Protein 3ICA (pdb70)

Secondary structure (DSSP, 8-state):
-HHHHHHHHHHHHHHHHHTTPEE----S--BGGGGTT-SSS--------BS-SSB----SSHHHHHHHHHHHHTTT-SEEEEEEEEEEEEEE------SSPEEEEEEEEEEEEEEBPP----B--HHHHHHHHHHHHHHTT--GGGEEE-----TTEEE--EEETT--EEEEEEEE-HHHHHHTT--S-EEEEEEEGGG-/-HHHHHHHHHHHHHHHHHTT-EE----S---GGGGTT-SSS---------S-SSS-----SHHHHHHHHHHHHHTT-SEEEEEEEEEEEEEEEPSSSSS-SEEEEEEEEEEEEEEEEBPP----B--HHHHHHHHHHHHHHTT--GGGEEE-----TTEEE--EEETT--EEEEEEEE-HHHHHHTT--S-EEEEEEETTT-

Solvent-accessible surface area: 20266 Å² total

Radius of gyration: 22.56 Å; Cα contacts (8 Å, |Δi|>4): 790; chains: 2; bounding box: 55×53×62 Å

Structure (mmCIF, N/CA/C/O backbone):
data_3ICA
#
_entry.id   3ICA
#
_cell.length_a   59.725
_cell.length_b   59.725
_cell.length_c   256.266
_cell.angle_alpha   90.00
_cell.angle_beta   90.00
_cell.angle_gamma   90.00
#
_symmetry.space_group_name_H-M   'P 43 21 2'
#
loop_
_entity.id
_entity.type
_entity.pdbx_description
1 polymer 'Phenylalanyl-tRNA synthetase beta chain'
2 non-polymer GLYCEROL
3 non-polymer TRIS(HYDROXYETHYL)AMINOMETHANE
4 water water
#
loop_
_atom_site.group_PDB
_atom_site.id
_atom_site.type_symbol
_atom_site.label_atom_id
_atom_site.label_alt_id
_atom_site.label_comp_id
_atom_site.label_asym_id
_atom_site.label_entity_id
_atom_site.label_seq_id
_atom_site.pdbx_PDB_ins_code
_atom_site.Cartn_x
_atom_site.Cartn_y
_atom_site.Cartn_z
_atom_site.occupancy
_atom_site.B_iso_or_equiv
_atom_site.auth_seq_id
_atom_site.auth_comp_id
_atom_site.auth_asym_id
_atom_site.auth_atom_id
_atom_site.pdbx_PDB_model_num
ATOM 1 N N . ASN A 1 2 ? 48.045 10.569 104.740 1.00 50.70 -1 ASN A N 1
ATOM 2 C CA . ASN A 1 2 ? 47.302 10.539 106.032 1.00 51.46 -1 ASN A CA 1
ATOM 3 C C . ASN A 1 2 ? 46.583 9.213 106.264 1.00 50.70 -1 ASN A C 1
ATOM 4 O O . ASN A 1 2 ? 46.745 8.596 107.319 1.00 51.05 -1 ASN A O 1
ATOM 9 N N . ALA A 1 3 ? 45.767 8.802 105.289 1.00 49.42 0 ALA A N 1
ATOM 10 C CA . ALA A 1 3 ? 45.009 7.560 105.377 1.00 47.89 0 ALA A CA 1
ATOM 11 C C . ALA A 1 3 ? 45.912 6.399 105.749 1.00 47.42 0 ALA A C 1
ATOM 12 O O . ALA A 1 3 ? 45.526 5.564 106.558 1.00 47.05 0 ALA A O 1
ATOM 14 N N . ASP A 1 4 ? 47.109 6.361 105.156 1.00 47.01 1 ASP A N 1
ATOM 15 C CA . ASP A 1 4 ? 48.101 5.341 105.456 1.00 46.91 1 ASP A CA 1
ATOM 16 C C . ASP A 1 4 ? 48.619 5.454 106.896 1.00 46.93 1 ASP A C 1
ATOM 17 O O . ASP A 1 4 ? 48.858 4.433 107.546 1.00 47.09 1 ASP A O 1
ATOM 22 N N A ARG A 1 5 ? 48.801 6.690 107.363 0.50 46.91 2 ARG A N 1
ATOM 23 N N B ARG A 1 5 ? 48.774 6.682 107.391 0.50 46.94 2 ARG A N 1
ATOM 24 C CA A ARG A 1 5 ? 49.223 6.976 108.737 0.50 46.82 2 ARG A CA 1
ATOM 25 C CA B ARG A 1 5 ? 49.245 6.913 108.763 0.50 46.91 2 ARG A CA 1
ATOM 26 C C A ARG A 1 5 ? 48.106 6.626 109.726 0.50 46.68 2 ARG A C 1
ATOM 27 C C B ARG A 1 5 ? 48.126 6.745 109.809 0.50 46.75 2 ARG A C 1
ATOM 28 O O A ARG A 1 5 ? 48.343 5.919 110.713 0.50 46.69 2 ARG A O 1
ATOM 29 O O B ARG A 1 5 ? 48.388 6.291 110.928 0.50 46.88 2 ARG A O 1
ATOM 44 N N . ARG A 1 6 ? 46.892 7.106 109.450 1.00 46.25 3 ARG A N 1
ATOM 45 C CA . ARG A 1 6 ? 45.723 6.752 110.256 1.00 45.91 3 ARG A CA 1
ATOM 46 C C . ARG A 1 6 ? 45.614 5.224 110.310 1.00 45.12 3 ARG A C 1
ATOM 47 O O . ARG A 1 6 ? 45.399 4.643 111.378 1.00 45.06 3 ARG A O 1
ATOM 55 N N . TYR A 1 7 ? 45.788 4.594 109.152 1.00 43.92 4 TYR A N 1
ATOM 56 C CA . TYR A 1 7 ? 45.746 3.151 109.035 1.00 43.18 4 TYR A CA 1
ATOM 57 C C . TYR A 1 7 ? 46.789 2.436 109.891 1.00 43.34 4 TYR A C 1
ATOM 58 O O . TYR A 1 7 ? 46.516 1.355 110.461 1.00 43.22 4 TYR A O 1
ATOM 67 N N . LYS A 1 8 ? 47.974 3.028 109.973 1.00 43.12 5 LYS A N 1
ATOM 68 C CA . LYS A 1 8 ? 49.026 2.428 110.762 1.00 43.94 5 LYS A CA 1
ATOM 69 C C . LYS A 1 8 ? 48.748 2.394 112.263 1.00 43.53 5 LYS A C 1
ATOM 70 O O . LYS A 1 8 ? 49.030 1.390 112.913 1.00 43.33 5 LYS A O 1
ATOM 76 N N . TRP A 1 9 ? 48.166 3.468 112.794 1.00 43.45 6 TRP A N 1
ATOM 77 C CA . TRP A 1 9 ? 47.735 3.495 114.194 1.00 43.33 6 TRP A CA 1
ATOM 78 C C . TRP A 1 9 ? 46.563 2.609 114.434 1.00 43.01 6 TRP A C 1
ATOM 79 O O . TRP A 1 9 ? 46.530 1.891 115.432 1.00 43.30 6 TRP A O 1
ATOM 90 N N . GLN A 1 10 ? 45.610 2.621 113.507 1.00 42.78 7 GLN A N 1
ATOM 91 C CA . GLN A 1 10 ? 44.442 1.752 113.634 1.00 42.68 7 GLN A CA 1
ATOM 92 C C . GLN A 1 10 ? 44.848 0.309 113.844 1.00 42.15 7 GLN A C 1
ATOM 93 O O . GLN A 1 10 ? 44.329 -0.347 114.734 1.00 42.19 7 GLN A O 1
ATOM 99 N N . THR A 1 11 ? 45.807 -0.164 113.061 1.00 42.13 8 THR A N 1
ATOM 100 C CA . THR A 1 11 ? 46.222 -1.569 113.129 1.00 42.53 8 THR A CA 1
ATOM 101 C C . THR A 1 11 ? 46.922 -1.886 114.462 1.00 42.03 8 THR A C 1
ATOM 102 O O . THR A 1 11 ? 46.670 -2.927 115.081 1.00 42.35 8 THR A O 1
ATOM 106 N N . VAL A 1 12 ? 47.760 -0.961 114.922 1.00 41.57 9 VAL A N 1
ATOM 107 C CA . VAL A 1 12 ? 48.332 -1.020 116.268 1.00 41.35 9 VAL A CA 1
ATOM 108 C C . VAL A 1 12 ? 47.223 -1.309 117.331 1.00 41.78 9 VAL A C 1
ATOM 109 O O . VAL A 1 12 ? 47.323 -2.284 118.080 1.00 42.18 9 VAL A O 1
ATOM 113 N N . VAL A 1 13 ? 46.142 -0.517 117.336 1.00 41.31 10 VAL A N 1
ATOM 114 C CA . VAL A 1 13 ? 45.037 -0.693 118.277 1.00 40.60 10 VAL A CA 1
ATOM 115 C C . VAL A 1 13 ? 44.294 -2.007 118.032 1.00 41.60 10 VAL A C 1
ATOM 116 O O . VAL A 1 13 ? 43.919 -2.717 118.984 1.00 41.26 10 VAL A O 1
ATOM 120 N N . SER A 1 14 ? 44.107 -2.334 116.750 1.00 42.17 11 SER A N 1
ATOM 121 C CA . SER A 1 14 ? 43.469 -3.571 116.331 1.00 42.74 11 SER A CA 1
ATOM 122 C C . SER A 1 14 ? 44.257 -4.768 116.793 1.00 43.59 11 SER A C 1
ATOM 123 O O . SER A 1 14 ? 43.676 -5.806 117.111 1.00 44.06 11 SER A O 1
ATOM 126 N N . GLU A 1 15 ? 45.579 -4.644 116.834 1.00 44.81 12 GLU A N 1
ATOM 127 C CA . GLU A 1 15 ? 46.409 -5.773 117.277 1.00 45.97 12 GLU A CA 1
ATOM 128 C C . GLU A 1 15 ? 46.166 -6.061 118.756 1.00 45.65 12 GLU A C 1
ATOM 129 O O . GLU A 1 15 ? 45.977 -7.217 119.179 1.00 45.36 12 GLU A O 1
ATOM 135 N N . GLN A 1 16 ? 46.130 -4.984 119.524 1.00 45.16 13 GLN A N 1
ATOM 136 C CA . GLN A 1 16 ? 45.824 -5.058 120.934 1.00 45.68 13 GLN A CA 1
ATOM 137 C C . GLN A 1 16 ? 44.418 -5.659 121.183 1.00 45.57 13 GLN A C 1
ATOM 138 O O . GLN A 1 16 ? 44.261 -6.559 122.030 1.00 46.28 13 GLN A O 1
ATOM 144 N N . LEU A 1 17 ? 43.410 -5.204 120.428 1.00 44.59 14 LEU A N 1
ATOM 145 C CA . LEU A 1 17 ? 42.075 -5.787 120.542 1.00 43.68 14 LEU A CA 1
ATOM 146 C C . LEU A 1 17 ? 42.069 -7.268 120.183 1.00 43.59 14 LEU A C 1
ATOM 147 O O . LEU A 1 17 ? 41.496 -8.091 120.909 1.00 44.16 14 LEU A O 1
ATOM 152 N N . VAL A 1 18 ? 42.692 -7.618 119.063 1.00 42.98 15 VAL A N 1
ATOM 153 C CA . VAL A 1 18 ? 42.738 -9.013 118.651 1.00 42.64 15 VAL A CA 1
ATOM 154 C C . VAL A 1 18 ? 43.504 -9.798 119.726 1.00 43.19 15 VAL A C 1
ATOM 155 O O . VAL A 1 18 ? 43.144 -10.934 120.072 1.00 42.74 15 VAL A O 1
ATOM 159 N N . GLY A 1 19 ? 44.533 -9.162 120.286 1.00 43.44 16 GLY A N 1
ATOM 160 C CA . GLY A 1 19 ? 45.320 -9.782 121.339 1.00 43.87 16 GLY A CA 1
ATOM 161 C C . GLY A 1 19 ? 44.501 -10.090 122.578 1.00 44.12 16 GLY A C 1
ATOM 162 O O . GLY A 1 19 ? 44.824 -11.005 123.318 1.00 44.92 16 GLY A O 1
ATOM 163 N N . ALA A 1 20 ? 43.457 -9.314 122.829 1.00 43.62 17 ALA A N 1
ATOM 164 C CA . ALA A 1 20 ? 42.619 -9.557 123.992 1.00 43.22 17 ALA A CA 1
ATOM 165 C C . ALA A 1 20 ? 41.367 -10.344 123.591 1.00 43.65 17 ALA A C 1
ATOM 166 O O . ALA A 1 20 ? 40.335 -10.240 124.245 1.00 44.80 17 ALA A O 1
ATOM 168 N N . GLY A 1 21 ? 41.447 -11.102 122.496 1.00 43.43 18 GLY A N 1
ATOM 169 C CA . GLY A 1 21 ? 40.322 -11.925 122.023 1.00 42.22 18 GLY A CA 1
ATOM 170 C C . GLY A 1 21 ? 39.260 -11.340 121.087 1.00 42.09 18 GLY A C 1
ATOM 171 O O . GLY A 1 21 ? 38.266 -12.024 120.801 1.00 41.71 18 GLY A O 1
ATOM 172 N N . PHE A 1 22 ? 39.429 -10.103 120.595 1.00 41.47 19 PHE A N 1
ATOM 173 C CA . PHE A 1 22 ? 38.368 -9.503 119.744 1.00 40.78 19 PHE A CA 1
ATOM 174 C C . PHE A 1 22 ? 38.486 -9.959 118.281 1.00 40.80 19 PHE A C 1
ATOM 175 O O . PHE A 1 22 ? 39.611 -10.139 117.762 1.00 40.92 19 PHE A O 1
ATOM 183 N N . ASN A 1 23 ? 37.315 -10.146 117.651 1.00 39.77 20 ASN A N 1
ATOM 184 C CA . ASN A 1 23 ? 37.129 -10.212 116.185 1.00 38.40 20 ASN A CA 1
ATOM 185 C C . ASN A 1 23 ? 36.796 -8.846 115.572 1.00 37.81 20 ASN A C 1
ATOM 186 O O . ASN A 1 23 ? 35.998 -8.070 116.147 1.00 37.11 20 ASN A O 1
ATOM 191 N N . GLU A 1 24 ? 37.408 -8.552 114.421 1.00 36.54 21 GLU A N 1
ATOM 192 C CA . GLU A 1 24 ? 37.069 -7.346 113.686 1.00 35.76 21 GLU A CA 1
ATOM 193 C C . GLU A 1 24 ? 35.841 -7.625 112.843 1.00 35.20 21 GLU A C 1
ATOM 194 O O . GLU A 1 24 ? 35.741 -8.664 112.229 1.00 35.88 21 GLU A O 1
ATOM 200 N N . ILE A 1 25 ? 34.899 -6.693 112.844 1.00 34.00 22 ILE A N 1
ATOM 201 C CA . ILE A 1 25 ? 33.749 -6.775 111.985 1.00 32.78 22 ILE A CA 1
ATOM 202 C C . ILE A 1 25 ? 33.669 -5.518 111.060 1.00 32.51 22 ILE A C 1
ATOM 203 O O . ILE A 1 25 ? 34.382 -4.534 111.283 1.00 31.71 22 ILE A O 1
ATOM 208 N N . LEU A 1 26 ? 32.801 -5.577 110.047 1.00 32.19 23 LEU A N 1
ATOM 209 C CA . LEU A 1 26 ? 32.573 -4.501 109.080 1.00 33.03 23 LEU A CA 1
ATOM 210 C C . LEU A 1 26 ? 31.152 -4.594 108.539 1.00 32.80 23 LEU A C 1
ATOM 211 O O . LEU A 1 26 ? 30.779 -5.595 107.921 1.00 32.36 23 LEU A O 1
ATOM 216 N N . ASN A 1 27 ? 30.383 -3.536 108.790 1.00 32.50 24 ASN A N 1
ATOM 217 C CA . ASN A 1 27 ? 28.997 -3.429 108.406 1.00 32.34 24 ASN A CA 1
ATOM 218 C C . ASN A 1 27 ? 28.753 -2.340 107.405 1.00 32.19 24 ASN A C 1
ATOM 219 O O . ASN A 1 27 ? 29.502 -1.365 107.334 1.00 32.67 24 ASN A O 1
ATOM 224 N N . ASN A 1 28 ? 27.685 -2.510 106.641 1.00 31.64 25 ASN A N 1
ATOM 225 C CA . ASN A 1 28 ? 27.230 -1.529 105.674 1.00 31.70 25 ASN A CA 1
ATOM 226 C C . ASN A 1 28 ? 27.031 -0.170 106.359 1.00 31.82 25 ASN A C 1
ATOM 227 O O . ASN A 1 28 ? 26.552 -0.100 107.486 1.00 31.72 25 ASN A O 1
ATOM 232 N N . SER A 1 29 ? 27.387 0.915 105.700 1.00 31.95 26 SER A N 1
ATOM 233 C CA . SER A 1 29 ? 27.025 2.198 106.283 1.00 33.29 26 SER A CA 1
ATOM 234 C C . SER A 1 29 ? 25.525 2.538 106.013 1.00 32.92 26 SER A C 1
ATOM 235 O O . SER A 1 29 ? 25.002 3.551 106.512 1.00 32.60 26 SER A O 1
ATOM 238 N N . LEU A 1 30 ? 24.863 1.680 105.228 1.00 32.59 27 LEU A N 1
ATOM 239 C CA . LEU A 1 30 ? 23.442 1.766 104.976 1.00 32.29 27 LEU A CA 1
ATOM 240 C C . LEU A 1 30 ? 22.722 1.076 106.101 1.00 32.53 27 LEU A C 1
ATOM 241 O O . LEU A 1 30 ? 23.092 -0.062 106.489 1.00 31.86 27 LEU A O 1
ATOM 246 N N . THR A 1 31 ? 21.674 1.748 106.592 1.00 31.38 28 THR A N 1
ATOM 247 C CA . THR A 1 31 ? 20.982 1.327 107.777 1.00 30.90 28 THR A CA 1
ATOM 248 C C . THR A 1 31 ? 19.491 1.657 107.657 1.00 31.85 28 THR A C 1
ATOM 249 O O . THR A 1 31 ? 19.069 2.302 106.705 1.00 31.50 28 THR A O 1
ATOM 253 N N . ALA A 1 32 ? 18.706 1.224 108.648 1.00 32.24 29 ALA A N 1
ATOM 254 C CA . ALA A 1 32 ? 17.276 1.449 108.671 1.00 32.16 29 ALA A CA 1
ATOM 255 C C . ALA A 1 32 ? 16.999 2.693 109.476 1.00 32.72 29 ALA A C 1
ATOM 256 O O . ALA A 1 32 ? 17.522 2.850 110.596 1.00 33.71 29 ALA A O 1
ATOM 258 N N . GLY A 1 33 ? 16.187 3.585 108.915 1.00 32.70 30 GLY A N 1
ATOM 259 C CA . GLY A 1 33 ? 15.765 4.790 109.610 1.00 33.21 30 GLY A CA 1
ATOM 260 C C . GLY A 1 33 ? 14.983 4.478 110.886 1.00 34.12 30 GLY A C 1
ATOM 261 O O . GLY A 1 33 ? 15.169 5.130 111.913 1.00 34.98 30 GLY A O 1
ATOM 262 N N . SER A 1 34 ? 14.137 3.465 110.848 1.00 33.84 31 SER A N 1
ATOM 263 C CA . SER A 1 34 ? 13.346 3.125 112.003 1.00 34.74 31 SER A CA 1
ATOM 264 C C . SER A 1 34 ? 14.193 2.929 113.275 1.00 34.82 31 SER A C 1
ATOM 265 O O . SER A 1 34 ? 13.722 3.185 114.378 1.00 35.27 31 SER A O 1
ATOM 268 N N . TYR A 1 35 ? 15.434 2.478 113.130 1.00 34.82 32 TYR A N 1
ATOM 269 C CA . TYR A 1 35 ? 16.335 2.344 114.274 1.00 34.60 32 TYR A CA 1
ATOM 270 C C . TYR A 1 35 ? 16.477 3.665 115.037 1.00 34.91 32 TYR A C 1
ATOM 271 O O . TYR A 1 35 ? 16.741 3.658 116.241 1.00 34.92 32 TYR A O 1
ATOM 280 N N . TYR A 1 36 ? 16.363 4.779 114.316 1.00 34.92 33 TYR A N 1
ATOM 281 C CA . TYR A 1 36 ? 16.645 6.105 114.852 1.00 36.57 33 TYR A CA 1
ATOM 282 C C . TYR A 1 36 ? 15.396 6.866 115.341 1.00 37.59 33 TYR A C 1
ATOM 283 O O . TYR A 1 36 ? 15.544 7.942 115.922 1.00 37.71 33 TYR A O 1
ATOM 292 N N . GLU A 1 37 ? 14.190 6.338 115.098 1.00 39.35 34 GLU A N 1
ATOM 293 C CA . GLU A 1 37 ? 12.942 7.049 115.506 1.00 41.57 34 GLU A CA 1
ATOM 294 C C . GLU A 1 37 ? 12.902 7.203 117.004 1.00 41.05 34 GLU A C 1
ATOM 295 O O . GLU A 1 37 ? 13.119 6.239 117.743 1.00 40.64 34 GLU A O 1
ATOM 301 N N . GLY A 1 38 ? 12.602 8.413 117.442 1.00 41.68 35 GLY A N 1
ATOM 302 C CA . GLY A 1 38 ? 12.517 8.700 118.875 1.00 41.85 35 GLY A CA 1
ATOM 303 C C . GLY A 1 38 ? 13.823 9.132 119.522 1.00 41.93 35 GLY A C 1
ATOM 304 O O . GLY A 1 38 ? 13.795 9.759 120.576 1.00 42.75 35 GLY A O 1
ATOM 305 N N . LEU A 1 39 ? 14.969 8.835 118.917 1.00 41.26 36 LEU A N 1
ATOM 306 C CA . LEU A 1 39 ? 16.223 9.115 119.621 1.00 41.15 36 LEU A CA 1
ATOM 307 C C . LEU A 1 39 ? 16.536 10.589 119.682 1.00 41.19 36 LEU A C 1
ATOM 308 O O . LEU A 1 39 ? 16.333 11.318 118.719 1.00 41.83 36 LEU A O 1
ATOM 313 N N . LYS A 1 40 ? 17.036 11.029 120.823 1.00 41.63 37 LYS A N 1
ATOM 314 C CA . LYS A 1 40 ? 17.577 12.376 120.955 1.00 42.34 37 LYS A CA 1
ATOM 315 C C . LYS A 1 40 ? 19.048 12.390 120.556 1.00 41.81 37 LYS A C 1
ATOM 316 O O . LYS A 1 40 ? 19.497 13.326 119.901 1.00 41.51 37 LYS A O 1
ATOM 322 N N . SER A 1 41 ? 19.784 11.348 120.962 1.00 41.15 38 SER A N 1
ATOM 323 C CA . SER A 1 41 ? 21.228 11.265 120.743 1.00 40.76 38 SER A CA 1
ATOM 324 C C . SER A 1 41 ? 21.546 11.305 119.274 1.00 39.89 38 SER A C 1
ATOM 325 O O . SER A 1 41 ? 22.493 11.957 118.869 1.00 39.68 38 SER A O 1
ATOM 328 N N . HIS A 1 42 ? 20.751 10.608 118.469 1.00 39.35 39 HIS A N 1
ATOM 329 C CA . HIS A 1 42 ? 20.963 10.626 117.017 1.00 38.81 39 HIS A CA 1
ATOM 330 C C . HIS A 1 42 ? 19.608 10.731 116.369 1.00 39.15 39 HIS A C 1
ATOM 331 O O . HIS A 1 42 ? 19.019 9.720 115.985 1.00 39.21 39 HIS A O 1
ATOM 338 N N . PRO A 1 43 ? 19.092 11.965 116.266 1.00 39.28 40 PRO A N 1
ATOM 339 C CA . PRO A 1 43 ? 17.706 12.115 115.808 1.00 39.04 40 PRO A CA 1
ATOM 340 C C . PRO A 1 43 ? 17.528 11.639 114.354 1.00 39.25 40 PRO A C 1
ATOM 341 O O . PRO A 1 43 ? 18.403 11.874 113.520 1.00 39.16 40 PRO A O 1
ATOM 345 N N . ARG A 1 44 ? 16.391 10.988 114.082 1.00 39.48 41 ARG A N 1
ATOM 346 C CA . ARG A 1 44 ? 15.988 10.556 112.741 1.00 39.61 41 ARG A CA 1
ATOM 347 C C . ARG A 1 44 ? 16.120 11.626 111.643 1.00 39.85 41 ARG A C 1
ATOM 348 O O . ARG A 1 44 ? 16.495 11.315 110.506 1.00 40.09 41 ARG A O 1
ATOM 356 N N A GLU A 1 45 ? 15.817 12.867 112.002 0.50 39.86 42 GLU A N 1
ATOM 357 N N B GLU A 1 45 ? 15.811 12.876 111.970 0.50 39.83 42 GLU A N 1
ATOM 358 C CA A GLU A 1 45 ? 15.783 13.964 111.046 0.50 40.14 42 GLU A CA 1
ATOM 359 C CA B GLU A 1 45 ? 15.805 13.944 110.963 0.50 40.07 42 GLU A CA 1
ATOM 360 C C A GLU A 1 45 ? 17.190 14.438 110.648 0.50 40.21 42 GLU A C 1
ATOM 361 C C B GLU A 1 45 ? 17.188 14.581 110.751 0.50 40.19 42 GLU A C 1
ATOM 362 O O A GLU A 1 45 ? 17.347 15.156 109.660 0.50 40.40 42 GLU A O 1
ATOM 363 O O B GLU A 1 45 ? 17.327 15.560 110.014 0.50 40.40 42 GLU A O 1
ATOM 382 N N . ALA A 1 47 ? 19.528 12.281 109.853 1.00 36.49 44 ALA A N 1
ATOM 383 C CA . ALA A 1 47 ? 20.073 11.234 108.981 1.00 35.59 44 ALA A CA 1
ATOM 384 C C . ALA A 1 47 ? 20.342 11.718 107.553 1.00 35.20 44 ALA A C 1
ATOM 385 O O . ALA A 1 47 ? 19.539 12.447 106.969 1.00 35.50 44 ALA A O 1
ATOM 387 N N . VAL A 1 48 ? 21.488 11.337 107.004 1.00 34.70 45 VAL A N 1
ATOM 388 C CA . VAL A 1 48 ? 21.757 11.519 105.591 1.00 34.20 45 VAL A CA 1
ATOM 389 C C . VAL A 1 48 ? 21.059 10.350 104.882 1.00 35.04 45 VAL A C 1
ATOM 390 O O . VAL A 1 48 ? 21.312 9.177 105.192 1.00 35.31 45 VAL A O 1
ATOM 394 N N . GLU A 1 49 ? 20.174 10.685 103.945 1.00 35.77 46 GLU A N 1
ATOM 395 C CA . GLU A 1 49 ? 19.300 9.721 103.266 1.00 36.27 46 GLU A CA 1
ATOM 396 C C . GLU A 1 49 ? 19.742 9.440 101.829 1.00 36.21 46 GLU A C 1
ATOM 397 O O . GLU A 1 49 ? 20.330 10.308 101.162 1.00 35.73 46 GLU A O 1
ATOM 403 N N . LEU A 1 50 ? 19.461 8.230 101.351 1.00 35.89 47 LEU A N 1
ATOM 404 C CA . LEU A 1 50 ? 19.666 7.913 99.926 1.00 35.82 47 LEU A CA 1
ATOM 405 C C . LEU A 1 50 ? 18.610 8.608 99.079 1.00 35.86 47 LEU A C 1
ATOM 406 O O . LEU A 1 50 ? 17.488 8.848 99.537 1.00 35.51 47 LEU A O 1
ATOM 419 N N . ASN A 1 52 ? 16.065 8.330 96.055 1.00 36.43 49 ASN A N 1
ATOM 420 C CA . ASN A 1 52 ? 15.300 7.319 95.304 1.00 36.33 49 ASN A CA 1
ATOM 421 C C . ASN A 1 52 ? 15.852 5.908 95.561 1.00 36.28 49 ASN A C 1
ATOM 422 O O . ASN A 1 52 ? 16.259 5.219 94.624 1.00 36.54 49 ASN A O 1
ATOM 427 N N . PRO A 1 53 ? 15.901 5.476 96.840 1.00 36.38 50 PRO A N 1
ATOM 428 C CA . PRO A 1 53 ? 16.450 4.124 97.125 1.00 36.51 50 PRO A CA 1
ATOM 429 C C . PRO A 1 53 ? 15.508 3.039 96.628 1.00 37.50 50 PRO A C 1
ATOM 430 O O . PRO A 1 53 ? 14.332 3.316 96.352 1.00 37.78 50 PRO A O 1
ATOM 434 N N . LEU A 1 54 ? 16.005 1.813 96.537 1.00 38.12 51 LEU A N 1
ATOM 435 C CA . LEU A 1 54 ? 15.159 0.685 96.187 1.00 39.07 51 LEU A CA 1
ATOM 436 C C . LEU A 1 54 ? 14.299 0.278 97.358 1.00 40.05 51 LEU A C 1
ATOM 437 O O . LEU A 1 54 ? 13.328 -0.416 97.177 1.00 40.58 51 LEU A O 1
ATOM 442 N N . SER A 1 55 ? 14.664 0.688 98.565 1.00 41.67 52 SER A N 1
ATOM 443 C CA . SER A 1 55 ? 13.906 0.320 99.755 1.00 42.79 52 SER A CA 1
ATOM 444 C C . SER A 1 55 ? 13.566 1.556 100.567 1.00 44.30 52 SER A C 1
ATOM 445 O O . SER A 1 55 ? 14.433 2.386 100.847 1.00 44.75 52 SER A O 1
ATOM 448 N N . GLN A 1 56 ? 12.302 1.681 100.946 1.00 45.76 53 GLN A N 1
ATOM 449 C CA . GLN A 1 56 ? 11.887 2.804 101.778 1.00 47.33 53 GLN A CA 1
ATOM 450 C C . GLN A 1 56 ? 12.315 2.613 103.251 1.00 46.92 53 GLN A C 1
ATOM 451 O O . GLN A 1 56 ? 12.347 3.587 104.025 1.00 47.62 53 GLN A O 1
ATOM 457 N N . GLU A 1 57 ? 12.671 1.377 103.616 1.00 45.82 54 GLU A N 1
ATOM 458 C CA . GLU A 1 57 ? 13.190 1.063 104.961 1.00 45.46 54 GLU A CA 1
ATOM 459 C C . GLU A 1 57 ? 14.715 1.201 105.133 1.00 44.47 54 GLU A C 1
ATOM 460 O O . GLU A 1 57 ? 15.154 1.901 106.049 1.00 44.66 54 GLU A O 1
ATOM 466 N N . LEU A 1 58 ? 15.498 0.521 104.284 1.00 42.74 55 LEU A N 1
ATOM 467 C CA . LEU A 1 58 ? 16.950 0.692 104.228 1.00 41.90 55 LEU A CA 1
ATOM 468 C C . LEU A 1 58 ? 17.336 1.896 103.345 1.00 41.20 55 LEU A C 1
ATOM 469 O O . LEU A 1 58 ? 17.610 1.740 102.144 1.00 41.15 55 LEU A O 1
ATOM 474 N N . ASN A 1 59 ? 17.361 3.086 103.931 1.00 39.68 56 ASN A N 1
ATOM 475 C CA . ASN A 1 59 ? 17.526 4.307 103.153 1.00 39.39 56 ASN A CA 1
ATOM 476 C C . ASN A 1 59 ? 18.318 5.422 103.866 1.00 38.27 56 ASN A C 1
ATOM 477 O O . ASN A 1 59 ? 18.381 6.560 103.399 1.00 37.85 56 ASN A O 1
ATOM 482 N N . CYS A 1 60 ? 18.942 5.060 104.981 1.00 37.39 57 CYS A N 1
ATOM 483 C CA . CYS A 1 60 ? 19.673 5.994 105.806 1.00 36.61 57 CYS A CA 1
ATOM 484 C C . CYS A 1 60 ? 21.124 5.577 105.907 1.00 35.83 57 CYS A C 1
ATOM 485 O O . CYS A 1 60 ? 21.457 4.390 105.852 1.00 36.14 57 CYS A O 1
ATOM 496 N N . ARG A 1 62 ? 24.189 5.459 108.581 1.00 30.97 59 ARG A N 1
ATOM 497 C CA . ARG A 1 62 ? 24.334 5.323 110.017 1.00 30.93 59 ARG A CA 1
ATOM 498 C C . ARG A 1 62 ? 24.856 6.599 110.626 1.00 31.51 59 ARG A C 1
ATOM 499 O O . ARG A 1 62 ? 25.625 7.313 110.000 1.00 31.71 59 ARG A O 1
ATOM 507 N N . GLN A 1 63 ? 24.427 6.882 111.853 1.00 32.02 60 GLN A N 1
ATOM 508 C CA . GLN A 1 63 ? 24.942 8.018 112.614 1.00 32.39 60 GLN A CA 1
ATOM 509 C C . GLN A 1 63 ? 25.820 7.536 113.770 1.00 32.65 60 GLN A C 1
ATOM 510 O O . GLN A 1 63 ? 26.597 8.310 114.344 1.00 32.69 60 GLN A O 1
ATOM 516 N N . THR A 1 64 ? 25.663 6.255 114.102 1.00 32.29 61 THR A N 1
ATOM 517 C CA . THR A 1 64 ? 26.456 5.574 115.116 1.00 31.93 61 THR A CA 1
ATOM 518 C C . THR A 1 64 ? 26.791 4.171 114.599 1.00 31.59 61 THR A C 1
ATOM 519 O O . THR A 1 64 ? 26.102 3.629 113.726 1.00 31.16 61 THR A O 1
ATOM 523 N N . LEU A 1 65 ? 27.844 3.569 115.134 1.00 31.13 62 LEU A N 1
ATOM 524 C CA . LEU A 1 65 ? 28.214 2.234 114.701 1.00 30.48 62 LEU A CA 1
ATOM 525 C C . LEU A 1 65 ? 27.373 1.196 115.438 1.00 30.55 62 LEU A C 1
ATOM 526 O O . LEU A 1 65 ? 27.335 0.063 115.045 1.00 30.92 62 LEU A O 1
ATOM 531 N N . LEU A 1 66 ? 26.649 1.615 116.474 1.00 31.41 63 LEU A N 1
ATOM 532 C CA . LEU A 1 66 ? 25.947 0.702 117.380 1.00 32.37 63 LEU A CA 1
ATOM 533 C C . LEU A 1 66 ? 25.133 -0.375 116.681 1.00 33.19 63 LEU A C 1
ATOM 534 O O . LEU A 1 66 ? 25.379 -1.568 116.870 1.00 34.24 63 LEU A O 1
ATOM 539 N N . PHE A 1 67 ? 24.188 0.044 115.853 1.00 33.82 64 PHE A N 1
ATOM 540 C CA . PHE A 1 67 ? 23.145 -0.868 115.320 1.00 34.17 64 PHE A CA 1
ATOM 541 C C . PHE A 1 67 ? 23.632 -1.984 114.407 1.00 34.22 64 PHE A C 1
ATOM 542 O O . PHE A 1 67 ? 23.047 -3.092 114.391 1.00 34.38 64 PHE A O 1
ATOM 550 N N . GLY A 1 68 ? 24.683 -1.696 113.649 1.00 33.63 65 GLY A N 1
ATOM 551 C CA . GLY A 1 68 ? 25.327 -2.736 112.844 1.00 34.07 65 GLY A CA 1
ATOM 552 C C . GLY A 1 68 ? 25.935 -3.821 113.711 1.00 33.95 65 GLY A C 1
ATOM 553 O O . GLY A 1 68 ? 25.814 -4.995 113.410 1.00 34.17 65 GLY A O 1
ATOM 554 N N . GLY A 1 69 ? 26.569 -3.427 114.813 1.00 34.55 66 GLY A N 1
ATOM 555 C CA . GLY A 1 69 ? 27.009 -4.395 115.826 1.00 34.67 66 GLY A CA 1
ATOM 556 C C . GLY A 1 69 ? 25.861 -5.189 116.441 1.00 34.91 66 GLY A C 1
ATOM 557 O O . GLY A 1 69 ? 25.965 -6.412 116.613 1.00 34.25 66 GLY A O 1
ATOM 558 N N . LEU A 1 70 ? 24.762 -4.508 116.767 1.00 35.06 67 LEU A N 1
ATOM 559 C CA . LEU A 1 70 ? 23.607 -5.216 117.360 1.00 36.32 67 LEU A CA 1
ATOM 560 C C . LEU A 1 70 ? 23.071 -6.289 116.403 1.00 36.11 67 LEU A C 1
ATOM 561 O O . LEU A 1 70 ? 22.835 -7.428 116.820 1.00 35.28 67 LEU A O 1
ATOM 566 N N . GLU A 1 71 ? 22.914 -5.902 115.128 1.00 36.50 68 GLU A N 1
ATOM 567 C CA . GLU A 1 71 ? 22.663 -6.843 114.017 1.00 36.63 68 GLU A CA 1
ATOM 568 C C . GLU A 1 71 ? 23.651 -8.012 114.015 1.00 36.32 68 GLU A C 1
ATOM 569 O O . GLU A 1 71 ? 23.228 -9.152 114.022 1.00 36.06 68 GLU A O 1
ATOM 575 N N . THR A 1 72 ? 24.947 -7.719 113.995 1.00 36.78 69 THR A N 1
ATOM 576 C CA . THR A 1 72 ? 25.996 -8.753 113.998 1.00 38.36 69 THR A CA 1
ATOM 577 C C . THR A 1 72 ? 25.895 -9.679 115.230 1.00 39.53 69 THR A C 1
ATOM 578 O O . THR A 1 72 ? 26.040 -10.905 115.106 1.00 39.20 69 THR A O 1
ATOM 582 N N . LEU A 1 73 ? 25.666 -9.088 116.405 1.00 40.28 70 LEU A N 1
ATOM 583 C CA . LEU A 1 73 ? 25.567 -9.859 117.643 1.00 41.99 70 LEU A CA 1
ATOM 584 C C . LEU A 1 73 ? 24.386 -10.797 117.582 1.00 43.49 70 LEU A C 1
ATOM 585 O O . LEU A 1 73 ? 24.508 -11.981 117.822 1.00 43.81 70 LEU A O 1
ATOM 590 N N . SER A 1 74 ? 23.241 -10.245 117.230 1.00 45.50 71 SER A N 1
ATOM 591 C CA . SER A 1 74 ? 22.032 -11.008 117.110 1.00 47.53 71 SER A CA 1
ATOM 592 C C . SER A 1 74 ? 22.177 -12.135 116.110 1.00 49.21 71 SER A C 1
ATOM 593 O O . SER A 1 74 ? 21.586 -13.182 116.285 1.00 50.12 71 SER A O 1
ATOM 596 N N . HIS A 1 75 ? 22.946 -11.917 115.055 1.00 51.17 72 HIS A N 1
ATOM 597 C CA . HIS A 1 75 ? 23.125 -12.940 114.047 1.00 53.48 72 HIS A CA 1
ATOM 598 C C . HIS A 1 75 ? 23.957 -14.103 114.608 1.00 54.26 72 HIS A C 1
ATOM 599 O O . HIS A 1 75 ? 23.601 -15.271 114.406 1.00 54.81 72 HIS A O 1
ATOM 606 N N . ASN A 1 76 ? 25.030 -13.785 115.331 1.00 55.06 73 ASN A N 1
ATOM 607 C CA . ASN A 1 76 ? 25.955 -14.804 115.841 1.00 56.53 73 ASN A CA 1
ATOM 608 C C . ASN A 1 76 ? 25.557 -15.485 117.162 1.00 57.58 73 ASN A C 1
ATOM 609 O O . ASN A 1 76 ? 25.880 -16.653 117.382 1.00 57.34 73 ASN A O 1
ATOM 614 N N . LEU A 1 77 ? 24.849 -14.765 118.026 1.00 58.98 74 LEU A N 1
ATOM 615 C CA . LEU A 1 77 ? 24.290 -15.372 119.225 1.00 60.56 74 LEU A CA 1
ATOM 616 C C . LEU A 1 77 ? 23.283 -16.466 118.895 1.00 62.40 74 LEU A C 1
ATOM 617 O O . LEU A 1 77 ? 23.464 -17.608 119.320 1.00 62.61 74 LEU A O 1
ATOM 622 N N . ARG A 1 78 ? 22.248 -16.127 118.115 1.00 64.56 75 ARG A N 1
ATOM 623 C CA . ARG A 1 78 ? 21.251 -17.105 117.653 1.00 66.42 75 ARG A CA 1
ATOM 624 C C . ARG A 1 78 ? 21.862 -18.258 116.825 1.00 67.35 75 ARG A C 1
ATOM 625 O O . ARG A 1 78 ? 21.140 -19.153 116.357 1.00 67.99 75 ARG A O 1
ATOM 633 N N . ARG A 1 79 ? 23.186 -18.223 116.654 1.00 68.21 76 ARG A N 1
ATOM 634 C CA . ARG A 1 79 ? 23.956 -19.364 116.124 1.00 68.71 76 ARG A CA 1
ATOM 635 C C . ARG A 1 79 ? 24.930 -19.939 117.168 1.00 68.46 76 ARG A C 1
ATOM 636 O O . ARG A 1 79 ? 26.068 -20.302 116.854 1.00 68.13 76 ARG A O 1
ATOM 644 N N . LYS A 1 80 ? 24.448 -20.010 118.409 1.00 68.65 77 LYS A N 1
ATOM 645 C CA . LYS A 1 80 ? 25.206 -20.512 119.566 1.00 68.77 77 LYS A CA 1
ATOM 646 C C . LYS A 1 80 ? 26.680 -20.043 119.661 1.00 68.33 77 LYS A C 1
ATOM 647 O O . LYS A 1 80 ? 27.627 -20.840 119.614 1.00 68.72 77 LYS A O 1
ATOM 653 N N . HIS A 1 81 ? 26.846 -18.725 119.750 1.00 67.42 78 HIS A N 1
ATOM 654 C CA . HIS A 1 81 ? 28.047 -18.125 120.338 1.00 66.06 78 HIS A CA 1
ATOM 655 C C . HIS A 1 81 ? 27.664 -17.767 121.769 1.00 64.44 78 HIS A C 1
ATOM 656 O O . HIS A 1 81 ? 26.558 -17.270 122.038 1.00 64.41 78 HIS A O 1
ATOM 663 N N . LEU A 1 82 ? 28.562 -18.049 122.690 1.00 62.26 79 LEU A N 1
ATOM 664 C CA . LEU A 1 82 ? 28.329 -17.662 124.063 1.00 60.94 79 LEU A CA 1
ATOM 665 C C . LEU A 1 82 ? 29.036 -16.335 124.364 1.00 59.13 79 LEU A C 1
ATOM 666 O O . LEU A 1 82 ? 28.547 -15.511 125.123 1.00 59.35 79 LEU A O 1
ATOM 671 N N . SER A 1 83 ? 30.167 -16.116 123.715 1.00 56.79 80 SER A N 1
ATOM 672 C CA . SER A 1 83 ? 31.010 -14.989 124.017 1.00 54.27 80 SER A CA 1
ATOM 673 C C . SER A 1 83 ? 31.281 -14.207 122.727 1.00 51.87 80 SER A C 1
ATOM 674 O O . SER A 1 83 ? 31.754 -14.774 121.749 1.00 51.97 80 SER A O 1
ATOM 677 N N . LEU A 1 84 ? 30.951 -12.917 122.706 1.00 48.80 81 LEU A N 1
ATOM 678 C CA . LEU A 1 84 ? 31.284 -12.075 121.551 1.00 44.95 81 LEU A CA 1
ATOM 679 C C . LEU A 1 84 ? 31.958 -10.786 121.921 1.00 43.17 81 LEU A C 1
ATOM 680 O O . LEU A 1 84 ? 31.397 -9.964 122.654 1.00 42.64 81 LEU A O 1
ATOM 685 N N . TYR A 1 85 ? 33.173 -10.629 121.402 1.00 41.46 82 TYR A N 1
ATOM 686 C CA . TYR A 1 85 ? 34.012 -9.441 121.603 1.00 39.97 82 TYR A CA 1
ATOM 687 C C . TYR A 1 85 ? 34.344 -8.860 120.243 1.00 38.44 82 TYR A C 1
ATOM 688 O O . TYR A 1 85 ? 35.169 -9.413 119.494 1.00 38.01 82 TYR A O 1
ATOM 697 N N . LEU A 1 86 ? 33.692 -7.747 119.910 1.00 37.01 83 LEU A N 1
ATOM 698 C CA . LEU A 1 86 ? 33.756 -7.202 118.544 1.00 35.02 83 LEU A CA 1
ATOM 699 C C . LEU A 1 86 ? 34.228 -5.757 118.493 1.00 34.44 83 LEU A C 1
ATOM 700 O O . LEU A 1 86 ? 33.933 -4.957 119.379 1.00 34.10 83 LEU A O 1
ATOM 705 N N . PHE A 1 87 ? 34.982 -5.440 117.447 1.00 33.43 84 PHE A N 1
ATOM 706 C CA . PHE A 1 87 ? 35.314 -4.068 117.152 1.00 32.99 84 PHE A CA 1
ATOM 707 C C . PHE A 1 87 ? 35.165 -3.790 115.641 1.00 33.48 84 PHE A C 1
ATOM 708 O O . PHE A 1 87 ? 35.251 -4.712 114.807 1.00 33.63 84 PHE A O 1
ATOM 716 N N . GLU A 1 88 ? 34.920 -2.527 115.310 1.00 33.26 85 GLU A N 1
ATOM 717 C CA . GLU A 1 88 ? 34.744 -2.094 113.933 1.00 33.94 85 GLU A CA 1
ATOM 718 C C . GLU A 1 88 ? 35.290 -0.683 113.770 1.00 33.52 85 GLU A C 1
ATOM 719 O O . GLU A 1 88 ? 35.021 0.183 114.613 1.00 33.06 85 GLU A O 1
ATOM 725 N N . TRP A 1 89 ? 36.062 -0.480 112.701 1.00 33.09 86 TRP A N 1
ATOM 726 C CA . TRP A 1 89 ? 36.451 0.858 112.227 1.00 33.54 86 TRP A CA 1
ATOM 727 C C . TRP A 1 89 ? 35.486 1.314 111.136 1.00 33.95 86 TRP A C 1
ATOM 728 O O . TRP A 1 89 ? 35.165 0.558 110.203 1.00 33.95 86 TRP A O 1
ATOM 739 N N . GLY A 1 90 ? 34.993 2.538 111.236 1.00 33.71 87 GLY A N 1
ATOM 740 C CA . GLY A 1 90 ? 34.149 3.017 110.155 1.00 33.59 87 GLY A CA 1
ATOM 741 C C . GLY A 1 90 ? 33.690 4.433 110.320 1.00 33.82 87 GLY A C 1
ATOM 742 O O . GLY A 1 90 ? 33.672 4.946 111.446 1.00 33.60 87 GLY A O 1
ATOM 743 N N . LYS A 1 91 ? 33.315 5.061 109.194 1.00 34.21 88 LYS A N 1
ATOM 744 C CA . LYS A 1 91 ? 32.792 6.423 109.212 1.00 34.78 88 LYS A CA 1
ATOM 745 C C . LYS A 1 91 ? 31.336 6.420 109.617 1.00 34.39 88 LYS A C 1
ATOM 746 O O . LYS A 1 91 ? 30.587 5.459 109.332 1.00 34.28 88 LYS A O 1
ATOM 752 N N . CYS A 1 92 ? 30.953 7.503 110.280 1.00 33.81 89 CYS A N 1
ATOM 753 C CA . CYS A 1 92 ? 29.569 7.809 110.529 1.00 33.96 89 CYS A CA 1
ATOM 754 C C . CYS A 1 92 ? 29.203 9.154 109.898 1.00 33.84 89 CYS A C 1
ATOM 755 O O . CYS A 1 92 ? 30.095 9.974 109.603 1.00 33.43 89 CYS A O 1
ATOM 758 N N . TYR A 1 93 ? 27.899 9.385 109.714 1.00 33.86 90 TYR A N 1
ATOM 759 C CA . TYR A 1 93 ? 27.395 10.475 108.859 1.00 34.76 90 TYR A CA 1
ATOM 760 C C . TYR A 1 93 ? 26.232 11.204 109.475 1.00 35.55 90 TYR A C 1
ATOM 761 O O . TYR A 1 93 ? 25.416 10.598 110.148 1.00 36.09 90 TYR A O 1
ATOM 770 N N . ARG A 1 94 ? 26.133 12.496 109.218 1.00 37.03 91 ARG A N 1
ATOM 771 C CA . ARG A 1 94 ? 24.959 13.264 109.635 1.00 39.00 91 ARG A CA 1
ATOM 772 C C . ARG A 1 94 ? 24.943 14.657 109.012 1.00 39.92 91 ARG A C 1
ATOM 773 O O . ARG A 1 94 ? 25.961 15.152 108.477 1.00 39.69 91 ARG A O 1
ATOM 781 N N . PHE A 1 95 ? 23.773 15.277 109.107 1.00 41.22 92 PHE A N 1
ATOM 782 C CA . PHE A 1 95 ? 23.620 16.694 108.931 1.00 43.28 92 PHE A CA 1
ATOM 783 C C . PHE A 1 95 ? 23.618 17.396 110.284 1.00 45.69 92 PHE A C 1
ATOM 784 O O . PHE A 1 95 ? 23.141 16.858 111.293 1.00 46.30 92 PHE A O 1
ATOM 792 N N . HIS A 1 96 ? 24.160 18.604 110.306 1.00 48.68 93 HIS A N 1
ATOM 793 C CA . HIS A 1 96 ? 23.980 19.490 111.449 1.00 51.99 93 HIS A CA 1
ATOM 794 C C . HIS A 1 96 ? 23.763 20.925 110.959 1.00 54.20 93 HIS A C 1
ATOM 795 O O . HIS A 1 96 ? 24.056 21.238 109.795 1.00 54.34 93 HIS A O 1
ATOM 802 N N . ALA A 1 97 ? 23.241 21.781 111.839 1.00 57.07 94 ALA A N 1
ATOM 803 C CA . ALA A 1 97 ? 23.172 23.235 111.587 1.00 59.98 94 ALA A CA 1
ATOM 804 C C . ALA A 1 97 ? 24.509 23.854 111.069 1.00 62.08 94 ALA A C 1
ATOM 805 O O . ALA A 1 97 ? 25.566 23.671 111.680 1.00 62.61 94 ALA A O 1
ATOM 807 N N . ALA A 1 98 ? 24.455 24.563 109.938 1.00 64.64 95 ALA A N 1
ATOM 808 C CA . ALA A 1 98 ? 25.631 25.268 109.384 1.00 67.14 95 ALA A CA 1
ATOM 809 C C . ALA A 1 98 ? 25.992 26.599 110.120 1.00 68.94 95 ALA A C 1
ATOM 810 O O . ALA A 1 98 ? 25.229 27.077 110.983 1.00 68.74 95 ALA A O 1
ATOM 812 N N . LYS A 1 99 ? 27.152 27.181 109.768 1.00 70.99 96 LYS A N 1
ATOM 813 C CA . LYS A 1 99 ? 27.626 28.483 110.314 1.00 72.83 96 LYS A CA 1
ATOM 814 C C . LYS A 1 99 ? 26.809 29.681 109.777 1.00 73.75 96 LYS A C 1
ATOM 815 O O . LYS A 1 99 ? 26.841 29.966 108.569 1.00 73.99 96 LYS A O 1
ATOM 821 N N . ARG A 1 100 ? 26.096 30.376 110.674 1.00 74.73 97 ARG A N 1
ATOM 822 C CA . ARG A 1 100 ? 25.161 31.474 110.309 1.00 75.45 97 ARG A CA 1
ATOM 823 C C . ARG A 1 100 ? 25.658 32.448 109.220 1.00 75.53 97 ARG A C 1
ATOM 824 O O . ARG A 1 100 ? 25.240 32.375 108.052 1.00 75.54 97 ARG A O 1
ATOM 832 N N . GLU A 1 103 ? 26.742 31.927 105.395 1.00 71.54 100 GLU A N 1
ATOM 833 C CA . GLU A 1 103 ? 25.685 32.239 104.418 1.00 71.58 100 GLU A CA 1
ATOM 834 C C . GLU A 1 103 ? 25.368 31.080 103.442 1.00 70.74 100 GLU A C 1
ATOM 835 O O . GLU A 1 103 ? 25.710 31.122 102.243 1.00 70.58 100 GLU A O 1
ATOM 841 N N . THR A 1 104 ? 24.719 30.049 103.993 1.00 69.41 101 THR A N 1
ATOM 842 C CA . THR A 1 104 ? 24.115 28.946 103.223 1.00 67.61 101 THR A CA 1
ATOM 843 C C . THR A 1 104 ? 22.827 28.528 103.939 1.00 65.86 101 THR A C 1
ATOM 844 O O . THR A 1 104 ? 22.829 28.350 105.159 1.00 66.51 101 THR A O 1
ATOM 848 N N . PRO A 1 105 ? 21.720 28.382 103.192 1.00 63.88 102 PRO A N 1
ATOM 849 C CA . PRO A 1 105 ? 20.488 27.940 103.859 1.00 62.11 102 PRO A CA 1
ATOM 850 C C . PRO A 1 105 ? 20.545 26.449 104.231 1.00 60.02 102 PRO A C 1
ATOM 851 O O . PRO A 1 105 ? 19.884 26.010 105.180 1.00 59.99 102 PRO A O 1
ATOM 855 N N . LEU A 1 106 ? 21.362 25.701 103.490 1.00 57.43 103 LEU A N 1
ATOM 856 C CA . LEU A 1 106 ? 21.508 24.262 103.651 1.00 54.61 103 LEU A CA 1
ATOM 857 C C . LEU A 1 106 ? 22.245 23.816 104.934 1.00 52.61 103 LEU A C 1
ATOM 858 O O . LEU A 1 106 ? 23.190 24.470 105.407 1.00 53.22 103 LEU A O 1
ATOM 863 N N . ALA A 1 107 ? 21.774 22.709 105.499 1.00 49.20 104 ALA A N 1
ATOM 864 C CA . ALA A 1 107 ? 22.470 21.992 106.547 1.00 46.31 104 ALA A CA 1
ATOM 865 C C . ALA A 1 107 ? 23.842 21.493 106.052 1.00 45.03 104 ALA A C 1
ATOM 866 O O . ALA A 1 107 ? 23.996 21.097 104.882 1.00 44.91 104 ALA A O 1
ATOM 868 N N . ALA A 1 108 ? 24.837 21.473 106.934 1.00 42.78 105 ALA A N 1
ATOM 869 C CA . ALA A 1 108 ? 26.129 20.888 106.571 1.00 40.88 105 ALA A CA 1
ATOM 870 C C . ALA A 1 108 ? 26.158 19.360 106.757 1.00 39.48 105 ALA A C 1
ATOM 871 O O . ALA A 1 108 ? 25.718 18.818 107.781 1.00 39.26 105 ALA A O 1
ATOM 873 N N . TYR A 1 109 ? 26.655 18.680 105.734 1.00 37.64 106 TYR A N 1
ATOM 874 C CA . TYR A 1 109 ? 27.036 17.277 105.838 1.00 35.87 106 TYR A CA 1
ATOM 875 C C . TYR A 1 109 ? 28.333 17.162 106.637 1.00 35.32 106 TYR A C 1
ATOM 876 O O . TYR A 1 109 ? 29.266 17.950 106.452 1.00 34.76 106 TYR A O 1
ATOM 885 N N . ALA A 1 110 ? 28.368 16.200 107.550 1.00 34.71 107 ALA A N 1
ATOM 886 C CA . ALA A 1 110 ? 29.596 15.899 108.290 1.00 34.56 107 ALA A CA 1
ATOM 887 C C . ALA A 1 110 ? 29.832 14.393 108.326 1.00 34.13 107 ALA A C 1
ATOM 888 O O . ALA A 1 110 ? 28.889 13.613 108.392 1.00 33.68 107 ALA A O 1
ATOM 890 N N . GLU A 1 111 ? 31.094 13.992 108.268 1.00 34.43 108 GLU A N 1
ATOM 891 C CA . GLU A 1 111 ? 31.467 12.581 108.473 1.00 35.01 108 GLU A CA 1
ATOM 892 C C . GLU A 1 111 ? 32.669 12.471 109.386 1.00 34.48 108 GLU A C 1
ATOM 893 O O . GLU A 1 111 ? 33.529 13.336 109.373 1.00 34.82 108 GLU A O 1
ATOM 899 N N . ASP A 1 112 ? 32.726 11.413 110.184 1.00 34.42 109 ASP A N 1
ATOM 900 C CA . ASP A 1 112 ? 33.835 11.258 111.107 1.00 35.18 109 ASP A CA 1
ATOM 901 C C . ASP A 1 112 ? 34.184 9.798 111.363 1.00 34.72 109 ASP A C 1
ATOM 902 O O . ASP A 1 112 ? 33.310 8.958 111.481 1.00 34.44 109 ASP A O 1
ATOM 907 N N . ASP A 1 113 ? 35.479 9.516 111.420 1.00 35.08 110 ASP A N 1
ATOM 908 C CA . ASP A 1 113 ? 35.996 8.181 111.725 1.00 35.50 110 ASP A CA 1
ATOM 909 C C . ASP A 1 113 ? 35.818 7.813 113.187 1.00 34.56 110 ASP A C 1
ATOM 910 O O . ASP A 1 113 ? 36.164 8.591 114.086 1.00 33.60 110 ASP A O 1
ATOM 915 N N . ARG A 1 114 ? 35.312 6.599 113.390 1.00 33.60 111 ARG A N 1
ATOM 916 C CA . ARG A 1 114 ? 34.970 6.074 114.690 1.00 32.73 111 ARG A CA 1
ATOM 917 C C . ARG A 1 114 ? 35.463 4.644 114.912 1.00 32.32 111 ARG A C 1
ATOM 918 O O . ARG A 1 114 ? 35.670 3.891 113.956 1.00 32.92 111 ARG A O 1
ATOM 926 N N . LEU A 1 115 ? 35.634 4.275 116.182 1.00 31.61 112 LEU A N 1
ATOM 927 C CA . LEU A 1 115 ? 35.909 2.894 116.616 1.00 30.97 112 LEU A CA 1
ATOM 928 C C . LEU A 1 115 ? 34.750 2.421 117.504 1.00 30.86 112 LEU A C 1
ATOM 929 O O . LEU A 1 115 ? 34.479 3.032 118.520 1.00 31.54 112 LEU A O 1
ATOM 934 N N . GLY A 1 116 ? 34.076 1.340 117.121 1.00 31.10 113 GLY A N 1
ATOM 935 C CA . GLY A 1 116 ? 32.994 0.756 117.913 1.00 30.75 113 GLY A CA 1
ATOM 936 C C . GLY A 1 116 ? 33.468 -0.528 118.571 1.00 32.11 113 GLY A C 1
ATOM 937 O O . GLY A 1 116 ? 34.202 -1.305 117.947 1.00 31.88 113 GLY A O 1
ATOM 938 N N . ILE A 1 117 ? 33.085 -0.741 119.839 1.00 32.58 114 ILE A N 1
ATOM 939 C CA . ILE A 1 117 ? 33.501 -1.922 120.595 1.00 33.51 114 ILE A CA 1
ATOM 940 C C . ILE A 1 117 ? 32.275 -2.527 121.292 1.00 34.37 114 ILE A C 1
ATOM 941 O O . ILE A 1 117 ? 31.523 -1.828 121.958 1.00 34.71 114 ILE A O 1
ATOM 946 N N . TRP A 1 118 ? 32.065 -3.817 121.111 1.00 34.86 115 TRP A N 1
ATOM 947 C CA . TRP A 1 118 ? 30.938 -4.484 121.708 1.00 35.71 115 TRP A CA 1
ATOM 948 C C . TRP A 1 118 ? 31.451 -5.688 122.494 1.00 37.11 115 TRP A C 1
ATOM 949 O O . TRP A 1 118 ? 32.279 -6.455 121.979 1.00 36.59 115 TRP A O 1
ATOM 960 N N . ILE A 1 119 ? 30.956 -5.842 123.729 1.00 38.32 116 ILE A N 1
ATOM 961 C CA . ILE A 1 119 ? 31.148 -7.057 124.517 1.00 40.15 116 ILE A CA 1
ATOM 962 C C . ILE A 1 119 ? 29.789 -7.653 124.945 1.00 41.67 116 ILE A C 1
ATOM 963 O O . ILE A 1 119 ? 28.877 -6.931 125.360 1.00 41.48 116 ILE A O 1
ATOM 968 N N . CYS A 1 120 ? 29.670 -8.974 124.828 1.00 44.00 117 CYS A N 1
ATOM 969 C CA . CYS A 1 120 ? 28.408 -9.663 125.064 1.00 46.33 117 CYS A CA 1
ATOM 970 C C . CYS A 1 120 ? 28.652 -11.086 125.481 1.00 48.03 117 CYS A C 1
ATOM 971 O O . CYS A 1 120 ? 29.499 -11.770 124.895 1.00 48.59 117 CYS A O 1
ATOM 974 N N . GLY A 1 121 ? 27.909 -11.529 126.497 1.00 50.01 118 GLY A N 1
ATOM 975 C CA . GLY A 1 121 ? 27.898 -12.929 126.908 1.00 52.74 118 GLY A CA 1
ATOM 976 C C . GLY A 1 121 ? 28.768 -13.369 128.070 1.00 55.10 118 GLY A C 1
ATOM 977 O O . GLY A 1 121 ? 28.796 -12.742 129.116 1.00 55.07 118 GLY A O 1
ATOM 978 N N . GLN A 1 122 ? 29.462 -14.485 127.877 1.00 57.73 119 GLN A N 1
ATOM 979 C CA . GLN A 1 122 ? 30.325 -15.054 128.897 1.00 60.18 119 GLN A CA 1
ATOM 980 C C . GLN A 1 122 ? 31.695 -14.434 128.776 1.00 61.41 119 GLN A C 1
ATOM 981 O O . GLN A 1 122 ? 32.265 -14.389 127.689 1.00 61.69 119 GLN A O 1
ATOM 987 N N . ARG A 1 123 ? 32.215 -13.949 129.892 1.00 63.30 120 ARG A N 1
ATOM 988 C CA . ARG A 1 123 ? 33.576 -13.457 129.962 1.00 65.18 120 ARG A CA 1
ATOM 989 C C . ARG A 1 123 ? 34.561 -14.482 129.402 1.00 66.80 120 ARG A C 1
ATOM 990 O O . ARG A 1 123 ? 34.438 -15.688 129.666 1.00 66.90 120 ARG A O 1
ATOM 998 N N . VAL A 1 124 ? 35.529 -13.996 128.624 1.00 68.80 121 VAL A N 1
ATOM 999 C CA . VAL A 1 124 ? 36.570 -14.846 128.042 1.00 70.66 121 VAL A CA 1
ATOM 1000 C C . VAL A 1 124 ? 37.543 -15.348 129.142 1.00 71.91 121 VAL A C 1
ATOM 1001 O O . VAL A 1 124 ? 37.903 -14.599 130.060 1.00 72.33 121 VAL A O 1
ATOM 1005 N N . HIS A 1 125 ? 37.919 -16.628 129.062 1.00 73.36 122 HIS A N 1
ATOM 1006 C CA . HIS A 1 125 ? 38.842 -17.272 130.019 1.00 74.63 122 HIS A CA 1
ATOM 1007 C C . HIS A 1 125 ? 40.245 -16.639 130.009 1.00 74.71 122 HIS A C 1
ATOM 1008 O O . HIS A 1 125 ? 40.706 -16.122 128.981 1.00 74.89 122 HIS A O 1
ATOM 1015 N N . PRO A 1 131 ? 35.914 -20.746 135.171 1.00 71.86 128 PRO A N 1
ATOM 1016 C CA . PRO A 1 131 ? 34.591 -20.542 135.801 1.00 71.41 128 PRO A CA 1
ATOM 1017 C C . PRO A 1 131 ? 33.613 -19.716 134.921 1.00 70.94 128 PRO A C 1
ATOM 1018 O O . PRO A 1 131 ? 34.052 -18.821 134.192 1.00 70.95 128 PRO A O 1
ATOM 1022 N N . GLU A 1 132 ? 32.310 -20.022 135.014 1.00 70.03 129 GLU A N 1
ATOM 1023 C CA . GLU A 1 132 ? 31.257 -19.519 134.092 1.00 68.80 129 GLU A CA 1
ATOM 1024 C C . GLU A 1 132 ? 30.684 -18.129 134.443 1.00 67.14 129 GLU A C 1
ATOM 1025 O O . GLU A 1 132 ? 29.544 -18.000 134.925 1.00 67.12 129 GLU A O 1
ATOM 1031 N N . GLU A 1 133 ? 31.457 -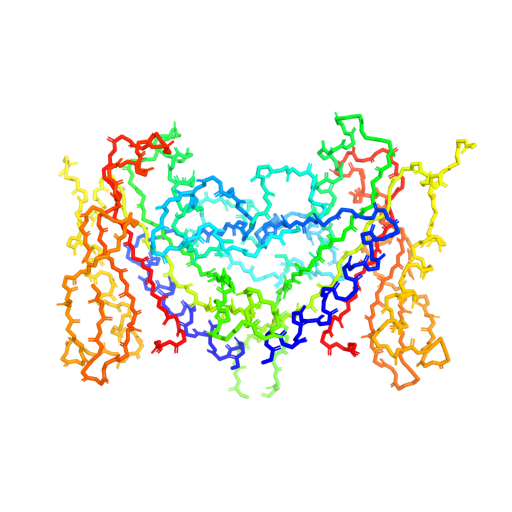17.092 134.161 1.00 64.55 130 GLU A N 1
ATOM 1032 C CA . GLU A 1 133 ? 31.134 -15.768 134.664 1.00 62.16 130 GLU A CA 1
ATOM 1033 C C . GLU A 1 133 ? 30.744 -14.793 133.534 1.00 59.93 130 GLU A C 1
ATOM 1034 O O . GLU A 1 133 ? 31.423 -14.730 132.497 1.00 59.54 130 GLU A O 1
ATOM 1040 N N . PRO A 1 134 ? 29.638 -14.047 133.729 1.00 57.34 131 PRO A N 1
ATOM 1041 C CA . PRO A 1 134 ? 29.197 -13.054 132.745 1.00 55.02 131 PRO A CA 1
ATOM 1042 C C . PRO A 1 134 ? 30.206 -11.935 132.515 1.00 53.01 131 PRO A C 1
ATOM 1043 O O . PRO A 1 134 ? 30.965 -11.575 133.417 1.00 52.44 131 PRO A O 1
ATOM 1047 N N A THR A 1 135 ? 30.220 -11.393 131.306 0.50 52.14 132 THR A N 1
ATOM 1048 N N B THR A 1 135 ? 30.190 -11.406 131.289 0.50 51.84 132 THR A N 1
ATOM 1049 C CA A THR A 1 135 ? 31.030 -10.225 131.025 0.50 51.06 132 THR A CA 1
ATOM 1050 C CA B THR A 1 135 ? 30.889 -10.179 130.907 0.50 50.46 132 THR A CA 1
ATOM 1051 C C A THR A 1 135 ? 30.349 -9.006 131.659 0.50 50.08 132 THR A C 1
ATOM 1052 C C B THR A 1 135 ? 30.341 -9.011 131.728 0.50 49.74 132 THR A C 1
ATOM 1053 O O A THR A 1 135 ? 29.181 -9.084 132.042 0.50 50.02 132 THR A O 1
ATOM 1054 O O B THR A 1 135 ? 29.254 -9.121 132.301 0.50 49.67 132 THR A O 1
ATOM 1061 N N . SER A 1 136 ? 31.076 -7.901 131.795 1.00 48.93 133 SER A N 1
ATOM 1062 C CA . SER A 1 136 ? 30.563 -6.698 132.482 1.00 47.48 133 SER A CA 1
ATOM 1063 C C . SER A 1 136 ? 31.121 -5.412 131.890 1.00 46.97 133 SER A C 1
ATOM 1064 O O . SER A 1 136 ? 32.196 -5.413 131.279 1.00 46.24 133 SER A O 1
ATOM 1067 N N . VAL A 1 137 ? 30.412 -4.308 132.127 1.00 46.46 134 VAL A N 1
ATOM 1068 C CA . VAL A 1 137 ? 30.835 -3.006 131.638 1.00 45.99 134 VAL A CA 1
ATOM 1069 C C . VAL A 1 137 ? 32.273 -2.640 132.061 1.00 46.01 134 VAL A C 1
ATOM 1070 O O . VAL A 1 137 ? 32.961 -1.894 131.345 1.00 46.35 134 VAL A O 1
ATOM 1074 N N . PHE A 1 138 ? 32.743 -3.189 133.186 1.00 45.12 135 PHE A N 1
ATOM 1075 C CA . PHE A 1 138 ? 34.120 -2.951 133.640 1.00 44.43 135 PHE A CA 1
ATOM 1076 C C . PHE A 1 138 ? 35.181 -3.507 132.685 1.00 43.91 135 PHE A C 1
ATOM 1077 O O . PHE A 1 138 ? 36.262 -2.914 132.522 1.00 44.14 135 PHE A O 1
ATOM 1085 N N . GLU A 1 139 ? 34.885 -4.649 132.070 1.00 43.15 136 GLU A N 1
ATOM 1086 C CA . GLU A 1 139 ? 35.749 -5.192 131.012 1.00 42.69 136 GLU A CA 1
ATOM 1087 C C . GLU A 1 139 ? 35.882 -4.188 129.894 1.00 41.09 136 GLU A C 1
ATOM 1088 O O . GLU A 1 139 ? 36.962 -3.988 129.367 1.00 41.29 136 GLU A O 1
ATOM 1094 N N . LEU A 1 140 ? 34.780 -3.552 129.544 1.00 40.02 137 LEU A N 1
ATOM 1095 C CA . LEU A 1 140 ? 34.776 -2.605 128.440 1.00 40.31 137 LEU A CA 1
ATOM 1096 C C . LEU A 1 140 ? 35.522 -1.322 128.818 1.00 40.72 137 LEU A C 1
ATOM 1097 O O . LEU A 1 140 ? 36.251 -0.748 127.987 1.00 40.88 137 LEU A O 1
ATOM 1102 N N . LYS A 1 141 ? 35.373 -0.888 130.073 1.00 40.41 138 LYS A N 1
ATOM 1103 C CA . LYS A 1 141 ? 36.095 0.282 130.535 1.00 39.82 138 LYS A CA 1
ATOM 1104 C C . LYS A 1 141 ? 37.602 0.044 130.439 1.00 38.98 138 LYS A C 1
ATOM 1105 O O . LYS A 1 141 ? 38.339 0.915 129.987 1.00 38.87 138 LYS A O 1
ATOM 1111 N N . ALA A 1 142 ? 38.049 -1.145 130.831 1.00 38.72 139 ALA A N 1
ATOM 1112 C CA . ALA A 1 142 ? 39.476 -1.488 130.784 1.00 38.41 139 ALA A CA 1
ATOM 1113 C C . ALA A 1 142 ? 39.965 -1.447 129.339 1.00 38.52 139 ALA A C 1
ATOM 1114 O O . ALA A 1 142 ? 40.965 -0.801 129.028 1.00 39.52 139 ALA A O 1
ATOM 1116 N N . VAL A 1 143 ? 39.218 -2.081 128.444 1.00 38.58 140 VAL A N 1
ATOM 1117 C CA . VAL A 1 143 ? 39.543 -2.062 127.007 1.00 38.36 140 VAL A CA 1
ATOM 1118 C C . VAL A 1 143 ? 39.673 -0.638 126.460 1.00 38.06 140 VAL A C 1
ATOM 1119 O O . VAL A 1 143 ? 40.681 -0.279 125.820 1.00 37.76 14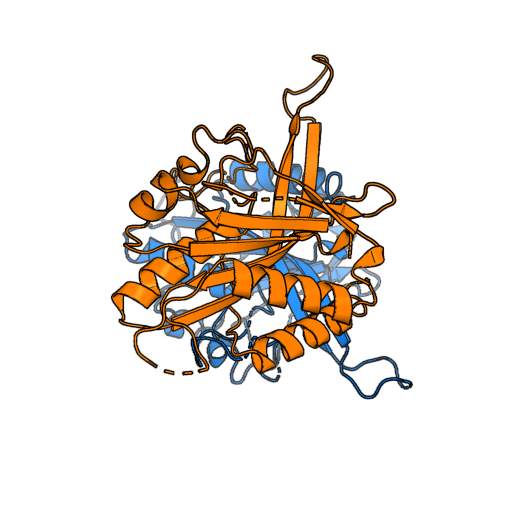0 VAL A O 1
ATOM 1123 N N . VAL A 1 144 ? 38.666 0.181 126.744 1.00 37.66 141 VAL A N 1
ATOM 1124 C CA . VAL A 1 144 ? 38.694 1.570 126.337 1.00 37.47 141 VAL A CA 1
ATOM 1125 C C . VAL A 1 144 ? 39.959 2.271 126.829 1.00 39.13 141 VAL A C 1
ATOM 1126 O O . VAL A 1 144 ? 40.589 3.021 126.067 1.00 39.33 141 VAL A O 1
ATOM 1130 N N . GLU A 1 145 ? 40.341 2.030 128.087 1.00 40.15 142 GLU A N 1
ATOM 1131 C CA . GLU A 1 145 ? 41.507 2.718 128.641 1.00 41.27 142 GLU A CA 1
ATOM 1132 C C . GLU A 1 145 ? 42.775 2.230 127.942 1.00 40.58 142 GLU A C 1
ATOM 1133 O O . GLU A 1 145 ? 43.620 3.041 127.561 1.00 40.53 142 GLU A O 1
ATOM 1139 N N A GLN A 1 146 ? 42.866 0.919 127.726 0.50 40.25 143 GLN A N 1
ATOM 1140 N N B GLN A 1 146 ? 42.904 0.917 127.784 0.50 40.28 143 GLN A N 1
ATOM 1141 C CA A GLN A 1 146 ? 43.963 0.303 126.974 0.50 40.22 143 GLN A CA 1
ATOM 1142 C CA B GLN A 1 146 ? 43.985 0.373 126.983 0.50 40.34 143 GLN A CA 1
ATOM 1143 C C A GLN A 1 146 ? 44.078 0.751 125.496 0.50 40.14 143 GLN A C 1
ATOM 1144 C C B GLN A 1 146 ? 44.075 1.094 125.624 0.50 40.17 143 GLN A C 1
ATOM 1145 O O A GLN A 1 146 ? 45.173 0.702 124.915 0.50 40.32 143 GLN A O 1
ATOM 1146 O O B GLN A 1 146 ? 45.139 1.626 125.276 0.50 40.38 143 GLN A O 1
ATOM 1157 N N . VAL A 1 147 ? 42.961 1.153 124.885 1.00 39.49 144 VAL A N 1
ATOM 1158 C CA . VAL A 1 147 ? 42.984 1.729 123.526 1.00 38.44 144 VAL A CA 1
ATOM 1159 C C . VAL A 1 147 ? 43.537 3.157 123.581 1.00 39.13 144 VAL A C 1
ATOM 1160 O O . VAL A 1 147 ? 44.433 3.519 122.810 1.00 38.54 144 VAL A O 1
ATOM 1164 N N . LEU A 1 148 ? 43.006 3.950 124.514 1.00 40.15 145 LEU A N 1
ATOM 1165 C CA . LEU A 1 148 ? 43.480 5.315 124.755 1.00 41.00 145 LEU A CA 1
ATOM 1166 C C . LEU A 1 148 ? 44.968 5.374 125.087 1.00 41.54 145 LEU A C 1
ATOM 1167 O O . LEU A 1 148 ? 45.697 6.200 124.572 1.00 41.55 145 LEU A O 1
ATOM 1172 N N . CYS A 1 149 ? 45.421 4.459 125.923 1.00 43.21 146 CYS A N 1
ATOM 1173 C CA . CYS A 1 149 ? 46.802 4.429 126.337 1.00 43.92 146 CYS A CA 1
ATOM 1174 C C . CYS A 1 149 ? 47.692 4.090 125.141 1.00 44.28 146 CYS A C 1
ATOM 1175 O O . CYS A 1 149 ? 48.733 4.719 124.941 1.00 43.83 146 CYS A O 1
ATOM 1178 N N . ARG A 1 150 ? 47.260 3.144 124.310 1.00 45.18 147 ARG A N 1
ATOM 1179 C CA . ARG A 1 150 ? 48.021 2.806 123.084 1.00 46.36 147 ARG A CA 1
ATOM 1180 C C . ARG A 1 150 ? 48.262 3.988 122.112 1.00 46.70 147 ARG A C 1
ATOM 1181 O O . ARG A 1 150 ? 49.293 4.049 121.458 1.00 47.47 147 ARG A O 1
ATOM 1189 N N . VAL A 1 151 ? 47.324 4.920 122.031 1.00 46.87 148 VAL A N 1
ATOM 1190 C CA . VAL A 1 151 ? 47.525 6.136 121.249 1.00 47.23 148 VAL A CA 1
ATOM 1191 C C . VAL A 1 151 ? 48.077 7.282 122.097 1.00 48.16 148 VAL A C 1
ATOM 1192 O O . VAL A 1 151 ? 48.045 8.438 121.683 1.00 48.07 148 VAL A O 1
ATOM 1196 N N . GLY A 1 152 ? 48.596 6.957 123.282 1.00 49.12 149 GLY A N 1
ATOM 1197 C CA . GLY A 1 152 ? 49.355 7.925 124.064 1.00 49.90 149 GLY A CA 1
ATOM 1198 C C . GLY A 1 152 ? 48.471 8.848 124.872 1.00 51.16 149 GLY A C 1
ATOM 1199 O O . GLY A 1 152 ? 48.775 10.049 125.040 1.00 50.74 149 GLY A O 1
ATOM 1200 N N . ILE A 1 153 ? 47.377 8.292 125.389 1.00 51.67 150 ILE A N 1
ATOM 1201 C CA . ILE A 1 153 ? 46.500 9.056 126.275 1.00 52.82 150 ILE A CA 1
ATOM 1202 C C . ILE A 1 153 ? 46.408 8.411 127.673 1.00 53.92 150 ILE A C 1
ATOM 1203 O O . ILE A 1 153 ? 45.667 7.451 127.875 1.00 54.00 150 ILE A O 1
ATOM 1208 N N . GLU A 1 154 ? 47.205 8.953 128.606 1.00 54.92 151 GLU A N 1
ATOM 1209 C CA . GLU A 1 154 ? 47.280 8.528 130.004 1.00 56.00 151 GLU A CA 1
ATOM 1210 C C . GLU A 1 154 ? 45.969 8.770 130.737 1.00 55.92 151 GLU A C 1
ATOM 1211 O O . GLU A 1 154 ? 45.261 9.744 130.456 1.00 55.90 151 GLU A O 1
ATOM 1217 N N . THR A 1 155 ? 45.676 7.913 131.715 1.00 56.06 152 THR A N 1
ATOM 1218 C CA . THR A 1 155 ? 44.453 8.039 132.529 1.00 56.09 152 THR A CA 1
ATOM 1219 C C . THR A 1 155 ? 44.264 9.427 133.169 1.00 55.71 152 THR A C 1
ATOM 1220 O O . THR A 1 155 ? 43.127 9.886 133.317 1.00 56.16 152 THR A O 1
ATOM 1224 N N . GLY A 1 156 ? 45.363 10.109 133.504 1.00 54.76 153 GLY A N 1
ATOM 1225 C CA . GLY A 1 156 ? 45.279 11.462 134.047 1.00 53.58 153 GLY A CA 1
ATOM 1226 C C . GLY A 1 156 ? 44.794 12.515 133.056 1.00 53.32 153 GLY A C 1
ATOM 1227 O O . GLY A 1 156 ? 44.357 13.601 133.453 1.00 53.15 153 GLY A O 1
ATOM 1228 N N . ALA A 1 157 ? 44.855 12.193 131.760 1.00 52.90 154 ALA A N 1
ATOM 1229 C CA . ALA A 1 157 ? 44.493 13.145 130.693 1.00 51.82 154 ALA A CA 1
ATOM 1230 C C . ALA A 1 157 ? 42.991 13.368 130.535 1.00 50.97 154 ALA A C 1
ATOM 1231 O O . ALA A 1 157 ? 42.569 14.348 129.939 1.00 51.54 154 ALA A O 1
ATOM 1233 N N . TYR A 1 158 ? 42.184 12.473 131.087 1.00 49.74 155 TYR A N 1
ATOM 1234 C CA . TYR A 1 158 ? 40.744 12.583 130.951 1.00 48.60 155 TYR A CA 1
ATOM 1235 C C . TYR A 1 158 ? 39.994 12.179 132.216 1.00 48.89 155 TYR A C 1
ATOM 1236 O O . TYR A 1 158 ? 40.516 11.473 133.079 1.00 48.23 155 TYR A O 1
ATOM 1245 N N . THR A 1 159 ? 38.739 12.602 132.263 1.00 49.35 156 THR A N 1
ATOM 1246 C CA . THR A 1 159 ? 37.794 12.141 133.254 1.00 50.29 156 THR A CA 1
ATOM 1247 C C . THR A 1 159 ? 36.588 11.391 132.601 1.00 50.34 156 THR A C 1
ATOM 1248 O O . THR A 1 159 ? 36.364 11.475 131.392 1.00 50.12 156 THR A O 1
ATOM 1252 N N . LEU A 1 160 ? 35.848 10.639 133.413 1.00 50.38 157 LEU A N 1
ATOM 1253 C CA . LEU A 1 160 ? 34.595 10.007 133.001 1.00 50.72 157 LEU A CA 1
ATOM 1254 C C . LEU A 1 160 ? 33.439 10.780 133.609 1.00 51.17 157 LEU A C 1
ATOM 1255 O O . LEU A 1 160 ? 33.413 10.975 134.824 1.00 52.12 157 LEU A O 1
ATOM 1260 N N . LYS A 1 161 ? 32.482 11.212 132.793 1.00 50.95 158 LYS A N 1
ATOM 1261 C CA . LYS A 1 161 ? 31.298 11.877 133.316 1.00 50.84 158 LYS A CA 1
ATOM 1262 C C . LYS A 1 161 ? 30.018 11.116 132.922 1.00 50.57 158 LYS A C 1
ATOM 1263 O O . LYS A 1 161 ? 29.947 10.514 131.858 1.00 50.60 158 LYS A O 1
ATOM 1269 N N . THR A 1 162 ? 29.018 11.115 133.796 1.00 49.89 159 THR A N 1
ATOM 1270 C CA . THR A 1 162 ? 27.803 10.408 133.510 1.00 49.39 159 THR A CA 1
ATOM 1271 C C . THR A 1 162 ? 27.170 11.019 132.252 1.00 49.59 159 THR A C 1
ATOM 1272 O O . THR A 1 162 ? 27.175 12.236 132.061 1.00 49.04 159 THR A O 1
ATOM 1276 N N . ALA A 1 163 ? 26.671 10.152 131.373 1.00 49.65 160 ALA A N 1
ATOM 1277 C CA . ALA A 1 163 ? 26.179 10.593 130.081 1.00 49.57 160 ALA A CA 1
ATOM 1278 C C . ALA A 1 163 ? 24.673 10.585 130.045 1.00 49.69 160 ALA A C 1
ATOM 1279 O O . ALA A 1 163 ? 24.020 9.806 130.743 1.00 50.34 160 ALA A O 1
ATOM 1281 N N . ASP A 1 164 ? 24.127 11.461 129.214 1.00 49.59 161 ASP A N 1
ATOM 1282 C CA . ASP A 1 164 ? 22.728 11.412 128.880 1.00 49.28 161 ASP A CA 1
ATOM 1283 C C . ASP A 1 164 ? 22.627 11.099 127.400 1.00 48.45 161 ASP A C 1
ATOM 1284 O O . ASP A 1 164 ? 22.584 11.996 126.562 1.00 49.46 161 ASP A O 1
ATOM 1289 N N . ASN A 1 165 ? 22.589 9.816 127.087 1.00 46.98 162 ASN A N 1
ATOM 1290 C CA . ASN A 1 165 ? 22.670 9.354 125.720 1.00 44.83 162 ASN A CA 1
ATOM 1291 C C . ASN A 1 165 ? 21.738 8.188 125.568 1.00 43.72 162 ASN A C 1
ATOM 1292 O O . ASN A 1 165 ? 22.030 7.091 126.044 1.00 43.25 162 ASN A O 1
ATOM 1297 N N . ASP A 1 166 ? 20.624 8.422 124.886 1.00 43.03 163 ASP A N 1
ATOM 1298 C CA . ASP A 1 166 ? 19.522 7.460 124.878 1.00 42.52 163 ASP A CA 1
ATOM 1299 C C . ASP A 1 166 ? 19.797 6.149 124.123 1.00 41.71 163 ASP A C 1
ATOM 1300 O O . ASP A 1 166 ? 18.972 5.257 124.142 1.00 41.59 163 ASP A O 1
ATOM 1305 N N . LEU A 1 167 ? 20.959 6.028 123.483 1.00 41.24 164 LEU A N 1
ATOM 1306 C CA . LEU A 1 167 ? 21.447 4.720 123.025 1.00 40.59 164 LEU A CA 1
ATOM 1307 C C . LEU A 1 167 ? 21.680 3.755 124.191 1.00 40.71 164 LEU A C 1
ATOM 1308 O O . LEU A 1 167 ? 21.602 2.535 124.017 1.00 40.50 164 LEU A O 1
ATOM 1313 N N . TYR A 1 168 ? 21.939 4.314 125.381 1.00 40.41 165 TYR A N 1
ATOM 1314 C CA . TYR A 1 168 ? 22.330 3.551 126.566 1.00 40.38 165 TYR A CA 1
ATOM 1315 C C . TYR A 1 168 ? 21.313 3.541 127.726 1.00 40.70 165 TYR A C 1
ATOM 1316 O O . TYR A 1 168 ? 20.651 4.544 128.029 1.00 41.05 165 TYR A O 1
ATOM 1325 N N . ALA A 1 169 ? 21.212 2.412 128.406 1.00 41.05 166 ALA A N 1
ATOM 1326 C CA . ALA A 1 169 ? 20.516 2.364 129.694 1.00 40.89 166 ALA A CA 1
ATOM 1327 C C . ALA A 1 169 ? 21.299 3.251 130.630 1.00 40.84 166 ALA A C 1
ATOM 1328 O O . ALA A 1 169 ? 20.723 4.062 131.308 1.00 42.58 166 ALA A O 1
ATOM 1330 N N . SER A 1 170 ? 22.619 3.121 130.634 1.00 40.11 167 SER A N 1
ATOM 1331 C CA . SER A 1 170 ? 23.489 4.038 131.341 1.00 39.33 167 SER A CA 1
ATOM 1332 C C . SER A 1 170 ? 24.830 4.097 130.620 1.00 39.12 167 SER A C 1
ATOM 1333 O O . SER A 1 170 ? 25.263 3.098 130.041 1.00 38.36 167 SER A O 1
ATOM 1336 N N . ALA A 1 171 ? 25.502 5.245 130.686 1.00 38.76 168 ALA A N 1
ATOM 1337 C CA . ALA A 1 171 ? 26.792 5.385 130.036 1.00 39.37 168 ALA A CA 1
ATOM 1338 C C . ALA A 1 171 ? 27.686 6.496 130.588 1.00 39.67 168 ALA A C 1
ATOM 1339 O O . ALA A 1 171 ? 27.215 7.462 131.212 1.00 39.31 168 ALA A O 1
ATOM 1349 N N . GLU A 1 173 ? 30.703 9.319 129.454 1.00 41.51 170 GLU A N 1
ATOM 1350 C CA . GLU A 1 173 ? 31.501 10.035 128.482 1.00 42.34 170 GLU A CA 1
ATOM 1351 C C . GLU A 1 173 ? 32.936 10.163 128.957 1.00 42.47 170 GLU A C 1
ATOM 1352 O O . GLU A 1 173 ? 33.184 10.358 130.137 1.00 42.44 170 GLU A O 1
ATOM 1358 N N . VAL A 1 174 ? 33.874 9.990 128.032 1.00 43.01 171 VAL A N 1
ATOM 1359 C CA . VAL A 1 174 ? 35.295 10.225 128.285 1.00 43.63 171 VAL A CA 1
ATOM 1360 C C . VAL A 1 174 ? 35.631 11.586 127.713 1.00 44.54 171 VAL A C 1
ATOM 1361 O O . VAL A 1 174 ? 35.394 11.843 126.527 1.00 45.21 171 VAL A O 1
ATOM 1365 N N . LYS A 1 175 ? 36.140 12.468 128.562 1.00 45.47 172 LYS A N 1
ATOM 1366 C CA . LYS A 1 175 ? 36.378 13.852 128.194 1.00 46.59 172 LYS A CA 1
ATOM 1367 C C . LYS A 1 175 ? 37.696 14.330 128.746 1.00 48.03 172 LYS A C 1
ATOM 1368 O O . LYS A 1 175 ? 38.079 13.970 129.868 1.00 48.65 172 LYS A O 1
ATOM 1374 N N . THR A 1 176 ? 38.393 15.137 127.955 1.00 49.28 173 THR A N 1
ATOM 1375 C CA . THR A 1 176 ? 39.665 15.727 128.361 1.00 50.62 173 THR A CA 1
ATOM 1376 C C . THR A 1 176 ? 39.467 16.846 129.375 1.00 51.91 173 THR A C 1
ATOM 1377 O O . THR A 1 176 ? 38.363 17.369 129.520 1.00 51.84 173 THR A O 1
ATOM 1381 N N . ARG A 1 177 ? 40.550 17.219 130.059 1.00 53.92 174 ARG A N 1
ATOM 1382 C CA . ARG A 1 177 ? 40.548 18.356 130.995 1.00 55.56 174 ARG A CA 1
ATOM 1383 C C . ARG A 1 177 ? 39.876 19.574 130.351 1.00 55.93 174 ARG A C 1
ATOM 1384 O O . ARG A 1 177 ? 39.054 20.251 130.970 1.00 56.93 174 ARG A O 1
ATOM 1392 N N . SER A 1 178 ? 40.193 19.816 129.083 1.00 55.91 175 SER A N 1
ATOM 1393 C CA . SER A 1 178 ? 39.605 20.916 128.325 1.00 55.43 175 SER A CA 1
ATOM 1394 C C . SER A 1 178 ? 38.120 20.779 127.935 1.00 54.81 175 SER A C 1
ATOM 1395 O O . SER A 1 178 ? 37.512 21.765 127.518 1.00 55.32 175 SER A O 1
ATOM 1398 N N . GLY A 1 179 ? 37.542 19.578 128.028 1.00 54.08 176 GLY A N 1
ATOM 1399 C CA . GLY A 1 179 ? 36.144 19.361 127.617 1.00 52.72 176 GLY A CA 1
ATOM 1400 C C . GLY A 1 179 ? 35.914 18.644 126.281 1.00 52.44 176 GLY A C 1
ATOM 1401 O O . GLY A 1 179 ? 34.760 18.429 125.864 1.00 52.66 176 GLY A O 1
ATOM 1402 N N . LYS A 1 180 ? 36.997 18.271 125.600 1.00 51.32 177 LYS A N 1
ATOM 1403 C CA . LYS A 1 180 ? 36.899 17.488 124.360 1.00 50.13 177 LYS A CA 1
ATOM 1404 C C . LYS A 1 180 ? 36.353 16.061 124.606 1.00 48.26 177 LYS A C 1
ATOM 1405 O O . LYS A 1 180 ? 36.895 15.316 125.432 1.00 47.83 177 LYS A O 1
ATOM 1411 N N . LEU A 1 181 ? 35.285 15.693 123.893 1.00 45.99 178 LEU A N 1
ATOM 1412 C CA . LEU A 1 181 ? 34.747 14.327 123.959 1.00 43.68 178 LEU A CA 1
ATOM 1413 C C . LEU A 1 181 ? 35.643 13.360 123.182 1.00 43.11 178 LEU A C 1
ATOM 1414 O O . LEU A 1 181 ? 35.827 13.534 121.967 1.00 43.64 178 LEU A O 1
ATOM 1419 N N . LEU A 1 182 ? 36.187 12.351 123.865 1.00 41.66 179 LEU A N 1
ATOM 1420 C CA . LEU A 1 182 ? 36.916 11.270 123.197 1.00 40.57 179 LEU A CA 1
ATOM 1421 C C . LEU A 1 182 ? 36.060 10.041 122.876 1.00 39.70 179 LEU A C 1
ATOM 1422 O O . LEU A 1 182 ? 36.401 9.259 122.003 1.00 38.94 179 LEU A O 1
ATOM 1427 N N . GLY A 1 183 ? 34.968 9.840 123.601 1.00 39.23 180 GLY A N 1
ATOM 1428 C CA . GLY A 1 183 ? 34.146 8.693 123.328 1.00 37.86 180 GLY A CA 1
ATOM 1429 C C . GLY A 1 183 ? 33.188 8.443 124.441 1.00 37.65 180 GLY A C 1
ATOM 1430 O O . GLY A 1 183 ? 33.182 9.177 125.422 1.00 37.33 180 GLY A O 1
ATOM 1431 N N . THR A 1 184 ? 32.399 7.378 124.267 1.00 37.16 181 THR A N 1
ATOM 1432 C CA . THR A 1 184 ? 31.292 7.006 125.124 1.00 36.85 181 THR A CA 1
ATOM 1433 C C . THR A 1 184 ? 31.300 5.488 125.268 1.00 36.91 181 THR A C 1
ATOM 1434 O O . THR A 1 184 ? 31.542 4.774 124.307 1.00 37.23 181 THR A O 1
ATOM 1438 N N . PHE A 1 185 ? 31.039 4.986 126.468 1.00 36.49 182 PHE A N 1
ATOM 1439 C CA . PHE A 1 185 ? 30.865 3.557 126.641 1.00 36.48 182 PHE A CA 1
ATOM 1440 C C . PHE A 1 185 ? 29.786 3.311 127.708 1.00 36.11 182 PHE A C 1
ATOM 1441 O O . PHE A 1 185 ? 29.574 4.160 128.583 1.00 36.77 182 PHE A O 1
ATOM 1449 N N . GLY A 1 186 ? 29.131 2.162 127.653 1.00 34.90 183 GLY A N 1
ATOM 1450 C CA . GLY A 1 186 ? 28.100 1.846 128.626 1.00 35.25 183 GLY A CA 1
ATOM 1451 C C . GLY A 1 186 ? 27.313 0.603 128.270 1.00 35.37 183 GLY A C 1
ATOM 1452 O O . GLY A 1 186 ? 27.766 -0.222 127.475 1.00 35.71 183 GLY A O 1
ATOM 1453 N N . THR A 1 187 ? 26.134 0.489 128.866 1.00 35.41 184 THR A N 1
ATOM 1454 C CA . THR A 1 187 ? 25.217 -0.650 128.696 1.00 35.90 184 THR A CA 1
ATOM 1455 C C . THR A 1 187 ? 24.065 -0.189 127.820 1.00 36.91 184 THR A C 1
ATOM 1456 O O . THR A 1 187 ? 23.358 0.775 128.158 1.00 37.10 184 THR A O 1
ATOM 1460 N N . VAL A 1 188 ? 23.881 -0.878 126.704 1.00 37.68 185 VAL A N 1
ATOM 1461 C CA . VAL A 1 188 ? 22.895 -0.494 125.706 1.00 39.15 185 VAL A CA 1
ATOM 1462 C C . VAL A 1 188 ? 21.482 -0.497 126.290 1.00 40.04 185 VAL A C 1
ATOM 1463 O O . VAL A 1 188 ? 21.165 -1.366 127.093 1.00 40.47 185 VAL A O 1
ATOM 1467 N N A SER A 1 189 ? 20.656 0.468 125.867 0.50 41.00 186 SER A N 1
ATOM 1468 N N B SER A 1 189 ? 20.658 0.484 125.912 0.50 40.77 186 SER A N 1
ATOM 1469 C CA A SER A 1 189 ? 19.216 0.524 126.187 0.50 41.88 186 SER A CA 1
ATOM 1470 C CA B SER A 1 189 ? 19.274 0.601 126.405 0.50 41.36 186 SER A CA 1
ATOM 1471 C C A SER A 1 189 ? 18.571 -0.849 126.225 0.50 42.38 186 SER A C 1
ATOM 1472 C C B SER A 1 189 ? 18.452 -0.668 126.173 0.50 42.08 186 SER A C 1
ATOM 1473 O O A SER A 1 189 ? 18.851 -1.702 125.371 0.50 42.31 186 SER A O 1
ATOM 1474 O O B SER A 1 189 ? 18.503 -1.258 125.087 0.50 41.86 186 SER A O 1
ATOM 1479 N N . THR A 1 190 ? 17.691 -1.049 127.205 1.00 42.92 187 THR A N 1
ATOM 1480 C CA . THR A 1 190 ? 16.882 -2.269 127.252 1.00 43.90 187 THR A CA 1
ATOM 1481 C C . THR A 1 190 ? 16.019 -2.392 126.022 1.00 43.96 187 THR A C 1
ATOM 1482 O O . THR A 1 190 ? 15.966 -3.461 125.426 1.00 44.34 187 THR A O 1
ATOM 1486 N N A GLU A 1 191 ? 15.377 -1.300 125.620 0.50 44.21 188 GLU A N 1
ATOM 1487 N N B GLU A 1 191 ? 15.339 -1.298 125.677 0.50 44.35 188 GLU A N 1
ATOM 1488 C CA A GLU A 1 191 ? 14.501 -1.318 124.456 0.50 44.92 188 GLU A CA 1
ATOM 1489 C CA B GLU A 1 191 ? 14.554 -1.193 124.459 0.50 45.21 188 GLU A CA 1
ATOM 1490 C C A GLU A 1 191 ? 15.244 -1.593 123.116 0.50 45.26 188 GLU A C 1
ATOM 1491 C C B GLU A 1 191 ? 15.353 -1.748 123.274 0.50 45.39 188 GLU A C 1
ATOM 1492 O O A GLU A 1 191 ? 14.710 -2.278 122.235 0.50 45.40 188 GLU A O 1
ATOM 1493 O O B GLU A 1 191 ? 14.986 -2.776 122.679 0.50 45.35 188 GLU A O 1
ATOM 1504 N N . LEU A 1 192 ? 16.467 -1.077 122.973 1.00 45.35 189 LEU A N 1
ATOM 1505 C CA . LEU A 1 192 ? 17.307 -1.397 121.815 1.00 45.25 189 LEU A CA 1
ATOM 1506 C C . LEU A 1 192 ? 17.803 -2.839 121.784 1.00 46.17 189 LEU A C 1
ATOM 1507 O O . LEU A 1 192 ? 17.880 -3.423 120.710 1.00 47.05 189 LEU A O 1
ATOM 1512 N N . ILE A 1 193 ? 18.111 -3.457 122.914 1.00 46.91 190 ILE A N 1
ATOM 1513 C CA . ILE A 1 193 ? 18.536 -4.851 122.792 1.00 48.88 190 ILE A CA 1
ATOM 1514 C C . ILE A 1 193 ? 17.330 -5.808 122.631 1.00 49.99 190 ILE A C 1
ATOM 1515 O O . ILE A 1 193 ? 17.463 -6.907 122.061 1.00 50.08 190 ILE A O 1
ATOM 1520 N N . LYS A 1 194 ? 16.162 -5.395 123.125 1.00 50.62 191 LYS A N 1
ATOM 1521 C CA . LYS A 1 194 ? 14.965 -6.183 122.889 1.00 51.77 191 LYS A CA 1
ATOM 1522 C C . LYS A 1 194 ? 14.603 -6.100 121.429 1.00 51.20 191 LYS A C 1
ATOM 1523 O O . LYS A 1 194 ? 14.344 -7.125 120.806 1.00 51.32 191 LYS A O 1
ATOM 1529 N N . ARG A 1 195 ? 14.631 -4.891 120.877 1.00 50.43 192 ARG A N 1
ATOM 1530 C CA . ARG A 1 195 ? 14.306 -4.708 119.468 1.00 49.86 192 ARG A CA 1
ATOM 1531 C C . ARG A 1 195 ? 15.141 -5.592 118.546 1.00 49.17 192 ARG A C 1
ATOM 1532 O O . ARG A 1 195 ? 14.676 -5.965 117.500 1.00 49.44 192 ARG A O 1
ATOM 1540 N N . PHE A 1 196 ? 16.368 -5.925 118.926 1.00 48.79 193 PHE A N 1
ATOM 1541 C CA . PHE A 1 196 ? 17.233 -6.760 118.080 1.00 47.81 193 PHE A CA 1
ATOM 1542 C C . PHE A 1 196 ? 17.215 -8.196 118.552 1.00 48.69 193 PHE A C 1
ATOM 1543 O O . PHE A 1 196 ? 18.013 -9.038 118.104 1.00 48.59 193 PHE A O 1
ATOM 1551 N N . GLU A 1 197 ? 16.306 -8.466 119.485 1.00 49.94 194 GLU A N 1
ATOM 1552 C CA . GLU A 1 197 ? 16.101 -9.808 120.032 1.00 51.16 194 GLU A CA 1
ATOM 1553 C C . GLU A 1 197 ? 17.373 -10.397 120.646 1.00 50.84 194 GLU A C 1
ATOM 1554 O O . GLU A 1 197 ? 17.605 -11.604 120.590 1.00 50.88 194 GLU A O 1
ATOM 1560 N N . ILE A 1 198 ? 18.198 -9.527 121.230 1.00 50.71 195 ILE A N 1
ATOM 1561 C CA . ILE A 1 198 ? 19.306 -9.983 122.055 1.00 50.28 195 ILE A CA 1
ATOM 1562 C C . ILE A 1 198 ? 18.716 -10.125 123.457 1.00 51.19 195 ILE A C 1
ATOM 1563 O O . ILE A 1 198 ? 17.989 -9.242 123.942 1.00 52.01 195 ILE A O 1
ATOM 1568 N N . GLU A 1 199 ? 19.005 -11.240 124.106 1.00 51.41 196 GLU A N 1
ATOM 1569 C CA . GLU A 1 199 ? 18.261 -11.611 125.298 1.00 52.13 196 GLU A CA 1
ATOM 1570 C C . GLU A 1 199 ? 19.181 -11.435 126.502 1.00 51.30 196 GLU A C 1
ATOM 1571 O O . GLU A 1 199 ? 19.164 -12.241 127.430 1.00 51.95 196 GLU A O 1
ATOM 1577 N N . GLN A 1 200 ? 19.976 -10.371 126.499 1.00 49.56 197 GLN A N 1
ATOM 1578 C CA . GLN A 1 200 ? 21.213 -10.397 127.256 1.00 47.83 197 GLN A CA 1
ATOM 1579 C C . GLN A 1 200 ? 21.909 -9.044 127.182 1.00 46.34 197 GLN A C 1
ATOM 1580 O O . GLN A 1 200 ? 21.806 -8.360 126.171 1.00 45.89 197 GLN A O 1
ATOM 1586 N N . PRO A 1 201 ? 22.644 -8.657 128.244 1.00 45.31 198 PRO A N 1
ATOM 1587 C CA . PRO A 1 201 ? 23.235 -7.307 128.225 1.00 43.67 198 PRO A CA 1
ATOM 1588 C C . PRO A 1 201 ? 24.335 -7.149 127.168 1.00 41.78 198 PRO A C 1
ATOM 1589 O O . PRO A 1 201 ? 25.121 -8.062 126.938 1.00 41.64 198 PRO A O 1
ATOM 1593 N N . VAL A 1 202 ? 24.362 -5.995 126.513 1.00 39.90 199 VAL A N 1
ATOM 1594 C CA . VAL A 1 202 ? 25.408 -5.689 125.540 1.00 37.96 199 VAL A CA 1
ATOM 1595 C C . VAL A 1 202 ? 26.172 -4.477 126.046 1.00 37.34 199 VAL A C 1
ATOM 1596 O O . VAL A 1 202 ? 25.550 -3.495 126.451 1.00 37.43 199 VAL A O 1
ATOM 1600 N N . TYR A 1 203 ? 27.502 -4.541 126.044 1.00 36.41 200 TYR A N 1
ATOM 1601 C CA . TYR A 1 203 ? 28.307 -3.374 126.459 1.00 36.53 200 TYR A CA 1
ATOM 1602 C C . TYR A 1 203 ? 28.968 -2.777 125.217 1.00 36.61 200 TYR A C 1
ATOM 1603 O O . TYR A 1 203 ? 29.682 -3.495 124.486 1.00 37.29 200 TYR A O 1
ATOM 1612 N N . PHE A 1 204 ? 28.701 -1.493 124.956 1.00 35.46 201 PHE A N 1
ATOM 1613 C CA . PHE A 1 204 ? 29.154 -0.842 123.734 1.00 34.67 201 PHE A CA 1
ATOM 1614 C C . PHE A 1 204 ? 29.945 0.440 123.983 1.00 34.78 201 PHE A C 1
ATOM 1615 O O . PHE A 1 204 ? 29.488 1.351 124.693 1.00 35.55 201 PHE A O 1
ATOM 1623 N N . ALA A 1 205 ? 31.127 0.517 123.384 1.00 34.45 202 ALA A N 1
ATOM 1624 C CA . ALA A 1 205 ? 31.899 1.773 123.341 1.00 34.22 202 ALA A CA 1
ATOM 1625 C C . ALA A 1 205 ? 31.954 2.328 121.931 1.00 34.35 202 ALA A C 1
ATOM 1626 O O . ALA A 1 205 ? 32.063 1.586 120.956 1.00 33.45 202 ALA A O 1
ATOM 1628 N N . GLU A 1 206 ? 31.907 3.647 121.832 1.00 35.31 203 GLU A N 1
ATOM 1629 C CA . GLU A 1 206 ? 32.111 4.288 120.557 1.00 36.38 203 GLU A CA 1
ATOM 1630 C C . GLU A 1 206 ? 33.109 5.424 120.739 1.00 36.00 203 GLU A C 1
ATOM 1631 O O . GLU A 1 206 ? 32.838 6.410 121.427 1.00 35.64 203 GLU A O 1
ATOM 1637 N N . LEU A 1 207 ? 34.279 5.257 120.130 1.00 36.07 204 LEU A N 1
ATOM 1638 C CA . LEU A 1 207 ? 35.382 6.205 120.299 1.00 36.13 204 LEU A CA 1
ATOM 1639 C C . LEU A 1 207 ? 35.525 7.123 119.088 1.00 36.96 204 LEU A C 1
ATOM 1640 O O . LEU A 1 207 ? 35.349 6.684 117.954 1.00 37.35 204 LEU A O 1
ATOM 1645 N N . LEU A 1 208 ? 35.828 8.393 119.315 1.00 37.35 205 LEU A N 1
ATOM 1646 C CA . LEU A 1 208 ? 35.916 9.333 118.195 1.00 38.86 205 LEU A CA 1
ATOM 1647 C C . LEU A 1 208 ? 37.344 9.451 117.707 1.00 39.92 205 LEU A C 1
ATOM 1648 O O . LEU A 1 208 ? 38.106 10.293 118.187 1.00 39.26 205 LEU A O 1
ATOM 1653 N N . TRP A 1 209 ? 37.713 8.59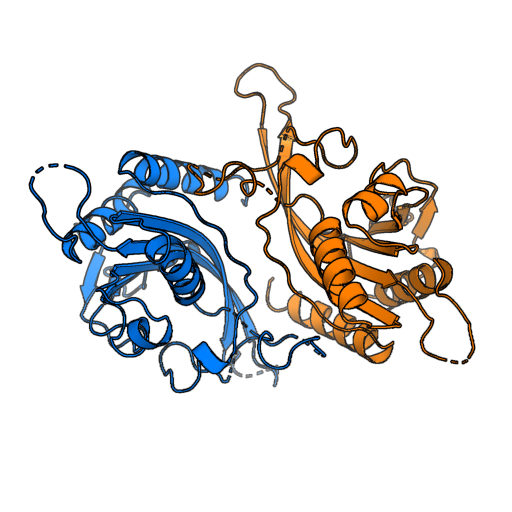2 116.758 1.00 41.92 206 TRP A N 1
ATOM 1654 C CA . TRP A 1 209 ? 39.087 8.589 116.222 1.00 44.16 206 TRP A CA 1
ATOM 1655 C C . TRP A 1 209 ? 39.656 9.983 115.888 1.00 45.18 206 TRP A C 1
ATOM 1656 O O . TRP A 1 209 ? 40.796 10.284 116.218 1.00 45.61 206 TRP A O 1
ATOM 1667 N N . ASP A 1 210 ? 38.871 10.850 115.274 1.00 47.48 207 ASP A N 1
ATOM 1668 C CA . ASP A 1 210 ? 39.404 12.172 114.937 1.00 50.33 207 ASP A CA 1
ATOM 1669 C C . ASP A 1 210 ? 39.872 12.942 116.192 1.00 51.11 207 ASP A C 1
ATOM 1670 O O . ASP A 1 210 ? 40.820 13.724 116.125 1.00 51.91 207 ASP A O 1
ATOM 1675 N N . ALA A 1 211 ? 39.231 12.697 117.336 1.00 51.63 208 ALA A N 1
ATOM 1676 C CA . ALA A 1 211 ? 39.547 13.421 118.569 1.00 52.15 208 ALA A CA 1
ATOM 1677 C C . ALA A 1 211 ? 40.759 12.845 119.306 1.00 52.85 208 ALA A C 1
ATOM 1678 O O . ALA A 1 211 ? 41.419 13.546 120.090 1.00 52.66 208 ALA A O 1
ATOM 1680 N N . LEU A 1 212 ? 41.053 11.574 119.046 1.00 53.86 209 LEU A N 1
ATOM 1681 C CA . LEU A 1 212 ? 42.186 10.891 119.684 1.00 54.84 209 LEU A CA 1
ATOM 1682 C C . LEU A 1 212 ? 43.582 11.313 119.201 1.00 56.22 209 LEU A C 1
ATOM 1683 O O . LEU A 1 212 ? 44.582 11.011 119.874 1.00 57.36 209 LEU A O 1
ATOM 1696 N N . ASN B 1 2 ? 37.475 18.787 101.258 1.00 48.55 -1 ASN B N 1
ATOM 1697 C CA . ASN B 1 2 ? 36.414 19.118 102.289 1.00 48.92 -1 ASN B CA 1
ATOM 1698 C C . ASN B 1 2 ? 35.110 18.346 102.091 1.00 48.01 -1 ASN B C 1
ATOM 1699 O O . ASN B 1 2 ? 34.454 18.456 101.051 1.00 48.22 -1 ASN B O 1
ATOM 1704 N N . ALA B 1 3 ? 34.718 17.606 103.118 1.00 47.28 0 ALA B N 1
ATOM 1705 C CA . ALA B 1 3 ? 33.626 16.662 102.997 1.00 46.53 0 ALA B CA 1
ATOM 1706 C C . ALA B 1 3 ? 32.294 17.343 102.688 1.00 46.38 0 ALA B C 1
ATOM 1707 O O . ALA B 1 3 ? 31.507 16.804 101.940 1.00 46.09 0 ALA B O 1
ATOM 1709 N N . ASP B 1 4 ? 32.043 18.528 103.227 1.00 46.43 1 ASP B N 1
ATOM 1710 C CA . ASP B 1 4 ? 30.752 19.161 102.949 1.00 46.94 1 ASP B CA 1
ATOM 1711 C C . ASP B 1 4 ? 30.670 19.682 101.508 1.00 46.88 1 ASP B C 1
ATOM 1712 O O . ASP B 1 4 ? 29.635 19.533 100.857 1.00 47.48 1 ASP B O 1
ATOM 1717 N N A ARG B 1 5 ? 31.752 20.278 101.013 0.50 46.87 2 ARG B N 1
ATOM 1718 N N B ARG B 1 5 ? 31.766 20.273 101.037 0.50 47.05 2 ARG B N 1
ATOM 1719 C CA A ARG B 1 5 ? 31.760 20.842 99.656 0.50 46.82 2 ARG B CA 1
ATOM 1720 C CA B ARG B 1 5 ? 31.866 20.839 99.686 0.50 47.18 2 ARG B CA 1
ATOM 1721 C C A ARG B 1 5 ? 31.627 19.732 98.601 0.50 46.76 2 ARG B C 1
ATOM 1722 C C B ARG B 1 5 ? 31.656 19.751 98.624 0.50 46.97 2 ARG B C 1
ATOM 1723 O O A ARG B 1 5 ? 30.806 19.839 97.685 0.50 46.88 2 ARG B O 1
ATOM 1724 O O B ARG B 1 5 ? 30.809 19.889 97.736 0.50 47.08 2 ARG B O 1
ATOM 1739 N N . ARG B 1 6 ? 32.402 18.657 98.762 1.00 46.48 3 ARG B N 1
ATOM 1740 C CA . ARG B 1 6 ? 32.296 17.499 97.887 1.00 45.84 3 ARG B CA 1
ATOM 1741 C C . ARG B 1 6 ? 30.894 16.863 97.924 1.00 44.49 3 ARG B C 1
ATOM 1742 O O . ARG B 1 6 ? 30.369 16.465 96.876 1.00 44.00 3 ARG B O 1
ATOM 1750 N N . TYR B 1 7 ? 30.273 16.828 99.108 1.00 42.81 4 TYR B N 1
ATOM 1751 C CA . TYR B 1 7 ? 28.937 16.257 99.251 1.00 41.60 4 TYR B CA 1
ATOM 1752 C C . TYR B 1 7 ? 27.896 17.055 98.485 1.00 41.49 4 TYR B C 1
ATOM 1753 O O . TYR B 1 7 ? 26.960 16.487 97.940 1.00 40.52 4 TYR B O 1
ATOM 1762 N N . LYS B 1 8 ? 28.064 18.373 98.424 1.00 41.83 5 LYS B N 1
ATOM 1763 C CA . LYS B 1 8 ? 27.132 19.195 97.659 1.00 41.87 5 LYS B CA 1
ATOM 1764 C C . LYS B 1 8 ? 27.199 18.845 96.160 1.00 41.49 5 LYS B C 1
ATOM 1765 O O . LYS B 1 8 ? 26.158 18.690 95.514 1.00 41.35 5 LYS B O 1
ATOM 1771 N N . TRP B 1 9 ? 28.414 18.660 95.634 1.00 40.77 6 TRP B N 1
ATOM 1772 C CA . TRP B 1 9 ? 28.612 18.221 94.250 1.00 40.26 6 TRP B CA 1
ATOM 1773 C C . TRP B 1 9 ? 28.073 16.835 93.975 1.00 40.10 6 TRP B C 1
ATOM 1774 O O . TRP B 1 9 ? 27.496 16.589 92.914 1.00 39.49 6 TRP B O 1
ATOM 1785 N N . GLN B 1 10 ? 28.253 15.946 94.948 1.00 40.02 7 GLN B N 1
ATOM 1786 C CA . GLN B 1 10 ? 27.696 14.613 94.896 1.00 40.19 7 GLN B CA 1
ATOM 1787 C C . GLN B 1 10 ? 26.185 14.606 94.698 1.00 39.78 7 GLN B C 1
ATOM 1788 O O . GLN B 1 10 ? 25.667 13.871 93.861 1.00 39.70 7 GLN B O 1
ATOM 1794 N N . THR B 1 11 ? 25.474 15.394 95.499 1.00 39.32 8 THR B N 1
ATOM 1795 C CA . THR B 1 11 ? 24.033 15.371 95.444 1.00 39.95 8 THR B CA 1
ATOM 1796 C C . THR B 1 11 ? 23.517 15.956 94.121 1.00 39.37 8 THR B C 1
ATOM 1797 O O . THR B 1 11 ? 22.513 15.485 93.585 1.00 39.52 8 THR B O 1
ATOM 1801 N N . VAL B 1 12 ? 24.218 16.960 93.602 1.00 38.37 9 VAL B N 1
ATOM 1802 C CA . VAL B 1 12 ? 23.941 17.526 92.283 1.00 38.16 9 VAL B CA 1
ATOM 1803 C C . VAL B 1 12 ? 24.039 16.463 91.141 1.00 38.25 9 VAL B C 1
ATOM 1804 O O . VAL B 1 12 ? 23.143 16.371 90.269 1.00 38.05 9 VAL B O 1
ATOM 1808 N N . VAL B 1 13 ? 25.090 15.634 91.193 1.00 36.85 10 VAL B N 1
ATOM 1809 C CA . VAL B 1 13 ? 25.249 14.525 90.277 1.00 36.21 10 VAL B CA 1
ATOM 1810 C C . VAL B 1 13 ? 24.188 13.432 90.514 1.00 36.57 10 VAL B C 1
ATOM 1811 O O . VAL B 1 13 ? 23.651 12.862 89.559 1.00 36.07 10 VAL B O 1
ATOM 1815 N N . SER B 1 14 ? 23.872 13.175 91.780 1.00 36.72 11 SER B N 1
ATOM 1816 C CA . SER B 1 14 ? 22.795 12.246 92.154 1.00 36.78 11 SER B CA 1
ATOM 1817 C C . SER B 1 14 ? 21.436 12.732 91.667 1.00 37.40 11 SER B C 1
ATOM 1818 O O . SER B 1 14 ? 20.618 11.922 91.231 1.00 37.85 11 SER B O 1
ATOM 1821 N N . GLU B 1 15 ? 21.195 14.041 91.728 1.00 37.81 12 GLU B N 1
ATOM 1822 C CA . GLU B 1 15 ? 19.933 14.582 91.254 1.00 39.36 12 GLU B CA 1
ATOM 1823 C C . GLU B 1 15 ? 19.747 14.302 89.772 1.00 39.05 12 GLU B C 1
ATOM 1824 O O . GLU B 1 15 ? 18.662 13.887 89.354 1.00 39.27 12 GLU B O 1
ATOM 1830 N N . GLN B 1 16 ? 20.811 14.514 89.002 1.00 38.84 13 GLN B N 1
ATOM 1831 C CA . GLN B 1 16 ? 20.824 14.228 87.581 1.00 38.85 13 GLN B CA 1
ATOM 1832 C C . GLN B 1 16 ? 20.640 12.744 87.240 1.00 38.52 13 GLN B C 1
ATOM 1833 O O . GLN B 1 16 ? 20.008 12.421 86.236 1.00 38.45 13 GLN B O 1
ATOM 1839 N N . LEU B 1 17 ? 21.201 11.840 88.042 1.00 37.75 14 LEU B N 1
ATOM 1840 C CA . LEU B 1 17 ? 21.018 10.426 87.770 1.00 37.16 14 LEU B CA 1
ATOM 1841 C C . LEU B 1 17 ? 19.574 10.015 88.074 1.00 37.84 14 LEU B C 1
ATOM 1842 O O . LEU B 1 17 ? 18.940 9.320 87.282 1.00 38.17 14 LEU B O 1
ATOM 1847 N N . VAL B 1 18 ? 19.054 10.457 89.215 1.00 38.09 15 VAL B N 1
ATOM 1848 C CA . VAL B 1 18 ? 17.676 10.184 89.582 1.00 38.70 15 VAL B CA 1
ATOM 1849 C C . VAL B 1 18 ? 16.739 10.710 88.489 1.00 39.42 15 VAL B C 1
ATOM 1850 O O . VAL B 1 18 ? 15.841 10.005 88.033 1.00 40.20 15 VAL B O 1
ATOM 1854 N N . GLY B 1 19 ? 16.971 11.938 88.057 1.00 39.20 16 GLY B N 1
ATOM 1855 C CA . GLY B 1 19 ? 16.258 12.481 86.924 1.00 39.93 16 GLY B CA 1
ATOM 1856 C C . GLY B 1 19 ? 16.310 11.608 85.686 1.00 40.34 16 GLY B C 1
ATOM 1857 O O . GLY B 1 19 ? 15.327 11.525 84.946 1.00 40.78 16 GLY B O 1
ATOM 1858 N N . ALA B 1 20 ? 17.449 10.957 85.446 1.00 40.27 17 ALA B N 1
ATOM 1859 C CA . ALA B 1 20 ? 17.577 10.051 84.303 1.00 39.55 17 ALA B CA 1
ATOM 1860 C C . ALA B 1 20 ? 16.971 8.690 84.605 1.00 39.74 17 ALA B C 1
ATOM 1861 O O . ALA B 1 20 ? 17.074 7.784 83.790 1.00 40.43 17 ALA B O 1
ATOM 1863 N N . GLY B 1 21 ? 16.373 8.525 85.784 1.00 39.24 18 GLY B N 1
ATOM 1864 C CA . GLY B 1 21 ? 15.692 7.276 86.104 1.00 38.74 18 GLY B CA 1
ATOM 1865 C C . GLY B 1 21 ? 16.411 6.350 87.077 1.00 38.66 18 GLY B C 1
ATOM 1866 O O . GLY B 1 21 ? 15.901 5.269 87.384 1.00 38.34 18 GLY B O 1
ATOM 1867 N N . PHE B 1 22 ? 17.568 6.772 87.597 1.00 37.71 19 PHE B N 1
ATOM 1868 C CA . PHE B 1 22 ? 18.358 5.905 88.498 1.00 36.62 19 PHE B CA 1
ATOM 1869 C C . PHE B 1 22 ? 17.876 5.746 89.927 1.00 35.62 19 PHE B C 1
ATOM 1870 O O . PHE B 1 22 ? 17.203 6.600 90.459 1.00 36.05 19 PHE B O 1
ATOM 1878 N N . ASN B 1 23 ? 18.246 4.634 90.540 1.00 34.97 20 ASN B N 1
ATOM 1879 C CA . ASN B 1 23 ? 18.061 4.414 91.977 1.00 34.58 20 ASN B CA 1
ATOM 1880 C C . ASN B 1 23 ? 19.403 4.456 92.687 1.00 33.83 20 ASN B C 1
ATOM 1881 O O . ASN B 1 23 ? 20.387 3.966 92.127 1.00 33.69 20 ASN B O 1
ATOM 1886 N N . GLU B 1 24 ? 19.460 5.030 93.896 1.00 32.72 21 GLU B N 1
ATOM 1887 C CA . GLU B 1 24 ? 20.711 5.002 94.680 1.00 31.56 21 GLU B CA 1
ATOM 1888 C C . GLU B 1 24 ? 20.745 3.771 95.548 1.00 30.74 21 GLU B C 1
ATOM 1889 O O . GLU B 1 24 ? 19.751 3.390 96.155 1.00 29.50 21 GLU B O 1
ATOM 1895 N N . ILE B 1 25 ? 21.914 3.152 95.595 1.00 30.52 22 ILE B N 1
ATOM 1896 C CA . ILE B 1 25 ? 22.144 1.976 96.414 1.00 29.50 22 ILE B CA 1
ATOM 1897 C C . ILE B 1 25 ? 23.353 2.229 97.295 1.00 29.86 22 ILE B C 1
ATOM 1898 O O . ILE B 1 25 ? 24.086 3.207 97.089 1.00 29.34 22 ILE B O 1
ATOM 1903 N N . LEU B 1 26 ? 23.564 1.340 98.267 1.00 30.11 23 LEU B N 1
ATOM 1904 C CA . LEU B 1 26 ? 24.660 1.460 99.217 1.00 29.91 23 LEU B CA 1
ATOM 1905 C C . LEU B 1 26 ? 25.006 0.107 99.777 1.00 30.32 23 LEU B C 1
ATOM 1906 O O . LEU B 1 26 ? 24.219 -0.523 100.460 1.00 30.52 23 LEU B O 1
ATOM 1911 N N . ASN B 1 27 ? 26.218 -0.323 99.491 1.00 30.79 24 ASN B N 1
ATOM 1912 C CA . ASN B 1 27 ? 26.674 -1.642 99.840 1.00 30.80 24 ASN B CA 1
ATOM 1913 C C . ASN B 1 27 ? 27.823 -1.629 100.841 1.00 30.87 24 ASN B C 1
ATOM 1914 O O . ASN B 1 27 ? 28.592 -0.656 100.936 1.00 30.47 24 ASN B O 1
ATOM 1919 N N . ASN B 1 28 ? 27.906 -2.711 101.605 1.00 30.96 25 ASN B N 1
ATOM 1920 C CA . ASN B 1 28 ? 28.980 -2.904 102.571 1.00 31.35 25 ASN B CA 1
ATOM 1921 C C . ASN B 1 28 ? 30.315 -2.755 101.884 1.00 31.84 25 ASN B C 1
ATOM 1922 O O . ASN B 1 28 ? 30.474 -3.253 100.779 1.00 31.14 25 ASN B O 1
ATOM 1927 N N . SER B 1 29 ? 31.286 -2.103 102.537 1.00 32.46 26 SER B N 1
ATOM 1928 C CA . SER B 1 29 ? 32.651 -2.156 102.016 1.00 33.46 26 SER B CA 1
ATOM 1929 C C . SER B 1 29 ? 33.359 -3.492 102.354 1.00 33.82 26 SER B C 1
ATOM 1930 O O . SER B 1 29 ? 34.447 -3.787 101.815 1.00 34.23 26 SER B O 1
ATOM 1933 N N . LEU B 1 30 ? 32.749 -4.298 103.241 1.00 34.00 27 LEU B N 1
ATOM 1934 C CA . LEU B 1 30 ? 33.179 -5.696 103.429 1.00 33.67 27 LEU B CA 1
ATOM 1935 C C . LEU B 1 30 ? 32.742 -6.529 102.230 1.00 33.80 27 LEU B C 1
ATOM 1936 O O . LEU B 1 30 ? 31.594 -6.404 101.775 1.00 33.52 27 LEU B O 1
ATOM 1941 N N . THR B 1 31 ? 33.628 -7.405 101.761 1.00 33.36 28 THR B N 1
ATOM 1942 C CA . THR B 1 31 ? 33.342 -8.228 100.600 1.00 34.08 28 THR B CA 1
ATOM 1943 C C . THR B 1 31 ? 34.042 -9.588 100.654 1.00 34.56 28 THR B C 1
ATOM 1944 O O . THR B 1 31 ? 34.811 -9.874 101.587 1.00 34.42 28 THR B O 1
ATOM 1948 N N . ALA B 1 32 ? 33.775 -10.404 99.633 1.00 34.81 29 ALA B N 1
ATOM 1949 C CA . ALA B 1 32 ? 34.319 -11.751 99.527 1.00 35.71 29 ALA B CA 1
ATOM 1950 C C . ALA B 1 32 ? 35.647 -11.733 98.791 1.00 36.33 29 ALA B C 1
ATOM 1951 O O . ALA B 1 32 ? 35.738 -11.228 97.657 1.00 36.27 29 ALA B O 1
ATOM 1953 N N . GLY B 1 33 ? 36.677 -12.285 99.442 1.00 36.90 30 GLY B N 1
ATOM 1954 C CA . GLY B 1 33 ? 38.008 -12.385 98.836 1.00 37.34 30 GLY B CA 1
ATOM 1955 C C . GLY B 1 33 ? 37.993 -13.176 97.536 1.00 38.19 30 GLY B C 1
ATOM 1956 O O . GLY B 1 33 ? 38.784 -12.888 96.617 1.00 39.39 30 GLY B O 1
ATOM 1957 N N . SER B 1 34 ? 37.082 -14.147 97.426 1.00 37.63 31 SER B N 1
ATOM 1958 C CA . SER B 1 34 ? 37.069 -15.016 96.265 1.00 37.60 31 SER B CA 1
ATOM 1959 C C . SER B 1 34 ? 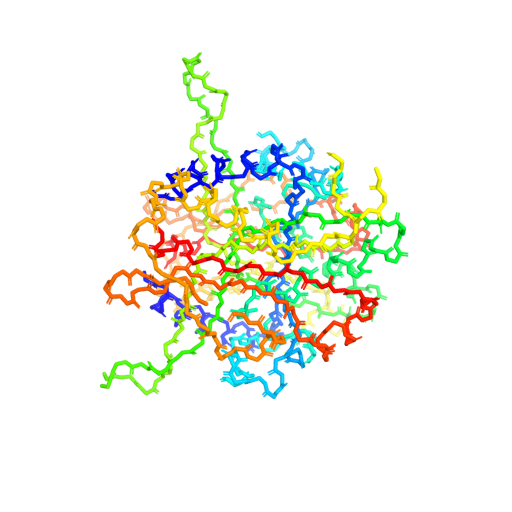36.741 -14.222 95.010 1.00 38.28 31 SER B C 1
ATOM 1960 O O . SER B 1 34 ? 37.232 -14.554 93.919 1.00 39.50 31 SER B O 1
ATOM 1963 N N . TYR B 1 35 ? 35.937 -13.170 95.149 1.00 37.74 32 TYR B N 1
ATOM 1964 C CA . TYR B 1 35 ? 35.587 -12.330 93.999 1.00 37.35 32 TYR B CA 1
ATOM 1965 C C . TYR B 1 35 ? 36.813 -11.874 93.229 1.00 37.50 32 TYR B C 1
ATOM 1966 O O . TYR B 1 35 ? 36.782 -11.756 92.015 1.00 37.52 32 TYR B O 1
ATOM 1975 N N . TYR B 1 36 ? 37.884 -11.611 93.965 1.00 38.12 33 TYR B N 1
ATOM 1976 C CA . TYR B 1 36 ? 39.107 -11.038 93.417 1.00 38.86 33 TYR B CA 1
ATOM 1977 C C . TYR B 1 36 ? 40.168 -12.091 93.041 1.00 39.34 33 TYR B C 1
ATOM 1978 O O . TYR B 1 36 ? 41.210 -11.706 92.575 1.00 39.01 33 TYR B O 1
ATOM 1987 N N . GLU B 1 37 ? 39.928 -13.394 93.256 1.00 40.49 34 GLU B N 1
ATOM 1988 C CA . GLU B 1 37 ? 40.956 -14.405 92.899 1.00 41.72 34 GLU B CA 1
ATOM 1989 C C . GLU B 1 37 ? 41.285 -14.283 91.424 1.00 40.91 34 GLU B C 1
ATOM 1990 O O . GLU B 1 37 ? 40.395 -14.358 90.594 1.00 40.77 34 GLU B O 1
ATOM 1996 N N . GLY B 1 38 ? 42.550 -14.069 91.099 1.00 40.52 35 GLY B N 1
ATOM 1997 C CA . GLY B 1 38 ? 42.972 -14.155 89.713 1.00 40.86 35 GLY B CA 1
ATOM 1998 C C . GLY B 1 38 ? 42.801 -12.897 88.900 1.00 41.38 35 GLY B C 1
ATOM 1999 O O . GLY B 1 38 ? 43.255 -12.841 87.787 1.00 42.68 35 GLY B O 1
ATOM 2000 N N . LEU B 1 39 ? 42.159 -11.870 89.437 1.00 41.59 36 LEU B N 1
ATOM 2001 C CA . LEU B 1 39 ? 42.094 -10.589 88.745 1.00 40.92 36 LEU B CA 1
ATOM 2002 C C . LEU B 1 39 ? 43.460 -9.910 88.650 1.00 40.97 36 LEU B C 1
ATOM 2003 O O . LEU B 1 39 ? 44.259 -9.971 89.594 1.00 40.92 36 LEU B O 1
ATOM 2008 N N . LYS B 1 40 ? 43.716 -9.250 87.522 1.00 40.86 37 LYS B N 1
ATOM 2009 C CA . LYS B 1 40 ? 44.861 -8.343 87.400 1.00 41.04 37 LYS B CA 1
ATOM 2010 C C . LYS B 1 40 ? 44.496 -6.891 87.668 1.00 40.28 37 LYS B C 1
ATOM 2011 O O . LYS B 1 40 ? 45.355 -6.099 88.049 1.00 40.98 37 LYS B O 1
ATOM 2017 N N . SER B 1 41 ? 43.249 -6.516 87.406 1.00 39.24 38 SER B N 1
ATOM 2018 C CA . SER B 1 41 ? 42.817 -5.142 87.628 1.00 38.02 38 SER B CA 1
ATOM 2019 C C . SER B 1 41 ? 42.835 -4.813 89.119 1.00 37.22 38 SER B C 1
ATOM 2020 O O . SER B 1 41 ? 43.269 -3.740 89.507 1.00 36.67 38 SER B O 1
ATOM 2023 N N . HIS B 1 42 ? 42.361 -5.759 89.942 1.00 36.83 39 HIS B N 1
ATOM 2024 C CA . HIS B 1 42 ? 42.312 -5.626 91.413 1.00 36.16 39 HIS B CA 1
ATOM 2025 C C . HIS B 1 42 ? 42.747 -6.933 92.050 1.00 36.14 39 HIS B C 1
ATOM 2026 O O . HIS B 1 42 ? 41.914 -7.792 92.360 1.00 36.37 39 HIS B O 1
ATOM 2033 N N . PRO B 1 43 ? 44.059 -7.109 92.238 1.00 36.25 40 PRO B N 1
ATOM 2034 C CA . PRO B 1 43 ? 44.534 -8.432 92.648 1.00 36.18 40 PRO B CA 1
ATOM 2035 C C . PRO B 1 43 ? 44.159 -8.785 94.067 1.00 36.61 40 PRO B C 1
ATOM 2036 O O . PRO B 1 43 ? 44.258 -7.951 94.979 1.00 37.00 40 PRO B O 1
ATOM 2040 N N . ARG B 1 44 ? 43.761 -10.028 94.250 1.00 37.44 41 ARG B N 1
ATOM 2041 C CA . ARG B 1 44 ? 43.530 -10.585 95.581 1.00 38.69 41 ARG B CA 1
ATOM 2042 C C . ARG B 1 44 ? 44.581 -10.208 96.645 1.00 39.47 41 ARG B C 1
ATOM 2043 O O . ARG B 1 44 ? 44.209 -9.932 97.808 1.00 40.23 41 ARG B O 1
ATOM 2051 N N . GLU B 1 45 ? 45.856 -10.166 96.245 1.00 39.48 42 GLU B N 1
ATOM 2052 C CA . GLU B 1 45 ? 47.001 -9.875 97.139 1.00 39.81 42 GLU B CA 1
ATOM 2053 C C . GLU B 1 45 ? 47.095 -8.418 97.576 1.00 39.07 42 GLU B C 1
ATOM 2054 O O . GLU B 1 45 ? 47.874 -8.079 98.468 1.00 38.84 42 GLU B O 1
ATOM 2068 N N . ALA B 1 47 ? 44.338 -6.799 98.537 1.00 35.58 44 ALA B N 1
ATOM 2069 C CA . ALA B 1 47 ? 43.151 -6.606 99.381 1.00 35.69 44 ALA B CA 1
ATOM 2070 C C . ALA B 1 47 ? 43.534 -6.274 100.804 1.00 35.77 44 ALA B C 1
ATOM 2071 O O . ALA B 1 47 ? 44.452 -6.875 101.340 1.00 36.27 44 ALA B O 1
ATOM 2073 N N . VAL B 1 48 ? 42.846 -5.308 101.413 1.00 36.28 45 VAL B N 1
ATOM 2074 C CA . VAL B 1 48 ? 42.983 -5.053 102.859 1.00 35.83 45 VAL B CA 1
ATOM 2075 C C . VAL B 1 48 ? 42.056 -6.038 103.578 1.00 36.83 45 VAL B C 1
ATOM 2076 O O . VAL B 1 48 ? 40.835 -6.045 103.360 1.00 37.10 45 VAL B O 1
ATOM 2080 N N . GLU B 1 49 ? 42.650 -6.925 104.370 1.00 37.55 46 GLU B N 1
ATOM 2081 C CA . GLU B 1 49 ? 41.904 -7.962 105.070 1.00 38.54 46 GLU B CA 1
ATOM 2082 C C . GLU B 1 49 ? 41.569 -7.540 106.497 1.00 38.79 46 GLU B C 1
ATOM 2083 O O . GLU B 1 49 ? 42.315 -6.769 107.108 1.00 38.58 46 GLU B O 1
ATOM 2089 N N . LEU B 1 50 ? 40.433 -8.023 107.007 1.00 38.71 47 LEU B N 1
ATOM 2090 C CA . LEU B 1 50 ? 40.072 -7.803 108.399 1.00 39.89 47 LEU B CA 1
ATOM 2091 C C . LEU B 1 50 ? 40.998 -8.569 109.326 1.00 41.03 47 LEU B C 1
ATOM 2092 O O . LEU B 1 50 ? 41.540 -9.605 108.964 1.00 40.84 47 LEU B O 1
ATOM 2105 N N . ASN B 1 52 ? 41.335 -11.025 112.318 1.00 43.72 49 ASN B N 1
ATOM 2106 C CA . ASN B 1 52 ? 40.562 -11.995 113.072 1.00 43.17 49 ASN B CA 1
ATOM 2107 C C . ASN B 1 52 ? 39.054 -11.878 112.782 1.00 43.35 49 ASN B C 1
ATOM 2108 O O . ASN B 1 52 ? 38.239 -11.706 113.702 1.00 43.43 49 ASN B O 1
ATOM 2113 N N . PRO B 1 53 ? 38.671 -11.985 111.496 1.00 43.28 50 PRO B N 1
ATOM 2114 C CA . PRO B 1 53 ? 37.256 -11.822 111.131 1.00 43.19 50 PRO B CA 1
ATOM 2115 C C . PRO B 1 53 ? 36.433 -13.010 111.627 1.00 43.49 50 PRO B C 1
ATOM 2116 O O . PRO B 1 53 ? 36.986 -14.028 111.979 1.00 43.68 50 PRO B O 1
ATOM 2120 N N . LEU B 1 54 ? 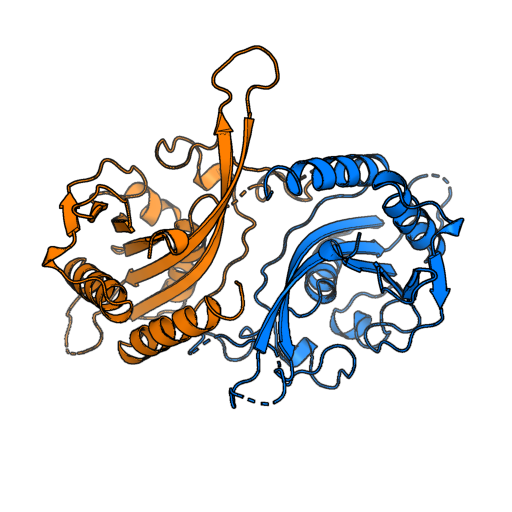35.122 -12.867 111.645 1.00 44.12 51 LEU B N 1
ATOM 2121 C CA . LEU B 1 54 ? 34.217 -13.929 112.012 1.00 45.17 51 LEU B CA 1
ATOM 2122 C C . LEU B 1 54 ? 34.091 -14.958 110.913 1.00 46.77 51 LEU B C 1
ATOM 2123 O O . LEU B 1 54 ? 33.820 -16.133 111.178 1.00 47.05 51 LEU B O 1
ATOM 2128 N N . SER B 1 55 ? 34.265 -14.506 109.675 1.00 48.48 52 SER B N 1
ATOM 2129 C CA . SER B 1 55 ? 34.165 -15.368 108.509 1.00 49.73 52 SER B CA 1
ATOM 2130 C C . SER B 1 55 ? 35.482 -15.326 107.749 1.00 50.58 52 SER B C 1
ATOM 2131 O O . SER B 1 55 ? 36.081 -14.258 107.591 1.00 51.10 52 SER B O 1
ATOM 2134 N N . GLN B 1 56 ? 35.941 -16.491 107.292 1.00 51.48 53 GLN B N 1
ATOM 2135 C CA . GLN B 1 56 ? 37.148 -16.565 106.476 1.00 51.92 53 GLN B CA 1
ATOM 2136 C C . GLN B 1 56 ? 36.831 -16.149 105.029 1.00 51.92 53 GLN B C 1
ATOM 2137 O O . GLN B 1 56 ? 37.699 -15.612 104.319 1.00 52.39 53 GLN B O 1
ATOM 2143 N N . GLU B 1 57 ? 35.587 -16.369 104.603 1.00 51.07 54 GLU B N 1
ATOM 2144 C CA . GLU B 1 57 ? 35.150 -15.943 103.270 1.00 50.33 54 GLU B CA 1
ATOM 2145 C C . GLU B 1 57 ? 34.933 -14.421 103.161 1.00 49.09 54 GLU B C 1
ATOM 2146 O O . GLU B 1 57 ? 35.419 -13.799 102.222 1.00 49.40 54 GLU B O 1
ATOM 2152 N N . LEU B 1 58 ? 34.208 -13.842 104.123 1.00 47.15 55 LEU B N 1
ATOM 2153 C CA . LEU B 1 58 ? 33.872 -12.420 104.134 1.00 45.05 55 LEU B CA 1
ATOM 2154 C C . LEU B 1 58 ? 34.872 -11.582 104.919 1.00 43.87 55 LEU B C 1
ATOM 2155 O O . LEU B 1 58 ? 34.560 -11.084 105.996 1.00 43.59 55 LEU B O 1
ATOM 2160 N N . ASN B 1 59 ? 36.066 -11.401 104.372 1.00 42.44 56 ASN B N 1
ATOM 2161 C CA . ASN B 1 59 ? 37.138 -10.800 105.146 1.00 41.35 56 ASN B CA 1
ATOM 2162 C C . ASN B 1 59 ? 38.027 -9.758 104.438 1.00 39.98 56 ASN B C 1
ATOM 2163 O O . ASN B 1 59 ? 39.086 -9.411 104.940 1.00 40.14 56 ASN B O 1
ATOM 2168 N N . CYS B 1 60 ? 37.597 -9.259 103.291 1.00 38.11 57 CYS B N 1
ATOM 2169 C CA . CYS B 1 60 ? 38.370 -8.283 102.567 1.00 37.04 57 CYS B CA 1
ATOM 2170 C C . CYS B 1 60 ? 37.571 -6.995 102.462 1.00 35.70 57 CYS B C 1
ATOM 2171 O O . CYS B 1 60 ? 36.359 -7.030 102.457 1.00 35.64 57 CYS B O 1
ATOM 2182 N N . ARG B 1 62 ? 36.648 -3.974 99.828 1.00 31.70 59 ARG B N 1
ATOM 2183 C CA . ARG B 1 62 ? 36.478 -3.888 98.387 1.00 31.24 59 ARG B CA 1
ATOM 2184 C C . ARG B 1 62 ? 37.542 -2.991 97.740 1.00 32.27 59 ARG B C 1
ATOM 2185 O O . ARG B 1 62 ? 37.985 -1.984 98.342 1.00 31.75 59 ARG B O 1
ATOM 2193 N N . GLN B 1 63 ? 37.921 -3.369 96.511 1.00 32.41 60 GLN B N 1
ATOM 2194 C CA . GLN B 1 63 ? 38.839 -2.607 95.691 1.00 32.84 60 GLN B CA 1
ATOM 2195 C C . GLN B 1 63 ? 38.106 -1.940 94.550 1.00 33.72 60 GLN B C 1
ATOM 2196 O O . GLN B 1 63 ? 38.655 -1.036 93.878 1.00 34.79 60 GLN B O 1
ATOM 2202 N N . THR B 1 64 ? 36.890 -2.420 94.292 1.00 33.22 61 THR B N 1
ATOM 2203 C CA . THR B 1 64 ? 36.019 -1.836 93.298 1.00 33.55 61 THR B CA 1
ATOM 2204 C C . THR B 1 64 ? 34.608 -1.895 93.845 1.00 33.39 61 THR B C 1
ATOM 2205 O O . THR B 1 64 ? 34.286 -2.744 94.691 1.00 33.78 61 THR B O 1
ATOM 2209 N N . LEU B 1 65 ? 33.766 -0.995 93.360 1.00 32.35 62 LEU B N 1
ATOM 2210 C CA . LEU B 1 65 ? 32.359 -1.026 93.693 1.00 31.71 62 LEU B CA 1
ATOM 2211 C C . LEU B 1 65 ? 31.614 -2.119 92.924 1.00 31.25 62 LEU B C 1
ATOM 2212 O O . LEU B 1 65 ? 30.487 -2.435 93.257 1.00 31.29 62 LEU B O 1
ATOM 2217 N N . LEU B 1 66 ? 32.238 -2.705 91.907 1.00 31.06 63 LEU B N 1
ATOM 2218 C CA . LEU B 1 66 ? 31.497 -3.584 90.993 1.00 31.48 63 LEU B CA 1
ATOM 2219 C C . LEU B 1 66 ? 30.664 -4.657 91.688 1.00 31.69 63 LEU B C 1
ATOM 2220 O O . LEU B 1 66 ? 29.462 -4.711 91.488 1.00 33.08 63 LEU B O 1
ATOM 2225 N N . PHE B 1 67 ? 31.289 -5.506 92.494 1.00 31.31 64 PHE B N 1
ATOM 2226 C CA . PHE B 1 67 ? 30.606 -6.714 93.011 1.00 31.60 64 PHE B CA 1
ATOM 2227 C C . PHE B 1 67 ? 29.402 -6.506 93.925 1.00 31.82 64 PHE B C 1
ATOM 2228 O O . PHE B 1 67 ? 28.415 -7.267 93.863 1.00 31.54 64 PHE B O 1
ATOM 2236 N N . GLY B 1 68 ? 29.489 -5.505 94.802 1.00 31.40 65 GLY B N 1
ATOM 2237 C CA . GLY B 1 68 ? 28.301 -5.093 95.560 1.00 32.19 65 GLY B CA 1
ATOM 2238 C C . GLY B 1 68 ? 27.129 -4.831 94.617 1.00 32.02 65 GLY B C 1
ATOM 2239 O O . GLY B 1 68 ? 26.031 -5.284 94.870 1.00 32.08 65 GLY B O 1
ATOM 2240 N N . GLY B 1 69 ? 27.394 -4.129 93.514 1.00 31.53 66 GLY B N 1
ATOM 2241 C CA . GLY B 1 69 ? 26.423 -3.925 92.456 1.00 31.30 66 GLY B CA 1
ATOM 2242 C C . GLY B 1 69 ? 25.913 -5.199 91.813 1.00 31.92 66 GLY B C 1
ATOM 2243 O O . GLY B 1 69 ? 24.687 -5.345 91.624 1.00 31.22 66 GLY B O 1
ATOM 2244 N N . LEU B 1 70 ? 26.822 -6.139 91.512 1.00 31.89 67 LEU B N 1
ATOM 2245 C CA . LEU B 1 70 ? 26.390 -7.434 90.934 1.00 32.17 67 LEU B CA 1
ATOM 2246 C C . LEU B 1 70 ? 25.451 -8.195 91.850 1.00 32.69 67 LEU B C 1
ATOM 2247 O O . LEU B 1 70 ? 24.441 -8.769 91.378 1.00 32.91 67 LEU B O 1
ATOM 2252 N N . GLU B 1 71 ? 25.759 -8.164 93.152 1.00 32.95 68 GLU B N 1
ATOM 2253 C CA . GLU B 1 71 ? 24.913 -8.778 94.183 1.00 32.99 68 GLU B CA 1
ATOM 2254 C C . GLU B 1 71 ? 23.555 -8.130 94.234 1.00 33.03 68 GLU B C 1
ATOM 2255 O O . GLU B 1 71 ? 22.553 -8.802 94.344 1.00 33.46 68 GLU B O 1
ATOM 2261 N N . THR B 1 72 ? 23.525 -6.811 94.166 1.00 33.12 69 THR B N 1
ATOM 2262 C CA . THR B 1 72 ? 22.261 -6.080 94.221 1.00 33.22 69 THR B CA 1
ATOM 2263 C C . THR B 1 72 ? 21.434 -6.326 92.955 1.00 34.16 69 THR B C 1
ATOM 2264 O O . THR B 1 72 ? 20.194 -6.403 93.000 1.00 34.80 69 THR B O 1
ATOM 2268 N N . LEU B 1 73 ? 22.129 -6.428 91.826 1.00 34.09 70 LEU B N 1
ATOM 2269 C CA . LEU B 1 73 ? 21.497 -6.774 90.585 1.00 33.81 70 LEU B CA 1
ATOM 2270 C C . LEU B 1 73 ? 20.984 -8.203 90.640 1.00 34.59 70 LEU B C 1
ATOM 2271 O O . LEU B 1 73 ? 19.825 -8.437 90.371 1.00 34.56 70 LEU B O 1
ATOM 2276 N N . SER B 1 74 ? 21.841 -9.161 90.985 1.00 35.97 71 SER B N 1
ATOM 2277 C CA . SER B 1 74 ? 21.404 -10.560 91.093 1.00 37.39 71 SER B CA 1
ATOM 2278 C C . SER B 1 74 ? 20.102 -10.653 91.891 1.00 37.98 71 SER B C 1
ATOM 2279 O O . SER B 1 74 ? 19.072 -11.168 91.412 1.00 38.41 71 SER B O 1
ATOM 2282 N N . HIS B 1 75 ? 20.159 -10.088 93.088 1.00 38.97 72 HIS B N 1
ATOM 2283 C CA . HIS B 1 75 ? 19.058 -10.040 94.029 1.00 40.25 72 HIS B CA 1
ATOM 2284 C C . HIS B 1 75 ? 17.793 -9.462 93.418 1.00 39.99 72 HIS B C 1
ATOM 2285 O O . HIS B 1 75 ? 16.722 -10.047 93.563 1.00 40.40 72 HIS B O 1
ATOM 2292 N N . ASN B 1 76 ? 17.911 -8.330 92.736 1.00 39.68 73 ASN B N 1
ATOM 2293 C CA . ASN B 1 76 ? 16.718 -7.638 92.231 1.00 39.80 73 ASN B CA 1
ATOM 2294 C C . ASN B 1 76 ? 16.167 -8.214 90.915 1.00 39.93 73 ASN B C 1
ATOM 2295 O O . ASN B 1 76 ? 14.956 -8.124 90.650 1.00 39.55 73 ASN B O 1
ATOM 2300 N N . LEU B 1 77 ? 17.062 -8.787 90.110 1.00 40.04 74 LEU B N 1
ATOM 2301 C CA . LEU B 1 77 ? 16.687 -9.613 88.946 1.00 41.03 74 LEU B CA 1
ATOM 2302 C C . LEU B 1 77 ? 15.899 -10.875 89.343 1.00 42.15 74 LEU B C 1
ATOM 2303 O O . LEU B 1 77 ? 14.935 -11.222 88.668 1.00 42.53 74 LEU B O 1
ATOM 2308 N N . ARG B 1 78 ? 16.296 -11.544 90.432 1.00 44.09 75 ARG B N 1
ATOM 2309 C CA . ARG B 1 78 ? 15.495 -12.647 91.016 1.00 45.94 75 ARG B CA 1
ATOM 2310 C C . ARG B 1 78 ? 14.090 -12.214 91.427 1.00 46.56 75 ARG B C 1
ATOM 2311 O O . ARG B 1 78 ? 13.157 -13.003 91.383 1.00 46.56 75 ARG B O 1
ATOM 2319 N N . ARG B 1 79 ? 13.948 -10.957 91.843 1.00 47.20 76 ARG B N 1
ATOM 2320 C CA . ARG B 1 79 ? 12.657 -10.440 92.285 1.00 47.66 76 ARG B CA 1
ATOM 2321 C C . ARG B 1 79 ? 11.902 -9.816 91.130 1.00 47.14 76 ARG B C 1
ATOM 2322 O O . ARG B 1 79 ? 10.965 -9.060 91.345 1.00 47.41 76 ARG B O 1
ATOM 2330 N N . LYS B 1 80 ? 12.345 -10.108 89.905 1.00 46.45 77 LYS B N 1
ATOM 2331 C CA . LYS B 1 80 ? 11.660 -9.674 88.688 1.00 45.87 77 LYS B CA 1
ATOM 2332 C C . LYS B 1 80 ? 11.701 -8.188 88.303 1.00 45.41 77 LYS B C 1
ATOM 2333 O O . LYS B 1 80 ? 10.843 -7.735 87.536 1.00 45.19 77 LYS B O 1
ATOM 2339 N N . HIS B 1 81 ? 12.668 -7.429 88.810 1.00 44.88 78 HIS B N 1
ATOM 2340 C CA . HIS B 1 81 ? 12.859 -6.062 88.324 1.00 44.89 78 HIS B CA 1
ATOM 2341 C C . HIS B 1 81 ? 13.244 -6.167 86.861 1.00 44.58 78 HIS B C 1
ATOM 2342 O O . HIS B 1 81 ? 14.167 -6.888 86.524 1.00 45.12 78 HIS B O 1
ATOM 2349 N N . LEU B 1 82 ? 12.522 -5.494 85.980 1.00 44.49 79 LEU B N 1
ATOM 2350 C CA . LEU B 1 82 ? 12.792 -5.663 84.554 1.00 44.85 79 LEU B CA 1
ATOM 2351 C C . LEU B 1 82 ? 13.923 -4.775 84.073 1.00 44.03 79 LEU B C 1
ATOM 2352 O O . LEU B 1 82 ? 14.605 -5.096 83.106 1.00 43.91 79 LEU B O 1
ATOM 2357 N N . SER B 1 83 ? 14.123 -3.676 84.788 1.00 42.78 80 SER B N 1
ATOM 2358 C CA . SER B 1 83 ? 14.964 -2.611 84.335 1.00 41.96 80 SER B CA 1
ATOM 2359 C C . SER B 1 83 ? 15.761 -1.959 85.500 1.00 40.34 80 SER B C 1
ATOM 2360 O O . SER B 1 83 ? 15.198 -1.227 86.315 1.00 40.30 80 SER B O 1
ATOM 2363 N N . LEU B 1 84 ? 17.071 -2.212 85.585 1.00 37.99 81 LEU B N 1
ATOM 2364 C CA . LEU B 1 84 ? 17.845 -1.668 86.717 1.00 35.39 81 LEU B CA 1
ATOM 2365 C C . LEU B 1 84 ? 18.867 -0.604 86.328 1.00 34.15 81 LEU B C 1
ATOM 2366 O O . LEU B 1 84 ? 19.842 -0.871 85.620 1.00 33.91 81 LEU B O 1
ATOM 2371 N N . TYR B 1 85 ? 18.600 0.621 86.766 1.00 32.68 82 TYR B N 1
ATOM 2372 C CA . TYR B 1 85 ? 19.546 1.719 86.642 1.00 31.87 82 TYR B CA 1
ATOM 2373 C C . TYR B 1 85 ? 19.967 2.141 88.057 1.00 30.74 82 TYR B C 1
ATOM 2374 O O . TYR B 1 85 ? 19.198 2.787 88.781 1.00 29.75 82 TYR B O 1
ATOM 2383 N N . LEU B 1 86 ? 21.190 1.768 88.438 1.00 29.80 83 LEU B N 1
ATOM 2384 C CA . LEU B 1 86 ? 21.688 1.982 89.810 1.00 29.56 83 LEU B CA 1
ATOM 2385 C C . LEU B 1 86 ? 22.975 2.810 89.892 1.00 29.51 83 LEU B C 1
ATOM 2386 O O . LEU B 1 86 ? 23.773 2.826 88.964 1.00 29.88 83 LEU B O 1
ATOM 2391 N N . PHE B 1 87 ? 23.163 3.491 91.009 1.00 29.33 84 PHE B N 1
ATOM 2392 C CA . PHE B 1 87 ? 24.423 4.164 91.310 1.00 30.01 84 PHE B CA 1
ATOM 2393 C C . PHE B 1 87 ? 24.731 4.157 92.817 1.00 30.55 84 PHE B C 1
ATOM 2394 O O . PHE B 1 87 ? 23.816 4.064 93.677 1.00 30.91 84 PHE B O 1
ATOM 2402 N N . GLU B 1 88 ? 26.021 4.264 93.120 1.00 29.80 85 GLU B N 1
ATOM 2403 C CA . GLU B 1 88 ? 26.494 4.152 94.475 1.00 29.59 85 GLU B CA 1
ATOM 2404 C C . GLU B 1 88 ? 27.730 5.027 94.595 1.00 29.19 85 GLU B C 1
ATOM 2405 O O . GLU B 1 88 ? 28.598 5.022 93.711 1.00 27.96 85 GLU B O 1
ATOM 2411 N N . TRP B 1 89 ? 27.785 5.782 95.692 1.00 28.80 86 TRP B N 1
ATOM 2412 C CA . TRP B 1 89 ? 28.969 6.545 96.038 1.00 28.40 86 TRP B CA 1
ATOM 2413 C C . TRP B 1 89 ? 29.623 5.774 97.174 1.00 27.90 86 TRP B C 1
ATOM 2414 O O . TRP B 1 89 ? 28.958 5.370 98.140 1.00 26.78 86 TRP B O 1
ATOM 2425 N N . GLY B 1 90 ? 30.916 5.547 97.070 1.00 27.17 87 GLY B N 1
ATOM 2426 C CA . GLY B 1 90 ? 31.552 4.812 98.135 1.00 27.95 87 GLY B CA 1
ATOM 2427 C C . GLY B 1 90 ? 33.028 4.780 97.974 1.00 28.69 87 GLY B C 1
ATOM 2428 O O . GLY B 1 90 ? 33.553 5.037 96.895 1.00 28.33 87 GLY B O 1
ATOM 2429 N N . LYS B 1 91 ? 33.690 4.460 99.067 1.00 29.19 88 LYS B N 1
ATOM 2430 C CA . LYS B 1 91 ? 35.110 4.478 99.101 1.00 31.00 88 LYS B CA 1
ATOM 2431 C C . LYS B 1 91 ? 35.618 3.058 98.768 1.00 31.04 88 LYS B C 1
ATOM 2432 O O . LYS B 1 91 ? 34.913 2.073 99.021 1.00 29.15 88 LYS B O 1
ATOM 2438 N N . CYS B 1 92 ? 36.812 2.970 98.166 1.00 31.57 89 CYS B N 1
ATOM 2439 C CA . CYS B 1 92 ? 37.481 1.680 97.887 1.00 32.09 89 CYS B CA 1
ATOM 2440 C C . CYS B 1 92 ? 38.913 1.693 98.424 1.00 32.78 89 CYS B C 1
ATOM 2441 O O . CYS B 1 92 ? 39.502 2.771 98.622 1.00 33.51 89 CYS B O 1
ATOM 2444 N N . TYR B 1 93 ? 39.486 0.503 98.617 1.00 32.38 90 TYR B N 1
ATOM 2445 C CA . TYR B 1 93 ? 40.658 0.346 99.461 1.00 32.35 90 TYR B CA 1
ATOM 2446 C C . TYR B 1 93 ? 41.595 -0.686 98.886 1.00 33.35 90 TYR B C 1
ATOM 2447 O O . TYR B 1 93 ? 41.160 -1.744 98.430 1.00 32.79 90 TYR B O 1
ATOM 2456 N N . ARG B 1 94 ? 42.891 -0.414 98.998 1.00 33.86 91 ARG B N 1
ATOM 2457 C CA . ARG B 1 94 ? 43.871 -1.325 98.518 1.00 35.60 91 ARG B CA 1
ATOM 2458 C C . ARG B 1 94 ? 45.175 -1.106 99.258 1.00 36.69 91 ARG B C 1
ATOM 2459 O O . ARG B 1 94 ? 45.392 -0.034 99.870 1.00 37.22 91 ARG B O 1
ATOM 2467 N N . PHE B 1 95 ? 46.029 -2.123 99.213 1.00 37.00 92 PHE B N 1
ATOM 2468 C CA . PHE B 1 95 ? 47.441 -1.921 99.453 1.00 39.10 92 PHE B CA 1
ATOM 2469 C C . PHE B 1 95 ? 48.174 -1.692 98.125 1.00 40.85 92 PHE B C 1
ATOM 2470 O O . PHE B 1 95 ? 47.795 -2.269 97.086 1.00 41.03 92 PHE B O 1
ATOM 2478 N N . HIS B 1 96 ? 49.203 -0.843 98.172 1.00 43.02 93 HIS B N 1
ATOM 2479 C CA . HIS B 1 96 ? 50.235 -0.792 97.129 1.00 45.81 93 HIS B CA 1
ATOM 2480 C C . HIS B 1 96 ? 51.421 -1.631 97.533 1.00 46.70 93 HIS B C 1
ATOM 2481 O O . HIS B 1 96 ? 51.878 -1.554 98.677 1.00 46.80 93 HIS B O 1
ATOM 2488 N N . ALA B 1 97 ? 51.894 -2.433 96.586 1.00 48.28 94 ALA B N 1
ATOM 2489 C CA . ALA B 1 97 ? 53.102 -3.245 96.734 1.00 49.73 94 ALA B CA 1
ATOM 2490 C C . ALA B 1 97 ? 54.333 -2.371 97.024 1.00 50.84 94 ALA B C 1
ATOM 2491 O O . ALA B 1 97 ? 54.472 -1.253 96.486 1.00 50.04 94 ALA B O 1
ATOM 2493 N N . ALA B 1 98 ? 55.200 -2.872 97.901 1.00 52.55 95 ALA B N 1
ATOM 2494 C CA . ALA B 1 98 ? 56.462 -2.207 98.177 1.00 54.56 95 ALA B CA 1
ATOM 2495 C C . ALA B 1 98 ? 57.376 -2.411 96.971 1.00 56.36 95 ALA B C 1
ATOM 2496 O O . ALA B 1 98 ? 57.460 -3.525 96.427 1.00 56.32 95 ALA B O 1
ATOM 2498 N N . LYS B 1 99 ? 58.015 -1.320 96.532 1.00 58.87 96 LYS B N 1
ATOM 2499 C CA . LYS B 1 99 ? 58.992 -1.334 95.435 1.00 60.92 96 LYS B CA 1
ATOM 2500 C C . LYS B 1 99 ? 60.279 -2.057 95.832 1.00 62.01 96 LYS B C 1
ATOM 2501 O O . LYS B 1 99 ? 60.861 -2.783 95.032 1.00 62.60 96 LYS B O 1
ATOM 2507 N N . ARG B 1 100 ? 60.725 -1.847 97.063 1.00 63.40 97 ARG B N 1
ATOM 2508 C CA . ARG B 1 100 ? 61.961 -2.450 97.553 1.00 64.91 97 ARG B CA 1
ATOM 2509 C C . ARG B 1 100 ? 61.662 -3.585 98.535 1.00 65.52 97 ARG B C 1
ATOM 2510 O O . ARG B 1 100 ? 60.584 -3.640 99.132 1.00 65.99 97 ARG B O 1
ATOM 2518 N N . THR B 1 101 ? 62.637 -4.468 98.726 1.00 66.29 98 THR B N 1
ATOM 2519 C CA . THR B 1 101 ? 62.470 -5.676 99.541 1.00 66.84 98 THR B CA 1
ATOM 2520 C C . THR B 1 101 ? 63.039 -5.522 100.960 1.00 67.16 98 THR B C 1
ATOM 2521 O O . THR B 1 101 ? 63.389 -6.513 101.619 1.00 67.27 98 THR B O 1
ATOM 2525 N N . ASP B 1 102 ? 63.065 -4.268 101.421 1.00 67.57 99 ASP B N 1
ATOM 2526 C CA . ASP B 1 102 ? 63.751 -3.827 102.653 1.00 67.79 99 ASP B CA 1
ATOM 2527 C C . ASP B 1 102 ? 62.887 -3.873 103.893 1.00 67.20 99 ASP B C 1
ATOM 2528 O O . ASP B 1 102 ? 63.406 -3.922 105.001 1.00 67.78 99 ASP B O 1
ATOM 2533 N N . GLU B 1 103 ? 61.573 -3.814 103.710 1.00 66.63 100 GLU B N 1
ATOM 2534 C CA . GLU B 1 103 ? 60.635 -3.928 104.822 1.00 65.68 100 GLU B CA 1
ATOM 2535 C C . GLU B 1 103 ? 59.619 -5.048 104.560 1.00 64.87 100 GLU B C 1
ATOM 2536 O O . GLU B 1 103 ? 59.986 -6.227 104.602 1.00 65.23 100 GLU B O 1
ATOM 2542 N N . THR B 1 104 ? 58.365 -4.672 104.279 1.00 63.21 101 THR B N 1
ATOM 2543 C CA . THR B 1 104 ? 57.232 -5.592 104.091 1.00 61.38 101 THR B CA 1
ATOM 2544 C C . THR B 1 104 ? 56.915 -5.702 102.592 1.00 60.12 101 THR B C 1
ATOM 2545 O O . THR B 1 104 ? 57.307 -4.816 101.826 1.00 60.21 101 THR B O 1
ATOM 2549 N N . PRO B 1 105 ? 56.238 -6.797 102.162 1.00 58.81 102 PRO B N 1
ATOM 2550 C CA . PRO B 1 105 ? 55.708 -6.902 100.788 1.00 57.83 102 PRO B CA 1
ATOM 2551 C C . PRO B 1 105 ? 54.735 -5.781 100.404 1.00 56.51 102 PRO B C 1
ATOM 2552 O O . PRO B 1 105 ? 54.723 -5.349 99.245 1.00 56.51 102 PRO B O 1
ATOM 2556 N N . LEU B 1 106 ? 53.950 -5.313 101.375 1.00 54.94 103 LEU B N 1
ATOM 2557 C CA . LEU B 1 106 ? 52.959 -4.241 101.161 1.00 53.19 103 LEU B CA 1
ATOM 2558 C C . LEU B 1 106 ? 53.438 -2.918 101.746 1.00 52.22 103 LEU B C 1
ATOM 2559 O O . LEU B 1 106 ? 53.858 -2.846 102.899 1.00 52.58 103 LEU B O 1
ATOM 2564 N N . ALA B 1 107 ? 53.405 -1.872 100.930 1.00 50.93 104 ALA B N 1
ATOM 2565 C CA . ALA B 1 107 ? 53.780 -0.537 101.383 1.00 49.18 104 ALA B CA 1
ATOM 2566 C C . ALA B 1 107 ? 52.475 0.155 101.724 1.00 47.70 104 ALA B C 1
ATOM 2567 O O . ALA B 1 107 ? 51.659 -0.404 102.427 1.00 48.11 104 ALA B O 1
ATOM 2569 N N . ALA B 1 108 ? 52.254 1.344 101.198 1.00 46.05 105 ALA B N 1
ATOM 2570 C CA . ALA B 1 108 ? 51.129 2.155 101.604 1.00 44.50 105 ALA B CA 1
ATOM 2571 C C . ALA B 1 108 ? 49.740 1.451 101.549 1.00 43.70 105 ALA B C 1
ATOM 2572 O O . ALA B 1 108 ? 49.473 0.604 100.674 1.00 44.55 105 ALA B O 1
ATOM 2574 N N . TYR B 1 109 ? 48.890 1.783 102.519 1.00 41.07 106 TYR B N 1
ATOM 2575 C CA . TYR B 1 109 ? 47.463 1.535 102.442 1.00 38.87 106 TYR B CA 1
ATOM 2576 C C . TYR B 1 109 ? 46.831 2.742 101.742 1.00 38.29 106 TYR B C 1
ATOM 2577 O O . TYR B 1 109 ? 47.247 3.877 101.958 1.00 37.32 106 TYR B O 1
ATOM 2586 N N . ALA B 1 110 ? 45.832 2.506 100.889 1.00 37.31 107 ALA B N 1
ATOM 2587 C CA . ALA B 1 110 ? 45.264 3.603 100.132 1.00 35.82 107 ALA B CA 1
ATOM 2588 C C . ALA B 1 110 ? 43.750 3.495 99.985 1.00 35.82 107 ALA B C 1
ATOM 2589 O O . ALA B 1 110 ? 43.183 2.407 99.827 1.00 35.76 107 ALA B O 1
ATOM 2591 N N . GLU B 1 111 ? 43.090 4.638 100.011 1.00 34.94 108 GLU B N 1
ATOM 2592 C CA . GLU B 1 111 ? 41.657 4.635 99.804 1.00 35.21 108 GLU B CA 1
ATOM 2593 C C . GLU B 1 111 ? 41.281 5.735 98.830 1.00 34.28 108 GLU B C 1
ATOM 2594 O O . GLU B 1 111 ? 41.984 6.715 98.697 1.00 34.10 108 GLU B O 1
ATOM 2600 N N . ASP B 1 112 ? 40.199 5.553 98.098 1.00 33.98 109 ASP B N 1
ATOM 2601 C CA . ASP B 1 112 ? 39.801 6.576 97.136 1.00 34.15 109 ASP B CA 1
ATOM 2602 C C . ASP B 1 112 ? 38.298 6.546 96.908 1.00 33.70 109 ASP B C 1
ATOM 2603 O O . ASP B 1 112 ? 37.664 5.489 97.019 1.00 33.60 109 ASP B O 1
ATOM 2608 N N . ASP B 1 113 ? 37.734 7.714 96.619 1.00 33.56 110 ASP B N 1
ATOM 2609 C CA . ASP B 1 113 ? 36.309 7.837 96.406 1.00 33.55 110 ASP B CA 1
ATOM 2610 C C . ASP B 1 113 ? 35.848 7.517 94.993 1.00 33.34 110 ASP B C 1
ATOM 2611 O O . ASP B 1 113 ? 36.445 7.956 94.009 1.00 33.45 110 ASP B O 1
ATOM 2616 N N . ARG B 1 114 ? 34.783 6.726 94.901 1.00 32.53 111 ARG B N 1
ATOM 2617 C CA . ARG B 1 114 ? 34.287 6.316 93.612 1.00 32.31 111 ARG B CA 1
ATOM 2618 C C . ARG B 1 114 ? 32.793 6.527 93.419 1.00 31.94 111 ARG B C 1
ATOM 2619 O O . ARG B 1 114 ? 32.022 6.553 94.386 1.00 32.44 111 ARG B O 1
ATOM 2627 N N . LEU B 1 115 ? 32.406 6.720 92.164 1.00 31.43 112 LEU B N 1
ATOM 2628 C CA . LEU B 1 115 ? 30.999 6.668 91.745 1.00 30.77 112 LEU B CA 1
ATOM 2629 C C . LEU B 1 115 ? 30.826 5.420 90.881 1.00 31.14 112 LEU B C 1
ATOM 2630 O O . LEU B 1 115 ? 31.535 5.261 89.870 1.00 31.50 112 LEU B O 1
ATOM 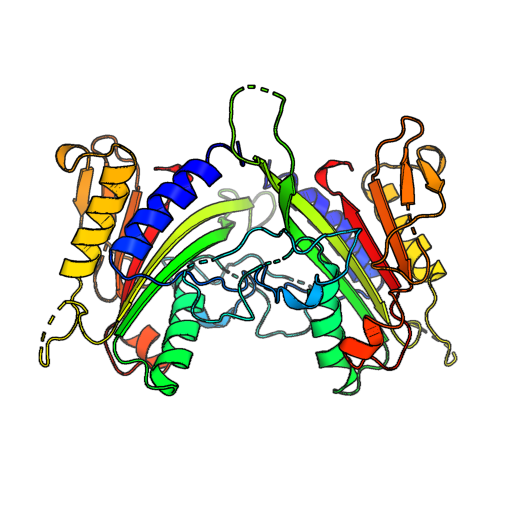2635 N N . GLY B 1 116 ? 29.909 4.537 91.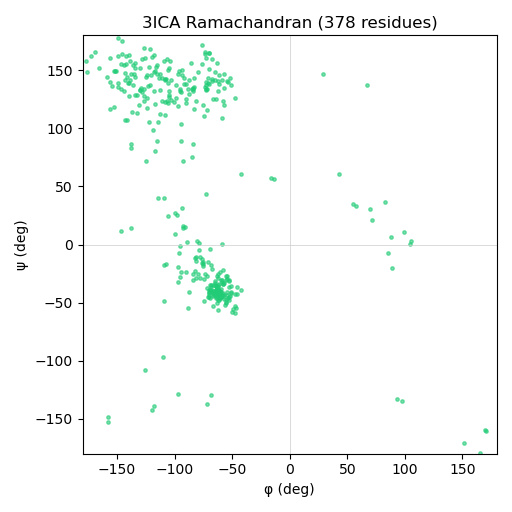268 1.00 30.82 113 GLY B N 1
ATOM 2636 C CA . GLY B 1 116 ? 29.622 3.332 90.484 1.00 30.69 113 GLY B CA 1
ATOM 2637 C C . GLY B 1 116 ? 28.263 3.468 89.824 1.00 31.31 113 GLY B C 1
ATOM 2638 O O . GLY B 1 116 ? 27.337 4.004 90.419 1.00 30.96 113 GLY B O 1
ATOM 2639 N N . ILE B 1 117 ? 28.142 2.989 88.583 1.00 31.91 114 ILE B N 1
ATOM 2640 C CA . ILE B 1 117 ? 26.918 3.155 87.806 1.00 31.81 114 ILE B CA 1
ATOM 2641 C C . ILE B 1 117 ? 26.641 1.864 87.050 1.00 32.58 114 ILE B C 1
ATOM 2642 O O . ILE B 1 117 ? 27.531 1.338 86.367 1.00 33.12 114 ILE B O 1
ATOM 2647 N N . TRP B 1 118 ? 25.419 1.350 87.198 1.00 32.72 115 TRP B N 1
ATOM 2648 C CA . TRP B 1 118 ? 25.012 0.078 86.603 1.00 32.84 115 TRP B CA 1
ATOM 2649 C C . TRP B 1 118 ? 23.701 0.261 85.826 1.00 33.42 115 TRP B C 1
ATOM 2650 O O . TRP B 1 118 ? 22.741 0.869 86.318 1.00 32.85 115 TRP B O 1
ATOM 2661 N N . ILE B 1 119 ? 23.673 -0.296 84.622 1.00 34.23 116 ILE B N 1
ATOM 2662 C CA . ILE B 1 119 ? 22.489 -0.342 83.794 1.00 35.34 116 ILE B CA 1
ATOM 2663 C C . ILE B 1 119 ? 22.359 -1.785 83.355 1.00 35.99 116 ILE B C 1
ATOM 2664 O O . ILE B 1 119 ? 23.335 -2.405 82.959 1.00 36.08 116 ILE B O 1
ATOM 2669 N N . CYS B 1 120 ? 21.165 -2.341 83.471 1.00 37.45 117 CYS B N 1
ATOM 2670 C CA . CYS B 1 120 ? 20.976 -3.749 83.173 1.00 38.59 117 CYS B CA 1
ATOM 2671 C C . CYS B 1 120 ? 19.534 -3.973 82.827 1.00 39.47 117 CYS B C 1
ATOM 2672 O O . CYS B 1 120 ? 18.650 -3.384 83.439 1.00 39.75 117 CYS B O 1
ATOM 2675 N N . GLY B 1 121 ? 19.297 -4.809 81.827 1.00 40.85 118 GLY B N 1
ATOM 2676 C CA . GLY B 1 121 ? 17.946 -5.214 81.484 1.00 42.84 118 GLY B CA 1
ATOM 2677 C C . GLY B 1 121 ? 17.309 -4.355 80.411 1.00 44.86 118 GLY B C 1
ATOM 2678 O O . GLY B 1 121 ? 17.926 -4.056 79.378 1.00 44.24 118 GLY B O 1
ATOM 2679 N N . GLN B 1 122 ? 16.067 -3.956 80.671 1.00 46.72 119 GLN B N 1
ATOM 2680 C CA . GLN B 1 122 ? 15.239 -3.302 79.683 1.00 49.29 119 GLN B CA 1
ATOM 2681 C C . GLN B 1 122 ? 15.403 -1.827 79.796 1.00 50.27 119 GLN B C 1
ATOM 2682 O O . GLN B 1 122 ? 15.509 -1.286 80.891 1.00 50.33 119 GLN B O 1
ATOM 2688 N N . ARG B 1 123 ? 15.380 -1.170 78.653 1.00 52.05 120 ARG B N 1
ATOM 2689 C CA . ARG B 1 123 ? 15.544 0.255 78.611 1.00 54.32 120 ARG B CA 1
ATOM 2690 C C . ARG B 1 123 ? 14.315 0.960 79.141 1.00 56.32 120 ARG B C 1
ATOM 2691 O O . ARG B 1 123 ? 13.190 0.610 78.785 1.00 56.47 120 ARG B O 1
ATOM 2699 N N . VAL B 1 124 ? 14.530 1.951 80.000 1.00 59.08 121 VAL B N 1
ATOM 2700 C CA . VAL B 1 124 ? 13.454 2.851 80.358 1.00 62.10 121 VAL B CA 1
ATOM 2701 C C . VAL B 1 124 ? 13.387 3.924 79.267 1.00 64.09 121 VAL B C 1
ATOM 2702 O O . VAL B 1 124 ? 14.427 4.439 78.853 1.00 64.66 121 VAL B O 1
ATOM 2706 N N . HIS B 1 125 ? 12.179 4.221 78.775 1.00 66.35 122 HIS B N 1
ATOM 2707 C CA . HIS B 1 125 ? 11.970 5.338 77.831 1.00 68.05 122 HIS B CA 1
ATOM 2708 C C . HIS B 1 125 ? 11.201 6.477 78.509 1.00 68.45 122 HIS B C 1
ATOM 2709 O O . HIS B 1 125 ? 11.458 7.658 78.248 1.00 69.26 122 HIS B O 1
ATOM 2716 N N . PRO B 1 131 ? 9.935 -1.245 72.783 1.00 64.97 128 PRO B N 1
ATOM 2717 C CA . PRO B 1 131 ? 8.980 -1.915 73.676 1.00 64.92 128 PRO B CA 1
ATOM 2718 C C . PRO B 1 131 ? 9.615 -3.169 74.324 1.00 64.53 128 PRO B C 1
ATOM 2719 O O . PRO B 1 131 ? 9.540 -3.367 75.553 1.00 64.45 128 PRO B O 1
ATOM 2723 N N . GLU B 1 132 ? 10.239 -3.981 73.467 1.00 63.56 129 GLU B N 1
ATOM 2724 C CA . GLU B 1 132 ? 11.053 -5.150 73.825 1.00 62.21 129 GLU B CA 1
ATOM 2725 C C . GLU B 1 132 ? 12.525 -4.727 74.029 1.00 59.97 129 GLU B C 1
ATOM 2726 O O . GLU B 1 132 ? 13.402 -5.554 74.324 1.00 60.38 129 GLU B O 1
ATOM 2732 N N . GLU B 1 133 ? 12.765 -3.430 73.890 1.00 56.64 130 GLU B N 1
ATOM 2733 C CA . GLU B 1 133 ? 14.098 -2.830 73.798 1.00 53.48 130 GLU B CA 1
ATOM 2734 C C . GLU B 1 133 ? 15.098 -3.052 74.971 1.00 50.65 130 GLU B C 1
ATOM 2735 O O . GLU B 1 133 ? 14.965 -2.461 76.038 1.00 50.49 130 GLU B O 1
ATOM 2741 N N . PRO B 1 134 ? 16.142 -3.855 74.747 1.00 47.97 131 PRO B N 1
ATOM 2742 C CA . PRO B 1 134 ? 17.174 -4.018 75.784 1.00 46.12 131 PRO B CA 1
ATOM 2743 C C . PRO B 1 134 ? 18.085 -2.798 75.944 1.00 44.67 131 PRO B C 1
ATOM 2744 O O . PRO B 1 134 ? 18.203 -1.964 75.043 1.00 44.93 131 PRO B O 1
ATOM 2748 N N . THR B 1 135 ? 18.748 -2.715 77.086 1.00 42.77 132 THR B N 1
ATOM 2749 C CA . THR B 1 135 ? 19.718 -1.656 77.336 1.00 40.10 132 THR B CA 1
ATOM 2750 C C . THR B 1 135 ? 21.000 -1.907 76.536 1.00 39.40 132 THR B C 1
ATOM 2751 O O . THR B 1 135 ? 21.212 -3.008 76.005 1.00 39.02 132 THR B O 1
ATOM 2755 N N . SER B 1 136 ? 21.843 -0.881 76.443 1.00 38.03 133 SER B N 1
ATOM 2756 C CA . SER B 1 136 ? 23.151 -1.016 75.826 1.00 36.86 133 SER B CA 1
ATOM 2757 C C . SER B 1 136 ? 24.172 -0.133 76.523 1.00 36.16 133 SER B C 1
ATOM 2758 O O . SER B 1 136 ? 23.815 0.800 77.262 1.00 35.52 133 SER B O 1
ATOM 2761 N N . VAL B 1 137 ? 25.443 -0.433 76.247 1.00 35.26 134 VAL B N 1
ATOM 2762 C CA . VAL B 1 137 ? 26.573 0.320 76.731 1.00 33.98 134 VAL B CA 1
ATOM 2763 C C . VAL B 1 137 ? 26.532 1.774 76.251 1.00 33.94 134 VAL B C 1
ATOM 2764 O O . VAL B 1 137 ? 27.138 2.662 76.881 1.00 33.82 134 VAL B O 1
ATOM 2768 N N . PHE B 1 138 ? 25.829 2.030 75.146 1.00 33.49 135 PHE B N 1
ATOM 2769 C CA . PHE B 1 138 ? 25.702 3.415 74.638 1.00 33.89 135 PHE B CA 1
ATOM 2770 C C . PHE B 1 138 ? 24.896 4.300 75.584 1.00 33.69 135 PHE B C 1
ATOM 2771 O O . PHE B 1 138 ? 25.168 5.494 75.714 1.00 33.77 135 PHE B O 1
ATOM 2779 N N . GLU B 1 139 ? 23.898 3.721 76.239 1.00 33.89 136 GLU B N 1
ATOM 2780 C CA . GLU B 1 139 ? 23.177 4.451 77.272 1.00 34.89 136 GLU B CA 1
ATOM 2781 C C . GLU B 1 139 ? 24.088 4.824 78.445 1.00 34.20 136 GLU B C 1
ATOM 2782 O O . GLU B 1 139 ? 23.967 5.912 78.975 1.00 34.32 136 GLU B O 1
ATOM 2788 N N . LEU B 1 140 ? 24.960 3.900 78.843 1.00 33.37 137 LEU B N 1
ATOM 2789 C CA . LEU B 1 140 ? 25.927 4.135 79.898 1.00 34.38 137 LEU B CA 1
ATOM 2790 C C . LEU B 1 140 ? 26.943 5.229 79.507 1.00 35.34 137 LEU B C 1
ATOM 2791 O O . LEU B 1 140 ? 27.214 6.130 80.308 1.00 35.53 137 LEU B O 1
ATOM 2796 N N . LYS B 1 141 ? 27.481 5.166 78.283 1.00 36.09 138 LYS B N 1
ATOM 2797 C CA . LYS B 1 141 ? 28.364 6.228 77.804 1.00 36.77 138 LYS B CA 1
ATOM 2798 C C . LYS B 1 141 ? 27.691 7.581 77.934 1.00 36.72 138 LYS B C 1
ATOM 2799 O O . LYS B 1 141 ? 28.282 8.532 78.447 1.00 37.51 138 LYS B O 1
ATOM 2805 N N . ALA B 1 142 ? 26.438 7.646 77.517 1.00 36.24 139 ALA B N 1
ATOM 2806 C CA . ALA B 1 142 ? 25.683 8.888 77.544 1.00 36.20 139 ALA B CA 1
ATOM 2807 C C . ALA B 1 142 ? 25.503 9.447 78.970 1.00 36.60 139 ALA B C 1
ATOM 2808 O O . ALA B 1 142 ? 25.675 10.659 79.169 1.00 37.20 139 ALA B O 1
ATOM 2810 N N . VAL B 1 143 ? 25.188 8.590 79.962 1.00 36.59 140 VAL B N 1
ATOM 2811 C CA . VAL B 1 143 ? 25.120 9.076 81.346 1.00 35.91 140 VAL B CA 1
ATOM 2812 C C . VAL B 1 143 ? 26.515 9.410 81.889 1.00 36.23 140 VAL B C 1
ATOM 2813 O O . VAL B 1 143 ? 26.676 10.394 82.592 1.00 35.99 140 VAL B O 1
ATOM 2817 N N . VAL B 1 144 ? 27.524 8.614 81.561 1.00 35.84 141 VAL B N 1
ATOM 2818 C CA . VAL B 1 144 ? 28.857 8.947 82.008 1.00 36.75 141 VAL B CA 1
ATOM 2819 C C . VAL B 1 144 ? 29.248 10.352 81.535 1.00 38.32 141 VAL B C 1
ATOM 2820 O O . VAL B 1 144 ? 29.643 11.192 82.334 1.00 38.78 141 VAL B O 1
ATOM 2824 N N . GLU B 1 145 ? 29.102 10.599 80.238 1.00 40.01 142 GLU B N 1
ATOM 2825 C CA . GLU B 1 145 ? 29.393 11.881 79.615 1.00 41.58 142 GLU B CA 1
ATOM 2826 C C . GLU B 1 145 ? 28.635 13.018 80.296 1.00 41.46 142 GLU B C 1
ATOM 2827 O O . GLU B 1 145 ? 29.171 14.104 80.507 1.00 41.56 142 GLU B O 1
ATOM 2833 N N . GLN B 1 146 ? 27.385 12.768 80.647 1.00 41.45 143 GLN B N 1
ATOM 2834 C CA . GLN B 1 146 ? 26.581 13.781 81.314 1.00 42.41 143 GLN B CA 1
ATOM 2835 C C . GLN B 1 146 ? 26.964 14.070 82.765 1.00 42.01 143 GLN B C 1
ATOM 2836 O O . GLN B 1 146 ? 26.697 15.171 83.257 1.00 41.93 143 GLN B O 1
ATOM 2842 N N . VAL B 1 147 ? 27.544 13.082 83.455 1.00 41.37 144 VAL B N 1
ATOM 2843 C CA . VAL B 1 147 ? 28.046 13.287 84.797 1.00 41.08 144 VAL B CA 1
ATOM 2844 C C . VAL B 1 147 ? 29.284 14.180 84.656 1.00 41.78 144 VAL B C 1
ATOM 2845 O O . VAL B 1 147 ? 29.463 15.147 85.410 1.00 41.48 144 VAL B O 1
ATOM 2849 N N . LEU B 1 148 ? 30.141 13.862 83.688 1.00 42.21 145 LEU B N 1
ATOM 2850 C CA . LEU B 1 148 ? 31.357 14.658 83.488 1.00 43.14 145 LEU B CA 1
ATOM 2851 C C . LEU B 1 148 ? 30.943 16.079 83.165 1.00 44.27 145 LEU B C 1
ATOM 2852 O O . LEU B 1 148 ? 31.494 17.042 83.659 1.00 44.68 145 LEU B O 1
ATOM 2857 N N . CYS B 1 149 ? 29.909 16.193 82.374 1.00 46.01 146 CYS B N 1
ATOM 2858 C CA . CYS B 1 149 ? 29.414 17.478 81.983 1.00 47.98 146 CYS B CA 1
ATOM 2859 C C . CYS B 1 149 ? 28.885 18.299 83.163 1.00 47.71 146 CYS B C 1
ATOM 2860 O O . CYS B 1 149 ? 29.184 19.485 83.274 1.00 47.57 146 CYS B O 1
ATOM 2863 N N . ARG B 1 150 ? 28.110 17.661 84.039 1.00 47.83 147 ARG B N 1
ATOM 2864 C CA . ARG B 1 150 ? 27.555 18.318 85.228 1.00 47.57 147 ARG B CA 1
ATOM 2865 C C . ARG B 1 150 ? 28.598 18.932 86.179 1.00 47.77 147 ARG B C 1
ATOM 2866 O O . ARG B 1 150 ? 28.261 19.829 86.984 1.00 47.99 147 ARG B O 1
ATOM 2874 N N . VAL B 1 151 ? 29.838 18.448 86.110 1.00 47.50 148 VAL B N 1
ATOM 2875 C CA . VAL B 1 151 ? 30.931 19.026 86.902 1.00 47.83 148 VAL B CA 1
ATOM 2876 C C . VAL B 1 151 ? 31.895 19.874 86.039 1.00 48.55 148 VAL B C 1
ATOM 2877 O O . VAL B 1 151 ? 33.058 20.073 86.386 1.00 48.51 148 VAL B O 1
ATOM 2881 N N . GLY B 1 152 ? 31.392 20.377 84.913 1.00 49.44 149 GLY B N 1
ATOM 2882 C CA . GLY B 1 152 ? 32.179 21.221 84.020 1.00 50.18 149 GLY B CA 1
ATOM 2883 C C . GLY B 1 152 ? 33.306 20.548 83.247 1.00 50.83 149 GLY B C 1
ATOM 2884 O O . GLY B 1 152 ? 34.323 21.183 82.938 1.00 50.45 149 GLY B O 1
ATOM 2885 N N . ILE B 1 153 ? 33.150 19.269 82.922 1.00 51.83 150 ILE B N 1
ATOM 2886 C CA . ILE B 1 153 ? 34.130 18.614 82.042 1.00 52.82 150 ILE B CA 1
ATOM 2887 C C . ILE B 1 153 ? 33.502 18.375 80.684 1.00 54.17 150 ILE B C 1
ATOM 2888 O O . ILE B 1 153 ? 32.571 17.579 80.571 1.00 54.91 150 ILE B O 1
ATOM 2893 N N . GLU B 1 154 ? 33.989 19.088 79.665 1.00 55.75 151 GLU B N 1
ATOM 2894 C CA . GLU B 1 154 ? 33.426 19.001 78.308 1.00 57.09 151 GLU B CA 1
ATOM 2895 C C . GLU B 1 154 ? 34.023 17.860 77.509 1.00 57.04 151 GLU B C 1
ATOM 2896 O O . GLU B 1 154 ? 35.163 17.439 77.771 1.00 57.10 151 GLU B O 1
ATOM 2902 N N . THR B 1 155 ? 33.262 17.398 76.511 1.00 56.95 152 THR B N 1
ATOM 2903 C CA . THR B 1 155 ? 33.656 16.261 75.670 1.00 56.92 152 THR B CA 1
ATOM 2904 C C . THR B 1 155 ? 35.026 16.460 75.005 1.00 56.90 152 THR B C 1
ATOM 2905 O O . THR B 1 155 ? 35.737 15.483 74.735 1.00 57.00 152 THR B O 1
ATOM 2909 N N . GLY B 1 156 ? 35.408 17.723 74.779 1.00 56.35 153 GLY B N 1
ATOM 2910 C CA . GLY B 1 156 ? 36.697 18.031 74.165 1.00 55.26 153 GLY B CA 1
ATOM 2911 C C . GLY B 1 156 ? 37.854 17.862 75.127 1.00 54.81 153 GLY B C 1
ATOM 2912 O O . GLY B 1 156 ? 39.009 17.805 74.713 1.00 54.94 153 GLY B O 1
ATOM 2913 N N . ALA B 1 157 ? 37.551 17.778 76.422 1.00 53.78 154 ALA B N 1
ATOM 2914 C CA . ALA B 1 157 ? 38.603 17.719 77.440 1.00 52.60 154 ALA B CA 1
ATOM 2915 C C . ALA B 1 157 ? 39.217 16.322 77.653 1.00 51.72 154 ALA B C 1
ATOM 2916 O O . ALA B 1 157 ? 40.245 16.189 78.333 1.00 51.16 154 ALA B O 1
ATOM 2918 N N . TYR B 1 158 ? 38.592 15.294 77.073 1.00 50.35 155 TYR B N 1
ATOM 2919 C CA . TYR B 1 158 ? 39.023 13.905 77.292 1.00 49.48 155 TYR B CA 1
ATOM 2920 C C . TYR B 1 158 ? 38.743 13.033 76.090 1.00 49.41 155 TYR B C 1
ATOM 2921 O O . TYR B 1 158 ? 37.908 13.356 75.244 1.00 48.58 155 TYR B O 1
ATOM 2930 N N . THR B 1 159 ? 39.419 11.895 76.054 1.00 49.54 156 THR B N 1
ATOM 2931 C CA . THR B 1 159 ? 39.136 10.897 75.044 1.00 50.13 156 THR B CA 1
ATOM 2932 C C . THR B 1 159 ? 38.834 9.537 75.680 1.00 49.89 156 THR B C 1
ATOM 2933 O O . THR B 1 159 ? 39.166 9.302 76.859 1.00 49.28 156 THR B O 1
ATOM 2937 N N . LEU B 1 160 ? 38.184 8.666 74.899 1.00 49.52 157 LEU B N 1
ATOM 2938 C CA . LEU B 1 160 ? 37.930 7.275 75.294 1.00 49.39 157 LEU B CA 1
ATOM 2939 C C . LEU B 1 160 ? 38.958 6.362 74.667 1.00 49.44 157 LEU B C 1
ATOM 2940 O O . LEU B 1 160 ? 39.146 6.387 73.454 1.00 50.14 157 LEU B O 1
ATOM 2945 N N . LYS B 1 161 ? 39.637 5.561 75.470 1.00 49.52 158 LYS B N 1
ATOM 2946 C CA . LYS B 1 161 ? 40.578 4.605 74.921 1.00 49.91 158 LYS B CA 1
ATOM 2947 C C . LYS B 1 161 ? 40.243 3.211 75.365 1.00 49.97 158 LYS B C 1
ATOM 2948 O O . LYS B 1 161 ? 39.755 3.005 76.477 1.00 50.96 158 LYS B O 1
ATOM 2954 N N . THR B 1 162 ? 40.491 2.248 74.489 1.00 49.63 159 THR B N 1
ATOM 2955 C CA . THR B 1 162 ? 40.300 0.838 74.802 1.00 49.03 159 THR B CA 1
ATOM 2956 C C . THR B 1 162 ? 41.140 0.450 76.025 1.00 48.91 159 THR B C 1
ATOM 2957 O O . THR B 1 162 ? 42.301 0.839 76.135 1.00 49.18 159 THR B O 1
ATOM 2961 N N . ALA B 1 163 ? 40.524 -0.282 76.949 1.00 48.56 160 ALA B N 1
ATOM 2962 C CA . ALA B 1 163 ? 41.154 -0.665 78.205 1.00 48.37 160 ALA B CA 1
ATOM 2963 C C . ALA B 1 163 ? 41.466 -2.134 78.215 1.00 48.46 160 ALA B C 1
ATOM 2964 O O . ALA B 1 163 ? 40.866 -2.919 77.485 1.00 49.09 160 ALA B O 1
ATOM 2966 N N . ASP B 1 164 ? 42.408 -2.505 79.064 1.00 48.28 161 ASP B N 1
ATOM 2967 C CA . ASP B 1 164 ? 42.672 -3.890 79.334 1.00 47.97 161 ASP B CA 1
ATOM 2968 C C . ASP B 1 164 ? 42.356 -4.084 80.826 1.00 47.09 161 ASP B C 1
ATOM 2969 O O . ASP B 1 164 ? 43.239 -4.060 81.683 1.00 47.68 161 ASP B O 1
ATOM 2974 N N . ASN B 1 165 ? 41.074 -4.233 81.129 1.00 45.49 162 ASN B N 1
ATOM 2975 C CA . ASN B 1 165 ? 40.618 -4.358 82.493 1.00 43.57 162 ASN B CA 1
ATOM 2976 C C . ASN B 1 165 ? 39.844 -5.649 82.581 1.00 42.76 162 ASN B C 1
ATOM 2977 O O . ASN B 1 165 ? 38.817 -5.803 81.925 1.00 42.42 162 ASN B O 1
ATOM 2982 N N . ASP B 1 166 ? 40.318 -6.586 83.395 1.00 42.08 163 ASP B N 1
ATOM 2983 C CA . ASP B 1 166 ? 39.698 -7.908 83.404 1.00 41.42 163 ASP B CA 1
ATOM 2984 C C . ASP B 1 166 ? 38.368 -8.007 84.204 1.00 40.28 163 ASP B C 1
ATOM 2985 O O . ASP B 1 166 ? 37.772 -9.069 84.275 1.00 39.74 163 ASP B O 1
ATOM 2990 N N . LEU B 1 167 ? 37.900 -6.898 84.781 1.00 39.59 164 LEU B N 1
ATOM 2991 C CA . LEU B 1 167 ? 36.514 -6.816 85.261 1.00 38.94 164 LEU B CA 1
ATOM 2992 C C . LEU B 1 167 ? 35.524 -6.839 84.114 1.00 39.64 164 LEU B C 1
ATOM 2993 O O . LEU B 1 167 ? 34.352 -7.148 84.314 1.00 40.13 164 LEU B O 1
ATOM 2998 N N . TYR B 1 168 ? 35.997 -6.485 82.920 1.00 39.84 165 TYR B N 1
ATOM 2999 C CA . TYR B 1 168 ? 35.138 -6.273 81.757 1.00 39.95 165 TYR B CA 1
ATOM 3000 C C . TYR B 1 168 ? 35.412 -7.219 80.592 1.00 39.46 165 TYR B C 1
ATOM 3001 O O . TYR B 1 168 ? 36.548 -7.590 80.353 1.00 39.74 165 TYR B O 1
ATOM 3010 N N . ALA B 1 169 ? 34.376 -7.555 79.837 1.00 39.23 166 ALA B N 1
ATOM 3011 C CA . ALA B 1 169 ? 34.560 -8.186 78.530 1.00 38.85 166 ALA B CA 1
ATOM 3012 C C . ALA B 1 169 ? 35.159 -7.161 77.568 1.00 38.86 166 ALA B C 1
ATOM 3013 O O . ALA B 1 169 ? 36.007 -7.487 76.762 1.00 39.90 166 ALA B O 1
ATOM 3015 N N . SER B 1 170 ? 34.724 -5.916 77.654 1.00 38.64 167 SER B N 1
ATOM 3016 C CA . SER B 1 170 ? 35.291 -4.842 76.831 1.00 38.31 167 SER B CA 1
ATOM 3017 C C . SER B 1 170 ? 34.976 -3.544 77.540 1.00 38.07 167 SER B C 1
ATOM 3018 O O . SER B 1 170 ? 33.886 -3.394 78.097 1.00 37.45 167 SER B O 1
ATOM 3021 N N . ALA B 1 171 ? 35.902 -2.597 77.476 1.00 38.49 168 ALA B N 1
ATOM 3022 C CA . ALA B 1 171 ? 35.776 -1.373 78.242 1.00 39.86 168 ALA B CA 1
ATOM 3023 C C . ALA B 1 171 ? 36.577 -0.212 77.682 1.00 40.76 168 ALA B C 1
ATOM 3024 O O . ALA B 1 171 ? 37.698 -0.388 77.161 1.00 40.86 168 ALA B O 1
ATOM 3034 N N . GLU B 1 173 ? 38.499 3.309 78.822 1.00 43.74 170 GLU B N 1
ATOM 3035 C CA . GLU B 1 173 ? 38.964 4.268 79.820 1.00 44.63 170 GLU B CA 1
ATOM 3036 C C . GLU B 1 173 ? 38.686 5.690 79.395 1.00 44.76 170 GLU B C 1
ATOM 3037 O O . GLU B 1 173 ? 38.881 6.030 78.232 1.00 44.75 170 GLU B O 1
ATOM 3043 N N . VAL B 1 174 ? 38.215 6.512 80.328 1.00 45.29 171 VAL B N 1
ATOM 3044 C CA . VAL B 1 174 ? 38.050 7.939 80.075 1.00 46.65 171 VAL B CA 1
ATOM 3045 C C . VAL B 1 174 ? 39.291 8.625 80.631 1.00 48.49 171 VAL B C 1
ATOM 3046 O O . VAL B 1 174 ? 39.607 8.504 81.818 1.00 49.19 171 VAL B O 1
ATOM 3050 N N . LYS B 1 175 ? 40.028 9.293 79.754 1.00 50.46 172 LYS B N 1
ATOM 3051 C CA . LYS B 1 175 ? 41.311 9.885 80.105 1.00 52.30 172 LYS B CA 1
ATOM 3052 C C . LYS B 1 175 ? 41.339 11.302 79.535 1.00 53.47 172 LYS B C 1
ATOM 3053 O O . LYS B 1 175 ? 41.012 11.498 78.361 1.00 53.79 172 LYS B O 1
ATOM 3059 N N . THR B 1 176 ? 41.668 12.288 80.380 1.00 55.17 173 THR B N 1
ATOM 3060 C CA . THR B 1 176 ? 41.747 13.708 79.964 1.00 56.71 173 THR B CA 1
ATOM 3061 C C . THR B 1 176 ? 42.882 13.998 78.996 1.00 56.96 173 THR B C 1
ATOM 3062 O O . THR B 1 176 ? 43.876 13.273 78.931 1.00 56.67 173 THR B O 1
ATOM 3066 N N . ARG B 1 177 ? 42.729 15.115 78.294 1.00 58.13 174 ARG B N 1
ATOM 3067 C CA . ARG B 1 177 ? 43.797 15.707 77.511 1.00 59.13 174 ARG B CA 1
ATOM 3068 C C . ARG B 1 177 ? 45.133 15.788 78.251 1.00 59.29 174 ARG B C 1
ATOM 3069 O O . ARG B 1 177 ? 46.187 15.589 77.628 1.00 59.72 174 ARG B O 1
ATOM 3077 N N . SER B 1 178 ? 45.081 16.054 79.566 1.00 59.13 175 SER B N 1
ATOM 3078 C CA . SER B 1 178 ? 46.278 16.097 80.423 1.00 58.76 175 SER B CA 1
ATOM 3079 C C . SER B 1 178 ? 46.766 14.718 80.894 1.00 59.00 175 SER B C 1
ATOM 3080 O O . SER B 1 178 ? 47.897 14.590 81.406 1.00 59.42 175 SER B O 1
ATOM 3083 N N . GLY B 1 179 ? 45.928 13.690 80.732 1.00 58.35 176 GLY B N 1
ATOM 3084 C CA . GLY B 1 179 ? 46.326 12.319 81.085 1.00 56.79 176 GLY B CA 1
ATOM 3085 C C . GLY B 1 179 ? 45.819 11.845 82.438 1.00 55.32 176 GLY B C 1
ATOM 3086 O O . GLY B 1 179 ? 46.246 10.795 82.937 1.00 55.18 176 GLY B O 1
ATOM 3087 N N . LYS B 1 180 ? 44.906 12.616 83.029 1.00 53.75 177 LYS B N 1
ATOM 3088 C CA . LYS B 1 180 ? 44.195 12.174 84.243 1.00 51.91 177 LYS B CA 1
ATOM 3089 C C . LYS B 1 180 ? 43.128 11.097 83.893 1.00 50.08 177 LYS B C 1
ATOM 3090 O O . LYS B 1 180 ? 42.140 11.396 83.216 1.00 49.67 177 LYS B O 1
ATOM 3096 N N . LEU B 1 181 ? 43.356 9.853 84.313 1.00 47.77 178 LEU B N 1
ATOM 3097 C CA . LEU B 1 181 ? 42.316 8.832 84.285 1.00 45.83 178 LEU B CA 1
ATOM 3098 C C . LEU B 1 181 ? 41.105 9.314 85.094 1.00 45.23 178 LEU B C 1
ATOM 3099 O O . LEU B 1 181 ? 41.230 9.620 86.289 1.00 45.44 178 LEU B O 1
ATOM 3104 N N . LEU B 1 182 ? 39.950 9.418 84.425 1.00 43.55 179 LEU B N 1
ATOM 3105 C CA . LEU B 1 182 ? 38.687 9.809 85.076 1.00 42.11 179 LEU B CA 1
ATOM 3106 C C . LEU B 1 182 ? 37.805 8.617 85.470 1.00 40.81 179 LEU B C 1
ATOM 3107 O O . LEU B 1 182 ? 36.904 8.764 86.295 1.00 40.10 179 LEU B O 1
ATOM 3112 N N . GLY B 1 183 ? 38.044 7.458 84.852 1.00 39.34 180 GLY B N 1
ATOM 3113 C CA . GLY B 1 183 ? 37.232 6.292 85.106 1.00 38.39 180 GLY B CA 1
ATOM 3114 C C . GLY B 1 183 ? 37.153 5.335 83.944 1.00 37.98 180 GLY B C 1
ATOM 3115 O O . GLY B 1 183 ? 37.852 5.496 82.948 1.00 38.04 180 GLY B O 1
ATOM 3116 N N . THR B 1 184 ? 36.272 4.352 84.077 1.00 36.87 181 THR B N 1
ATOM 3117 C CA . THR B 1 184 ? 36.174 3.245 83.153 1.00 37.02 181 THR B CA 1
ATOM 3118 C C . THR B 1 184 ? 34.690 2.877 83.002 1.00 37.27 181 THR B C 1
ATOM 3119 O O . THR B 1 184 ? 33.897 3.031 83.949 1.00 37.51 181 THR B O 1
ATOM 3123 N N . PHE B 1 185 ? 34.306 2.417 81.814 1.00 36.38 182 PHE B N 1
ATOM 3124 C CA . PHE B 1 185 ? 32.943 1.945 81.588 1.00 36.03 182 PHE B CA 1
ATOM 3125 C C . PHE B 1 185 ? 32.965 0.905 80.486 1.00 35.40 182 PHE B C 1
ATOM 3126 O O . PHE B 1 185 ? 33.795 0.965 79.587 1.00 34.58 182 PHE B O 1
ATOM 3134 N N . GLY B 1 186 ? 32.038 -0.039 80.555 1.00 35.45 183 GLY B N 1
ATOM 3135 C CA . GLY B 1 186 ? 32.003 -1.133 79.601 1.00 35.64 183 GLY B CA 1
ATOM 3136 C C . GLY B 1 186 ? 31.037 -2.215 80.003 1.00 36.11 183 GLY B C 1
ATOM 3137 O O . GLY B 1 186 ? 30.126 -1.990 80.812 1.00 36.71 183 GLY B O 1
ATOM 3138 N N . THR B 1 187 ? 31.248 -3.397 79.433 1.00 36.59 184 THR B N 1
ATOM 3139 C CA . THR B 1 187 ? 30.359 -4.552 79.586 1.00 36.29 184 THR B CA 1
ATOM 3140 C C . THR B 1 187 ? 31.115 -5.475 80.486 1.00 36.80 184 THR B C 1
ATOM 3141 O O . THR B 1 187 ? 32.283 -5.833 80.203 1.00 36.48 184 THR B O 1
ATOM 3145 N N . VAL B 1 188 ? 30.465 -5.830 81.594 1.00 37.13 185 VAL B N 1
ATOM 3146 C CA . VAL B 1 188 ? 31.073 -6.679 82.632 1.00 37.70 185 VAL B CA 1
ATOM 3147 C C . VAL B 1 188 ? 31.394 -8.038 82.035 1.00 38.73 185 VAL B C 1
ATOM 3148 O O . VAL B 1 188 ? 30.616 -8.568 81.227 1.00 38.15 185 VAL B O 1
ATOM 3152 N N . SER B 1 189 ? 32.539 -8.601 82.420 1.00 40.04 186 SER B N 1
ATOM 3153 C CA . SER B 1 189 ? 32.997 -9.856 81.829 1.00 41.36 186 SER B CA 1
ATOM 3154 C C . SER B 1 189 ? 31.974 -10.978 81.983 1.00 42.16 186 SER B C 1
ATOM 3155 O O . SER B 1 189 ? 31.212 -11.023 82.956 1.00 41.81 186 SER B O 1
ATOM 3158 N N . THR B 1 190 ? 31.953 -11.849 80.972 1.00 43.09 187 THR B N 1
ATOM 3159 C CA . THR B 1 190 ? 31.043 -13.000 80.882 1.00 43.34 187 THR B CA 1
ATOM 3160 C C . THR B 1 190 ? 31.156 -13.883 82.113 1.00 43.42 187 THR B C 1
ATOM 3161 O O . THR B 1 190 ? 30.150 -14.283 82.689 1.00 43.52 187 THR B O 1
ATOM 3165 N N . GLU B 1 191 ? 32.380 -14.183 82.514 1.00 43.69 188 GLU B N 1
ATOM 3166 C CA . GLU B 1 191 ? 32.585 -15.058 83.637 1.00 44.69 188 GLU B CA 1
ATOM 3167 C C . GLU B 1 191 ? 32.008 -14.461 84.943 1.00 44.53 188 GLU B C 1
ATOM 3168 O O . GLU B 1 191 ? 31.402 -15.172 85.751 1.00 44.48 188 GLU B O 1
ATOM 3174 N N . LEU B 1 192 ? 32.167 -13.150 85.122 1.00 44.32 189 LEU B N 1
ATOM 3175 C CA . LEU B 1 192 ? 31.743 -12.494 86.359 1.00 43.72 189 LEU B CA 1
ATOM 3176 C C . LEU B 1 192 ? 30.234 -12.445 86.486 1.00 43.95 189 LEU B C 1
ATOM 3177 O O . LEU B 1 192 ? 29.711 -12.672 87.571 1.00 43.83 189 LEU B O 1
ATOM 3182 N N . ILE B 1 193 ? 29.535 -12.168 85.389 1.00 44.23 190 ILE B N 1
ATOM 3183 C CA . ILE B 1 193 ? 28.080 -12.145 85.426 1.00 44.83 190 ILE B CA 1
ATOM 3184 C C . ILE B 1 193 ? 27.501 -13.557 85.620 1.00 45.65 190 ILE B C 1
ATOM 3185 O O . ILE B 1 193 ? 26.486 -13.719 86.298 1.00 45.41 190 ILE B O 1
ATOM 3190 N N . LYS B 1 194 ? 28.146 -14.577 85.049 1.00 46.43 191 LYS B N 1
ATOM 3191 C CA . LYS B 1 194 ? 27.684 -15.942 85.278 1.00 47.49 191 LYS B CA 1
ATOM 3192 C C . LYS B 1 194 ? 27.873 -16.278 86.745 1.00 47.09 191 LYS B C 1
ATOM 3193 O O . LYS B 1 194 ? 26.970 -16.825 87.371 1.00 47.32 191 LYS B O 1
ATOM 3199 N N . ARG B 1 195 ? 29.026 -15.907 87.304 1.00 46.57 192 ARG B N 1
ATOM 3200 C CA . ARG B 1 195 ? 29.288 -16.156 88.726 1.00 45.81 192 ARG B CA 1
ATOM 3201 C C . ARG B 1 195 ? 28.175 -15.674 89.649 1.00 45.30 192 ARG B C 1
ATOM 3202 O O . ARG B 1 195 ? 27.816 -16.378 90.578 1.00 45.08 192 ARG B O 1
ATOM 3210 N N . PHE B 1 196 ? 27.616 -14.495 89.362 1.00 44.72 193 PHE B N 1
ATOM 3211 C CA . PHE B 1 196 ? 26.539 -13.905 90.154 1.00 44.19 193 PHE B CA 1
ATOM 3212 C C . PHE B 1 196 ? 25.167 -14.284 89.606 1.00 44.45 193 PHE B C 1
ATOM 3213 O O . PHE B 1 196 ? 24.153 -13.679 89.971 1.00 44.55 193 PHE B O 1
ATOM 3221 N N . GLU B 1 197 ? 25.137 -15.281 88.722 1.00 44.81 194 GLU B N 1
ATOM 3222 C CA . GLU B 1 197 ? 23.892 -15.791 88.122 1.00 45.45 194 GLU B CA 1
ATOM 3223 C C . GLU B 1 197 ? 23.064 -14.699 87.450 1.00 44.95 194 GLU B C 1
ATOM 3224 O O . GLU B 1 197 ? 21.840 -14.729 87.488 1.00 45.69 194 GLU B O 1
ATOM 3230 N N . ILE B 1 198 ? 23.724 -13.718 86.857 1.00 44.47 195 ILE B N 1
ATOM 3231 C CA . ILE B 1 198 ? 23.021 -12.735 86.064 1.00 44.00 195 ILE B CA 1
ATOM 3232 C C . ILE B 1 1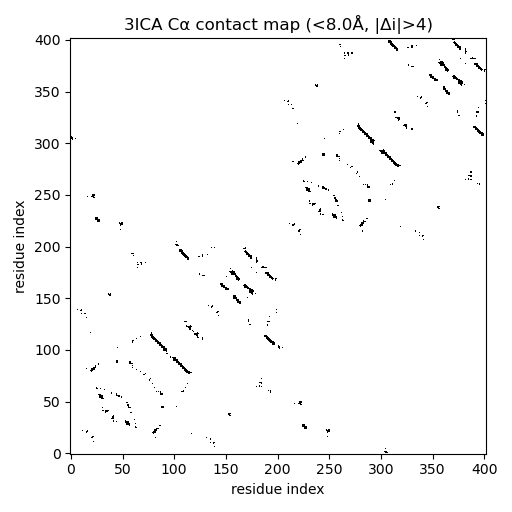98 ? 22.979 -13.270 84.631 1.00 44.99 195 ILE B C 1
ATOM 3233 O O . ILE B 1 198 ? 24.045 -13.563 84.041 1.00 45.43 195 ILE B O 1
ATOM 3238 N N . GLU B 1 199 ? 21.767 -13.427 84.088 1.00 45.19 196 GLU B N 1
ATOM 3239 C CA . GLU B 1 199 ? 21.568 -14.084 82.764 1.00 46.53 196 GLU B CA 1
ATOM 3240 C C . GLU B 1 199 ? 21.520 -13.100 81.606 1.00 45.99 196 GLU B C 1
ATOM 3241 O O . GLU B 1 199 ? 20.866 -13.356 80.599 1.00 47.15 196 GLU B O 1
ATOM 3247 N N . GLN B 1 200 ? 22.239 -11.999 81.733 1.00 44.79 197 GLN B N 1
ATOM 3248 C CA . GLN B 1 200 ? 21.951 -10.831 80.961 1.00 43.17 197 GLN B CA 1
ATOM 3249 C C . GLN B 1 200 ? 23.145 -9.888 81.069 1.00 41.84 197 GLN B C 1
ATOM 3250 O O . GLN B 1 200 ? 23.856 -9.920 82.063 1.00 41.62 197 GLN B O 1
ATOM 3256 N N . PRO B 1 201 ? 23.376 -9.048 80.044 1.00 40.40 198 PRO B N 1
ATOM 3257 C CA . PRO B 1 201 ? 24.552 -8.196 80.169 1.00 38.66 198 PRO B CA 1
ATOM 3258 C C . PRO B 1 201 ? 24.404 -7.114 81.241 1.00 37.63 198 PRO B C 1
ATOM 3259 O O . PRO B 1 201 ? 23.282 -6.646 81.565 1.00 37.89 198 PRO B O 1
ATOM 3263 N N . VAL B 1 202 ? 25.543 -6.739 81.800 1.00 35.65 199 VAL B N 1
ATOM 3264 C CA . VAL B 1 202 ? 25.591 -5.675 82.758 1.00 34.28 199 VAL B CA 1
ATOM 3265 C C . VAL B 1 202 ? 26.566 -4.624 82.274 1.00 33.79 199 VAL B C 1
ATOM 3266 O O . VAL B 1 202 ? 27.693 -4.947 81.944 1.00 33.69 199 VAL B O 1
ATOM 3270 N N . TYR B 1 203 ? 26.110 -3.373 82.198 1.00 32.92 200 TYR B N 1
ATOM 3271 C CA . TYR B 1 203 ? 26.994 -2.268 81.823 1.00 32.80 200 TYR B CA 1
ATOM 3272 C C . TYR B 1 203 ? 27.341 -1.499 83.106 1.00 32.53 200 TYR B C 1
ATOM 3273 O O . TYR B 1 203 ? 26.446 -1.080 83.870 1.00 32.00 200 TYR B O 1
ATOM 3282 N N . PHE B 1 204 ? 28.639 -1.368 83.362 1.00 31.76 201 PHE B N 1
ATOM 3283 C CA . PHE B 1 204 ? 29.118 -0.749 84.605 1.00 30.96 201 PHE B CA 1
ATOM 3284 C C . PHE B 1 204 ? 30.165 0.335 84.304 1.00 30.21 201 PHE B C 1
ATOM 3285 O O . PHE B 1 204 ? 31.050 0.138 83.483 1.00 29.27 201 PHE B O 1
ATOM 3293 N N . ALA B 1 205 ? 30.002 1.491 84.929 1.00 30.04 202 ALA B N 1
ATOM 3294 C CA . ALA B 1 205 ? 31.026 2.519 84.956 1.00 30.73 202 ALA B CA 1
ATOM 3295 C C . ALA B 1 205 ? 31.463 2.747 86.392 1.00 31.95 202 ALA B C 1
ATOM 3296 O O . ALA B 1 205 ? 30.665 2.590 87.328 1.00 32.22 202 ALA B O 1
ATOM 3298 N N . GLU B 1 206 ? 32.727 3.126 86.548 1.00 32.99 203 GLU B N 1
ATOM 3299 C CA . GLU B 1 206 ? 33.290 3.469 87.827 1.00 34.39 203 GLU B CA 1
ATOM 3300 C C . GLU B 1 206 ? 34.132 4.714 87.628 1.00 34.91 203 GLU B C 1
ATOM 3301 O O . GLU B 1 206 ? 35.152 4.662 86.945 1.00 35.22 203 GLU B O 1
ATOM 3307 N N . LEU B 1 207 ? 33.710 5.812 88.243 1.00 34.84 204 LEU B N 1
ATOM 3308 C CA . LEU B 1 207 ? 34.337 7.094 88.052 1.00 35.77 204 LEU B CA 1
ATOM 3309 C C . LEU B 1 207 ? 35.130 7.484 89.284 1.00 36.07 204 LEU B C 1
ATOM 3310 O O . LEU B 1 207 ? 34.702 7.228 90.430 1.00 36.44 204 LEU B O 1
ATOM 3315 N N . LEU B 1 208 ? 36.275 8.119 89.057 1.00 35.72 205 LEU B N 1
ATOM 3316 C CA . LEU B 1 208 ? 37.155 8.461 90.160 1.00 35.75 205 LEU B CA 1
ATOM 3317 C C . LEU B 1 208 ? 36.865 9.864 90.621 1.00 36.71 205 LEU B C 1
ATOM 3318 O O . LEU B 1 208 ? 37.262 10.839 89.973 1.00 36.07 205 LEU B O 1
ATOM 3323 N N . TRP B 1 209 ? 36.171 9.955 91.756 1.00 37.84 206 TRP B N 1
ATOM 3324 C CA . TRP B 1 209 ? 35.601 11.225 92.209 1.00 39.81 206 TRP B CA 1
ATOM 3325 C C . TRP B 1 209 ? 36.673 12.260 92.482 1.00 41.13 206 TRP B C 1
ATOM 3326 O O . TRP B 1 209 ? 36.484 13.426 92.210 1.00 41.25 206 TRP B O 1
ATOM 3337 N N . ASP B 1 210 ? 37.814 11.815 92.979 1.00 43.86 207 ASP B N 1
ATOM 3338 C CA . ASP B 1 210 ? 38.922 12.714 93.270 1.00 46.78 207 ASP B CA 1
ATOM 3339 C C . ASP B 1 210 ? 39.365 13.400 92.005 1.00 47.50 207 ASP B C 1
ATOM 3340 O O . ASP B 1 210 ? 39.541 14.613 91.998 1.00 48.68 207 ASP B O 1
ATOM 3345 N N . ALA B 1 211 ? 39.506 12.621 90.933 1.00 48.13 208 ALA B N 1
ATOM 3346 C CA . ALA B 1 211 ? 39.852 13.160 89.622 1.00 48.64 208 ALA B CA 1
ATOM 3347 C C . ALA B 1 211 ? 38.806 14.112 89.020 1.00 49.36 208 ALA B C 1
ATOM 3348 O O . ALA B 1 211 ? 39.165 14.969 88.230 1.00 50.27 208 ALA B O 1
ATOM 3350 N N . LEU B 1 212 ? 37.533 13.961 89.374 1.00 50.31 209 LEU B N 1
ATOM 3351 C CA . LEU B 1 212 ? 36.467 14.843 88.868 1.00 51.53 209 LEU B CA 1
ATOM 3352 C C . LEU B 1 212 ? 36.321 16.105 89.708 1.00 53.02 209 LEU B C 1
ATOM 3353 O O . LEU B 1 212 ? 35.729 17.092 89.266 1.00 52.95 209 LEU B O 1
#

InterPro domains:
  IPR002547 tRNA-binding domain [PF01588] (48-151)
  IPR002547 tRNA-binding domain [PS50886] (42-154)
  IPR004532 Phenylalanine-tRNA ligase, class IIc, beta subunit, bacterial type [MF_00283] (1-813)
  IPR004532 Phenylalanine-tRNA ligase, class IIc, beta subunit, bacterial type [TIGR00472] (1-819)
  IPR005121 Ferrodoxin-fold anticodon-binding domain [PF03147] (726-819)
  IPR005121 Ferrodoxin-fold anticodon-binding domain [PS51447] (726-819)
  IPR005121 Ferrodoxin-fold anticodon-binding domain [SM00896] (726-819)
  IPR005146 B3/B4 tRNA-binding domain [PF03483] (224-398)
  IPR005146 B3/B4 tRNA-binding domain [SM00873] (224-398)
  IPR005147 tRNA synthetase, B5-domain [PF03484] (417-483)
  IPR005147 tRNA synthetase, B5-domain [PS51483] (412-488)
  IPR005147 tRNA synthetase, B5-domain [SM00874] (414-483)
  IPR009061 Putative DNA-binding domain superfamily [SSF46955] (414-486)
  IPR012340 Nucleic acid-binding, OB-fold [G3DSA:2.40.50.140] (42-161)
  IPR012340 Nucleic acid-binding, OB-fold [SSF50249] (39-198)
  IPR020825 Phenylalanyl-tRNA synthetase-like, B3/B4 [G3DSA:3.50.40.10] (204-410)
  IPR033714 Phenylalanly tRNA synthetase, tRNA-binding-domain [cd02796] (48-153)
  IPR036690 Ferrodoxin-fold anticodon-binding domain superfamily [G3DSA:3.30.70.380] (727-819)
  IPR036690 Ferrodoxin-fold anticodon-binding domain superfamily [SSF54991] (722-819)
  IPR041616 Phenylalanyl tRNA synthetase beta chain, core domain [PF17759] (501-706)

Nearest PDB structures (foldseek):
  3ica-assembly1_B  TM=1.005E+00  e=8.255E-42  Porphyromonas gingivalis
  3ica-assembly1_A  TM=9.719E-01  e=9.238E-38  Porphyromonas gingivalis
  3ig2-assembly2_D  TM=8.722E-01  e=1.742E-22  Bacteroides fragilis
  7n8y-assembly1_B  TM=7.768E-01  e=4.227E-12  Salmonella enterica subsp. enterica serovar Typhimurium
  8g5p-assembly1_C  TM=6.874E-01  e=7.662E-07  Homo sapiens

Sequence (402 aa):
NADRRRYKWQTVVSEQLVGAGFNEILNNSLTAGSYYEGLKSHPREEAVELNPLSQELNCRQTLLFGGLETLSHNLRRKHLSLYLFEWGKCYRFHAAKRETPLAAYAEDDRLGIWICGQRVHPEEPTTSVFELKAVVEQQVLCRVGIETGAYTLKTADNDLYASAEVKTRSGKLLGTFGTVSSTEELIKRFEIEQPVYFAELLWDALNADRRRYKWQTVVSEQLVGAGFNEILNNSLTAGSYYEGLKSHPREAVELNPLSQELNCRQTLLFGGLETLSHNLRRKHLSLYLFEWGKCYRFHAAKRTDETPLAAYAEDDRLGIWICGQRVHPEEPTSVFELKAVVEQVLCRVGIETGAYTLKTADNDLYASAEVKTRSGKLLGTFGTVSTELIKRFEIEQPVYFAELLWDAL

B-factor: mean 44.4, std 10.92, range [22.63, 81.64]

Foldseek 3Di:
DCVVLVVLVVLLVVVLVVQPADEDDDDLFAFLVLQDPWPQAHSVFDFAVDPDPGRTGFQAPPVRVLLVCLVVVVVPDQWHKYKYKDKHWDWDCDDPPDPDTDIDIFIKMKIKTWGFDDDVTHGDDLVVVVVSVQVSCVSVPHHPLQWDADWDDGQQAPTKFTAGPVGDTFWMKHWGDPVSSVVSPNPGIMIMIMGGSVSD/DVVVLVVLVVLLVVVLVVVPADEDEFDLFDFLVLQDPFPQAHSVFDFAVDPDPGRTGFQAPPVRVLLVVLVVVVVPDQWHKYKYKDKHKDWDADPDPPDDRTDDIDMFIKMKIKTWHADDVPNHGDDLVVVVVSVQVSCVSVPHHPQQWDFDWDDGQQAPTKWTAGPVGDTFWMKHWGDPVSSVVSPNPTIMIMIMTGSVSD

CATH classification: 3.30.930.10

Organism: Porphyromonas gingivalis (strain ATCC BAA-308 / W83) (NCBI:txid242619)